Protein AF-A0A2C6CUR3-F1 (afdb_monomer)

Sequence (681 aa):
MPIYFILTCDAPPNIDLSDPYSNNLHVFSSGYDTLLHVKLAITSIANVGDISFDDLTIASNMKYWCRNQYVDFDEVIYDGPIGAIQSQPGNEIGITYTFGNELINNNNYIFEVFAAATAESKFSDAFIYIDYNELGFQPNIASELSFIPGDLLLEGGNLYETFPFDFDENTLQFIIFSGGAPDPNQLTILSTTPKKVGTFTFPISSCDQEKEIKFNSETEVSDHTHYTGVMPVPYELYDPVKADDDLSGKICDCEDPEITMLSDLSINAGNGEVLVITGTDFGTYSFTDSKVMFRNGDDGGSSWMTAPRSSITENGIIQWSDDEIKVRVPSVGANSLITKPAASGFVRVENACGEDNSEDELNIPFAITNVKSSSTSGEPVKIGLSNLNENGICFTYGNLEGNDVPAWVKIEFANAISEWCNKTEIPLSVKQEEVEINGAAFNDGINSVTIENDLEVHAGAAVLFAGRTDGDGCNNGRVMTDIDIVISPSLIGSMPSSADEIDMRNKLKHEIGHVQMINHSVDLDAGSVPFQPIVYWSHTATAQGGQFVSIKPVDEEGANLIYQTSSDIVNTNCGGTPIEPSDNCNLICEDPNNTTIYQHESSKIEIYPNPISGTRLNLKVNGAELERDAQASISNIAGEVFPIYRRGINTFEMVTKPSPGLYVLKIYQYDATIVKKVIIQ

pLDDT: mean 82.57, std 16.5, range [29.92, 98.62]

Foldseek 3Di:
DADFFQDDDPDWWWFDDDDPPDPDTDTDDNDGDGDDDDDDDDPDPVCVQVDFVVNDDPPDFGWIDDPNDTDGDPDTDDDDGPPPDPDPPPLPKAKEKEKDDWDDDDQKTKIWIKMAIAAKFFWFKAKWKKFWDCQFQNFFQQVVKDKFAWPQCPQLPVQWDWGWGRPGRGMIIIIIHRDPDHPSVSGGIHHRDITIRIMIITRTPAQADKTFIFTDPVRQVDFTWTACCDPPDRIDGRPGYHTGYTDTDGSNPFDAWAFDDWPDQEDAAAPQDKIKTFTARLADDDPVWWWKWAQFLQVQSPDIATAAQLQQADPNRGQDDRTITIGRQHQAGQQGFFGGHGAKFWMKTTGSNGIDTDPHIHHHLWYFTWGFPHRHDGDTAHEAEFQLAPAAAEEAEEDAPNQGDFLLLVVLLLVLLVQLCVQALHAYEYALDYDHDNPDDAPPLHAYEYEDQPPVDPAQKAKDWHWDCPPDQFPRHTYTRYIYIYGYCVLVDLDDFQLSSQLSSLSSNLRVLVVLRIARYHGPVQVDPQSRASVRNDQDLDPVGRDRHHHDPSSSVNSNVSQVSNCRTPDPSNPGHTGDRHPNHHPHRPDPVPPPPPPVVLVQWDWPPAADAAFKTFTRGHPDWAPPSKDKWKAAPVRRIFDWDDPDRGMIGTPDQDDFHWMWMWIRGSRDTRIDIGGYD

Nearest PDB structures (foldseek):
  8glk-assembly1_D  TM=7.793E-01  e=8.683E-03  Flavobacterium johnsoniae
  1nug-assembly2_B  TM=4.278E-01  e=6.436E-04  Homo sapiens
  4pyg-assembly3_E  TM=3.649E-01  e=4.415E-02  Homo sapiens
  3abz-assembly1_B  TM=5.035E-01  e=6.638E-01  Kluyveromyces marxianus
  3ac0-assembly1_A  TM=4.943E-01  e=3.375E+00  Kluyveromyces marxianus

Mean predicted aligned error: 14.79 Å

Structure (mmCIF, N/CA/C/O backbone):
data_AF-A0A2C6CUR3-F1
#
_entry.id   AF-A0A2C6CUR3-F1
#
loop_
_atom_site.group_PDB
_atom_site.id
_atom_site.type_symbol
_atom_site.label_atom_id
_atom_site.label_alt_id
_atom_site.label_comp_id
_atom_site.label_asym_id
_atom_site.label_entity_id
_atom_site.label_seq_id
_atom_site.pdbx_PDB_ins_code
_atom_site.Cartn_x
_atom_site.Cartn_y
_atom_site.Cartn_z
_atom_site.occupancy
_atom_site.B_iso_or_equiv
_atom_site.auth_seq_id
_atom_site.auth_comp_id
_atom_site.auth_asym_id
_atom_site.auth_atom_id
_atom_site.pdbx_PDB_model_num
ATOM 1 N N . MET A 1 1 ? 33.858 26.789 -66.813 1.00 33.50 1 MET A N 1
ATOM 2 C CA . MET A 1 1 ? 32.705 27.583 -67.283 1.00 33.50 1 MET A CA 1
ATOM 3 C C . MET A 1 1 ? 33.179 28.585 -68.320 1.00 33.50 1 MET A C 1
ATOM 5 O O . MET A 1 1 ? 34.268 29.120 -68.131 1.00 33.50 1 MET A O 1
ATOM 9 N N . PRO A 1 2 ? 32.395 28.839 -69.377 1.00 29.92 2 PRO A N 1
ATOM 10 C CA . PRO A 1 2 ? 32.598 29.979 -70.261 1.00 29.92 2 PRO A CA 1
ATOM 11 C C . PRO A 1 2 ? 32.345 31.302 -69.539 1.00 29.92 2 PRO A C 1
ATOM 13 O O . PRO A 1 2 ? 31.394 31.402 -68.769 1.00 29.92 2 PRO A O 1
ATOM 16 N N . ILE A 1 3 ? 33.155 32.318 -69.826 1.00 36.00 3 ILE A N 1
ATOM 17 C CA . ILE A 1 3 ? 32.809 33.719 -69.562 1.00 36.00 3 ILE A CA 1
ATOM 18 C C . ILE A 1 3 ? 32.142 34.239 -70.831 1.00 36.00 3 ILE A C 1
ATOM 20 O O . ILE A 1 3 ? 32.703 34.069 -71.911 1.00 36.00 3 ILE A O 1
ATOM 24 N N . TYR A 1 4 ? 30.973 34.854 -70.709 1.00 36.53 4 TYR A N 1
ATOM 25 C CA . TYR A 1 4 ? 30.188 35.331 -71.841 1.00 36.53 4 TYR A CA 1
ATOM 26 C C . TYR A 1 4 ? 30.290 36.849 -71.986 1.00 36.53 4 TYR A C 1
ATOM 28 O O . TYR A 1 4 ? 30.155 37.574 -71.007 1.00 36.53 4 TYR A O 1
ATOM 36 N N . PHE A 1 5 ? 30.488 37.330 -73.214 1.00 40.41 5 PHE A N 1
ATOM 37 C CA . PHE A 1 5 ? 30.521 38.756 -73.540 1.00 40.41 5 PHE A CA 1
ATOM 38 C C . PHE A 1 5 ? 29.432 39.059 -74.567 1.00 40.41 5 PHE A C 1
ATOM 40 O O . PHE A 1 5 ? 29.290 38.333 -75.551 1.00 40.41 5 PHE A O 1
ATOM 47 N N . ILE A 1 6 ? 28.666 40.129 -74.354 1.00 35.59 6 ILE A N 1
ATOM 48 C CA . ILE A 1 6 ? 27.691 40.624 -75.329 1.00 35.59 6 ILE A CA 1
ATOM 49 C C . ILE A 1 6 ? 28.362 41.736 -76.137 1.00 35.59 6 ILE A C 1
ATOM 51 O O . ILE A 1 6 ? 28.794 42.744 -75.587 1.00 35.59 6 ILE A O 1
ATOM 55 N N . LEU A 1 7 ? 28.455 41.542 -77.452 1.00 40.41 7 LEU A N 1
ATOM 56 C CA . LEU A 1 7 ? 29.042 42.493 -78.393 1.00 40.41 7 LEU A CA 1
ATOM 57 C C . LEU A 1 7 ? 27.957 43.041 -79.320 1.00 40.41 7 LEU A C 1
ATOM 59 O O . LEU A 1 7 ? 27.349 42.293 -80.081 1.00 40.41 7 LEU A O 1
ATOM 63 N N . THR A 1 8 ? 27.770 44.358 -79.335 1.00 37.69 8 THR A N 1
ATOM 64 C CA . THR A 1 8 ? 27.040 45.046 -80.409 1.00 37.69 8 THR A CA 1
ATOM 65 C C . THR A 1 8 ? 28.002 45.952 -81.160 1.00 37.69 8 THR A C 1
ATOM 67 O O . THR A 1 8 ? 28.361 47.026 -80.686 1.00 37.69 8 THR A O 1
ATOM 70 N N . CYS A 1 9 ? 28.435 45.515 -82.341 1.00 37.06 9 CYS A N 1
ATOM 71 C CA . CYS A 1 9 ? 29.192 46.335 -83.279 1.00 37.06 9 CYS A CA 1
ATOM 72 C C . CYS A 1 9 ? 28.691 46.034 -84.698 1.00 37.06 9 CYS A C 1
ATOM 74 O O . CYS A 1 9 ? 28.589 44.869 -85.076 1.00 37.06 9 CYS A O 1
ATOM 76 N N . ASP A 1 10 ? 28.405 47.061 -85.503 1.00 40.62 10 ASP A N 1
ATOM 77 C CA . ASP A 1 10 ? 27.879 46.917 -86.877 1.00 40.62 10 ASP A CA 1
ATOM 78 C C . ASP A 1 10 ? 28.907 46.352 -87.896 1.00 40.62 10 ASP A C 1
ATOM 80 O O . ASP A 1 10 ? 28.681 46.360 -89.107 1.00 40.62 10 ASP A O 1
ATOM 84 N N . ALA A 1 11 ? 30.055 45.850 -87.430 1.00 46.84 11 ALA A N 1
ATOM 85 C CA . ALA A 1 11 ? 31.022 45.055 -88.188 1.00 46.84 11 ALA A CA 1
ATOM 86 C C . ALA A 1 11 ? 31.881 44.217 -87.214 1.00 46.84 11 ALA A C 1
ATOM 88 O O . ALA A 1 11 ? 32.102 44.669 -86.090 1.00 46.84 11 ALA A O 1
ATOM 89 N N . PRO A 1 12 ? 32.390 43.030 -87.610 1.00 38.22 12 PRO A N 1
ATOM 90 C CA . PRO A 1 12 ? 33.027 42.097 -86.679 1.00 38.22 12 PRO A CA 1
ATOM 91 C C . PRO A 1 12 ? 34.331 42.683 -86.100 1.00 38.22 12 PRO A C 1
ATOM 93 O O . PRO A 1 12 ? 35.246 42.992 -86.872 1.00 38.22 12 PRO A O 1
ATOM 96 N N . PRO A 1 13 ? 34.437 42.851 -84.768 1.00 42.38 13 PRO A N 1
ATOM 97 C CA . PRO A 1 13 ? 35.656 43.311 -84.116 1.00 42.38 13 PRO A CA 1
ATOM 98 C C . PRO A 1 13 ? 36.635 42.147 -83.907 1.00 42.38 13 PRO A C 1
ATOM 100 O O . PRO A 1 13 ? 36.234 41.006 -83.690 1.00 42.38 13 PRO A O 1
ATOM 103 N N . ASN A 1 14 ? 37.931 42.443 -83.959 1.00 46.31 14 ASN A N 1
ATOM 104 C CA . ASN A 1 14 ? 39.012 41.499 -83.662 1.00 46.31 14 ASN A CA 1
ATOM 105 C C . ASN A 1 14 ? 39.691 41.977 -82.374 1.00 46.31 14 ASN A C 1
ATOM 107 O O . ASN A 1 14 ? 39.841 43.175 -82.234 1.00 46.31 14 ASN A O 1
ATOM 111 N N . ILE A 1 15 ? 40.081 41.138 -81.417 1.00 42.50 15 ILE A N 1
ATOM 112 C CA . ILE A 1 15 ? 40.597 41.603 -80.102 1.00 42.50 15 ILE A CA 1
ATOM 113 C C . ILE A 1 15 ? 41.961 40.973 -79.830 1.00 42.50 15 ILE A C 1
ATOM 115 O O . ILE A 1 15 ? 42.109 39.774 -80.063 1.00 42.50 15 ILE A O 1
ATOM 119 N N . ASP A 1 16 ? 42.945 41.757 -79.360 1.00 42.06 16 ASP A N 1
ATOM 120 C CA . ASP A 1 16 ? 44.271 41.248 -78.959 1.00 42.06 16 ASP A CA 1
ATOM 121 C C . ASP A 1 16 ? 44.438 41.256 -77.441 1.00 42.06 16 ASP A C 1
ATOM 123 O O . ASP A 1 16 ? 44.216 42.260 -76.762 1.00 42.06 16 ASP A O 1
ATOM 127 N N . LEU A 1 17 ? 44.825 40.088 -76.937 1.00 48.09 17 LEU A N 1
ATOM 128 C CA . LEU A 1 17 ? 45.274 39.870 -75.578 1.00 48.09 17 LEU A CA 1
ATOM 129 C C . LEU A 1 17 ? 46.644 39.180 -75.670 1.00 48.09 17 LEU A C 1
ATOM 131 O O . LEU A 1 17 ? 46.739 37.955 -75.695 1.00 48.09 17 LEU A O 1
ATOM 135 N N . SER A 1 18 ? 47.692 40.010 -75.694 1.00 48.06 18 SER A N 1
ATOM 136 C CA . SER A 1 18 ? 49.125 39.732 -75.481 1.00 48.06 18 SER A CA 1
ATOM 137 C C . SER A 1 18 ? 49.976 39.278 -76.686 1.00 48.06 18 SER A C 1
ATOM 139 O O . SER A 1 18 ? 50.230 38.092 -76.857 1.00 48.06 18 SER A O 1
ATOM 141 N N . ASP A 1 19 ? 50.484 40.249 -77.471 1.00 40.78 19 ASP A N 1
ATOM 142 C CA . ASP A 1 19 ? 51.866 40.390 -78.023 1.00 40.78 19 ASP A CA 1
ATOM 143 C C . ASP A 1 19 ? 51.836 41.219 -79.337 1.00 40.78 19 ASP A C 1
ATOM 145 O O . ASP A 1 19 ? 51.179 40.794 -80.290 1.00 40.78 19 ASP A O 1
ATOM 149 N N . PRO A 1 20 ? 52.536 42.373 -79.469 1.00 42.81 20 PRO A N 1
ATOM 150 C CA . PRO A 1 20 ? 52.421 43.266 -80.637 1.00 42.81 20 PRO A CA 1
ATOM 151 C C . PRO A 1 20 ? 52.905 42.710 -81.997 1.00 42.81 20 PRO A C 1
ATOM 153 O O . PRO A 1 20 ? 52.969 43.473 -82.963 1.00 42.81 20 PRO A O 1
ATOM 156 N N . TYR A 1 21 ? 53.230 41.417 -82.120 1.00 42.22 21 TYR A N 1
ATOM 157 C CA . TYR A 1 21 ? 53.619 40.789 -83.393 1.00 42.22 21 TYR A CA 1
ATOM 158 C C . TYR A 1 21 ? 52.984 39.414 -83.682 1.00 42.22 21 TYR A C 1
ATOM 160 O O . TYR A 1 21 ? 53.437 38.725 -84.600 1.00 42.22 21 TYR A O 1
ATOM 168 N N . SER A 1 22 ? 51.928 39.000 -82.971 1.00 43.25 22 SER A N 1
ATOM 169 C CA . SER A 1 22 ? 51.248 37.724 -83.254 1.00 43.25 22 SER A CA 1
ATOM 170 C C . SER A 1 22 ? 49.964 37.912 -84.083 1.00 43.25 22 SER A C 1
ATOM 172 O O . SER A 1 22 ? 49.142 38.778 -83.808 1.00 43.25 22 SER A O 1
ATOM 174 N N . ASN A 1 23 ? 49.764 37.074 -85.106 1.00 43.69 23 ASN A N 1
ATOM 175 C CA . ASN A 1 23 ? 48.566 37.066 -85.963 1.00 43.69 23 ASN A CA 1
ATOM 176 C C . ASN A 1 23 ? 47.333 36.409 -85.294 1.00 43.69 23 ASN A C 1
ATOM 178 O O . ASN A 1 23 ? 46.430 35.958 -85.997 1.00 43.69 23 ASN A O 1
ATOM 182 N N . ASN A 1 24 ? 47.286 36.310 -83.963 1.00 49.88 24 ASN A N 1
ATOM 183 C CA . ASN A 1 24 ? 46.262 35.548 -83.243 1.00 49.88 24 ASN A CA 1
ATOM 184 C C . ASN A 1 24 ? 45.234 36.476 -82.582 1.00 49.88 24 ASN A C 1
ATOM 186 O O . ASN A 1 24 ? 45.161 36.572 -81.361 1.00 49.88 24 ASN A O 1
ATOM 190 N N . LEU A 1 25 ? 44.434 37.159 -83.401 1.00 56.97 25 LEU A N 1
ATOM 191 C CA . LEU A 1 25 ? 43.237 37.855 -82.927 1.00 56.97 25 LEU A CA 1
ATOM 192 C C . LEU A 1 25 ? 42.070 36.857 -82.872 1.00 56.97 25 LEU A C 1
ATOM 194 O O . LEU A 1 25 ? 41.864 36.096 -83.822 1.00 56.97 25 LEU A O 1
ATOM 198 N N . HIS A 1 26 ? 41.322 36.844 -81.767 1.00 63.47 26 HIS A N 1
ATOM 199 C CA . HIS A 1 26 ? 40.114 36.026 -81.648 1.00 63.47 26 HIS A CA 1
ATOM 200 C C . HIS A 1 26 ? 38.911 36.805 -82.195 1.00 63.47 26 HIS A C 1
ATOM 202 O O . HIS A 1 26 ? 38.661 37.940 -81.780 1.00 63.47 26 HIS A O 1
ATOM 208 N N . VAL A 1 27 ? 38.184 36.197 -83.136 1.00 67.19 27 VAL A N 1
ATOM 209 C CA . VAL A 1 27 ? 36.962 36.763 -83.721 1.00 67.19 27 VAL A CA 1
ATOM 210 C C . VAL A 1 27 ? 35.774 36.179 -82.975 1.00 67.19 27 VAL A C 1
ATOM 212 O O . VAL A 1 27 ? 35.512 34.984 -83.088 1.00 67.19 27 VAL A O 1
ATOM 215 N N . PHE A 1 28 ? 35.049 37.023 -82.250 1.00 63.06 28 PHE A N 1
ATOM 216 C CA . PHE A 1 28 ? 33.809 36.620 -81.594 1.00 63.06 28 PHE A CA 1
ATOM 217 C C . PHE A 1 28 ? 32.702 36.388 -82.621 1.00 63.06 28 PHE A C 1
ATOM 219 O O . PHE A 1 28 ? 32.563 37.138 -83.593 1.00 63.06 28 PHE A O 1
ATOM 226 N N . SER A 1 29 ? 31.895 35.357 -82.393 1.00 64.25 29 SER A N 1
ATOM 227 C CA . SER A 1 29 ? 30.629 35.180 -83.099 1.00 64.25 29 SER A CA 1
ATOM 228 C C . SER A 1 29 ? 29.519 36.032 -82.454 1.00 64.25 29 SER A C 1
ATOM 230 O O . SER A 1 29 ? 29.714 36.639 -81.407 1.00 64.25 29 SER A O 1
ATOM 232 N N . SER A 1 30 ? 28.325 36.096 -83.059 1.00 58.75 30 SER A N 1
ATOM 233 C CA . SER A 1 30 ? 27.139 36.672 -82.392 1.00 58.75 30 SER A CA 1
ATOM 234 C C . SER A 1 30 ? 26.585 35.786 -81.267 1.00 58.75 30 SER A C 1
ATOM 236 O O . SER A 1 30 ? 25.565 36.122 -80.666 1.00 58.75 30 SER A O 1
ATOM 238 N N . GLY A 1 31 ? 27.217 34.636 -81.022 1.00 56.03 31 GLY A N 1
ATOM 239 C CA . GLY A 1 31 ? 26.931 33.754 -79.911 1.00 56.03 31 GLY A CA 1
ATOM 240 C C . GLY A 1 31 ? 27.954 33.903 -78.793 1.00 56.03 31 GLY A C 1
ATOM 241 O O . GLY A 1 31 ? 28.875 34.712 -78.820 1.00 56.03 31 GLY A O 1
ATOM 242 N N . TYR A 1 32 ? 27.755 33.084 -77.783 1.00 57.06 32 TYR A N 1
ATOM 243 C CA . TYR A 1 32 ? 28.568 33.039 -76.592 1.00 57.06 32 TYR A CA 1
ATOM 244 C C . TYR A 1 32 ? 29.870 32.249 -76.815 1.00 57.06 32 TYR A C 1
ATOM 246 O O . TYR A 1 32 ? 29.815 31.038 -77.024 1.00 57.06 32 TYR A O 1
ATOM 254 N N . ASP A 1 33 ? 31.029 32.906 -76.721 1.00 55.44 33 ASP A N 1
ATOM 255 C CA . ASP A 1 33 ? 32.350 32.270 -76.852 1.00 55.44 33 ASP A CA 1
ATOM 256 C C . ASP A 1 33 ? 33.096 32.204 -75.508 1.00 55.44 33 ASP A C 1
ATOM 258 O O . ASP A 1 33 ? 33.024 33.116 -74.689 1.00 55.44 33 ASP A O 1
ATOM 262 N N . THR A 1 34 ? 33.821 31.104 -75.272 1.00 57.66 34 THR A N 1
ATOM 263 C CA . THR A 1 34 ? 34.589 30.878 -74.033 1.00 57.66 34 THR A CA 1
ATOM 264 C C . THR A 1 34 ? 35.991 31.468 -74.141 1.00 57.66 34 THR A C 1
ATOM 266 O O . THR A 1 34 ? 36.782 31.007 -74.960 1.00 57.66 34 THR A O 1
ATOM 269 N N . LEU A 1 35 ? 36.336 32.422 -73.273 1.00 56.69 35 LEU A N 1
ATOM 270 C CA . LEU A 1 35 ? 37.648 33.087 -73.313 1.00 56.69 35 LEU A CA 1
ATOM 271 C C . LEU A 1 35 ? 38.700 32.534 -72.349 1.00 56.69 35 LEU A C 1
ATOM 273 O O . LEU A 1 35 ? 39.881 32.499 -72.688 1.00 56.69 35 LEU A O 1
ATOM 277 N N . LEU A 1 36 ? 38.303 32.122 -71.144 1.00 52.94 36 LEU A N 1
ATOM 278 C CA . LEU A 1 36 ? 39.231 31.700 -70.096 1.00 52.94 36 LEU A CA 1
ATOM 279 C C . LEU A 1 36 ? 38.619 30.585 -69.251 1.00 52.94 36 LEU A C 1
ATOM 281 O O . LEU A 1 36 ? 37.445 30.631 -68.892 1.00 52.94 36 LEU A O 1
ATOM 285 N N . HIS A 1 37 ? 39.453 29.620 -68.871 1.00 50.00 37 HIS A N 1
ATOM 286 C CA . HIS A 1 37 ? 39.191 28.739 -67.741 1.00 50.00 37 HIS A CA 1
ATOM 287 C C . HIS A 1 37 ? 40.098 29.150 -66.587 1.00 50.00 37 HIS A C 1
ATOM 289 O O . HIS A 1 37 ? 41.321 29.043 -66.686 1.00 50.00 37 HIS A O 1
ATOM 295 N N . VAL A 1 38 ? 39.503 29.623 -65.494 1.00 51.12 38 VAL A N 1
ATOM 296 C CA . VAL A 1 38 ? 40.246 29.940 -64.274 1.00 51.12 38 VAL A CA 1
ATOM 297 C C . VAL A 1 38 ? 40.275 28.697 -63.397 1.00 51.12 38 VAL A C 1
ATOM 299 O O . VAL A 1 38 ? 39.233 28.149 -63.047 1.00 51.12 38 VAL A O 1
ATOM 302 N N . LYS A 1 39 ? 41.480 28.246 -63.049 1.00 48.34 39 LYS A N 1
ATOM 303 C CA . LYS A 1 39 ? 41.687 27.215 -62.034 1.00 48.34 39 LYS A CA 1
ATOM 304 C C . LYS A 1 39 ? 42.102 27.907 -60.743 1.00 48.34 39 LYS A C 1
ATOM 306 O O . LYS A 1 39 ? 43.200 28.452 -60.672 1.00 48.34 39 LYS A O 1
ATOM 311 N N . LEU A 1 40 ? 41.227 27.888 -59.746 1.00 53.06 40 LEU A N 1
ATOM 312 C CA . LEU A 1 40 ? 41.502 28.444 -58.425 1.00 53.06 40 LEU A CA 1
ATOM 313 C C . LEU A 1 40 ? 41.939 27.318 -57.487 1.00 53.06 40 LEU A C 1
ATOM 315 O O . LEU A 1 40 ? 41.351 26.237 -57.485 1.00 53.06 40 LEU A O 1
ATOM 319 N N . ALA A 1 41 ? 42.993 27.562 -56.713 1.00 45.69 41 ALA A N 1
ATOM 320 C CA . ALA A 1 41 ? 43.352 26.708 -55.591 1.00 45.69 41 ALA A CA 1
ATOM 321 C C . ALA A 1 41 ? 42.627 27.247 -54.358 1.00 45.69 41 ALA A C 1
ATOM 323 O O . ALA A 1 41 ? 42.956 28.325 -53.869 1.00 45.69 41 ALA A O 1
ATOM 324 N N . ILE A 1 42 ? 41.624 26.513 -53.895 1.00 51.22 42 ILE A N 1
ATOM 325 C CA . ILE A 1 42 ? 40.897 26.819 -52.664 1.00 51.22 42 ILE A CA 1
ATOM 326 C C . ILE A 1 42 ? 41.473 25.985 -51.522 1.00 51.22 42 ILE A C 1
ATOM 328 O O . ILE A 1 42 ? 41.854 24.831 -51.710 1.00 51.22 42 ILE A O 1
ATOM 332 N N . THR A 1 43 ? 41.564 26.580 -50.338 1.00 42.09 43 THR A N 1
ATOM 333 C CA . THR A 1 43 ? 42.069 25.918 -49.127 1.00 42.09 43 THR A CA 1
ATOM 334 C C . THR A 1 43 ? 40.962 25.260 -48.301 1.00 42.09 43 THR A C 1
ATOM 336 O O . THR A 1 43 ? 41.272 24.491 -47.398 1.00 42.09 43 THR A O 1
ATOM 339 N N . SER A 1 44 ? 39.690 25.542 -48.606 1.00 45.81 44 SER A N 1
ATOM 340 C CA . SER A 1 44 ? 38.501 24.955 -47.977 1.00 45.81 44 SER A CA 1
ATOM 341 C C . SER A 1 44 ? 37.321 24.981 -48.953 1.00 45.81 44 SER A C 1
ATOM 343 O O . SER A 1 44 ? 37.172 25.946 -49.706 1.00 45.81 44 SER A O 1
ATOM 345 N N . ILE A 1 45 ? 36.492 23.933 -48.938 1.00 50.97 45 ILE A N 1
ATOM 346 C CA . ILE A 1 45 ? 35.330 23.786 -49.827 1.00 50.97 45 ILE A CA 1
ATOM 347 C C . ILE A 1 45 ? 34.151 24.682 -49.418 1.00 50.97 45 ILE A C 1
ATOM 349 O O . ILE A 1 45 ? 33.384 25.105 -50.277 1.00 50.97 45 ILE A O 1
ATOM 353 N N . ALA A 1 46 ? 34.073 25.076 -48.140 1.00 47.56 46 ALA A N 1
ATOM 354 C CA . ALA A 1 46 ? 33.079 26.032 -47.645 1.00 47.56 46 ALA A CA 1
ATOM 355 C C . ALA A 1 46 ? 33.197 27.407 -48.331 1.00 47.56 46 ALA A C 1
ATOM 357 O O . ALA A 1 46 ? 32.205 28.096 -48.532 1.00 47.56 46 ALA A O 1
ATOM 358 N N . ASN A 1 47 ? 34.402 27.766 -48.785 1.00 49.00 47 ASN A N 1
ATOM 359 C CA . ASN A 1 47 ? 34.661 29.034 -49.466 1.00 49.00 47 ASN A CA 1
ATOM 360 C C . ASN A 1 47 ? 34.213 29.033 -50.940 1.00 49.00 47 ASN A C 1
ATOM 362 O O . ASN A 1 47 ? 34.381 30.040 -51.617 1.00 49.00 47 ASN A O 1
ATOM 366 N N . VAL A 1 48 ? 33.705 27.912 -51.471 1.00 54.66 48 VAL A N 1
ATOM 367 C CA . VAL A 1 48 ? 33.232 27.815 -52.866 1.00 54.66 48 VAL A CA 1
ATOM 368 C C . VAL A 1 48 ? 31.866 28.470 -53.040 1.00 54.66 48 VAL A C 1
ATOM 370 O O . VAL A 1 48 ? 31.597 29.008 -54.111 1.00 54.66 48 VAL A O 1
ATOM 373 N N . GLY A 1 49 ? 31.033 28.462 -51.994 1.00 50.88 49 GLY A N 1
ATOM 374 C CA . GLY A 1 49 ? 29.706 29.087 -52.007 1.00 50.88 49 GLY A CA 1
ATOM 375 C C . GLY A 1 49 ? 29.730 30.619 -52.014 1.00 50.88 49 GLY A C 1
ATOM 376 O O . GLY A 1 49 ? 28.758 31.228 -52.449 1.00 50.88 49 GLY A O 1
ATOM 377 N N . ASP A 1 50 ? 30.849 31.226 -51.603 1.00 51.97 50 ASP A N 1
ATOM 378 C CA . ASP A 1 50 ? 30.996 32.680 -51.433 1.00 51.97 50 ASP A CA 1
ATOM 379 C C . ASP A 1 50 ? 31.747 33.370 -52.581 1.00 51.97 50 ASP A C 1
ATOM 381 O O . ASP A 1 50 ? 31.963 34.577 -52.532 1.00 51.97 50 ASP A O 1
ATOM 385 N N . ILE A 1 51 ? 32.171 32.643 -53.622 1.00 54.94 51 ILE A N 1
ATOM 386 C CA . ILE A 1 51 ? 32.836 33.279 -54.766 1.00 54.94 51 ILE A CA 1
ATOM 387 C C . ILE A 1 51 ? 31.763 33.919 -55.647 1.00 54.94 51 ILE A C 1
ATOM 389 O O . ILE A 1 51 ? 31.098 33.240 -56.431 1.00 54.94 51 ILE A O 1
ATOM 393 N N . SER A 1 52 ? 31.613 35.237 -55.540 1.00 58.72 52 SER A N 1
ATOM 394 C CA . SER A 1 52 ? 30.810 36.040 -56.458 1.00 58.72 52 SER A CA 1
ATOM 395 C C . SER A 1 52 ? 31.695 36.666 -57.546 1.00 58.72 52 SER A C 1
ATOM 397 O O . SER A 1 52 ? 32.924 36.697 -57.444 1.00 58.72 52 SER A O 1
ATOM 399 N N . PHE A 1 53 ? 31.092 37.193 -58.617 1.00 55.97 53 PHE A N 1
ATOM 400 C CA . PHE A 1 53 ? 31.856 37.973 -59.600 1.00 55.97 53 PHE A CA 1
ATOM 401 C C . PHE A 1 53 ? 32.442 39.263 -59.004 1.00 55.97 53 PHE A C 1
ATOM 403 O O . PHE A 1 53 ? 33.443 39.754 -59.527 1.00 55.97 53 PHE A O 1
ATOM 410 N N . ASP A 1 54 ? 31.894 39.765 -57.893 1.00 57.09 54 ASP A N 1
ATOM 411 C CA . ASP A 1 54 ? 32.407 40.954 -57.203 1.00 57.09 54 ASP A CA 1
ATOM 412 C C . ASP A 1 54 ? 33.776 40.692 -56.542 1.00 57.09 54 ASP A C 1
ATOM 414 O O . ASP A 1 54 ? 34.556 41.622 -56.326 1.00 57.09 54 ASP A O 1
ATOM 418 N N . ASP A 1 55 ? 34.121 39.420 -56.309 1.00 57.34 55 ASP A N 1
ATOM 419 C CA . ASP A 1 55 ? 35.396 38.986 -55.725 1.00 57.34 55 ASP A CA 1
ATOM 420 C C . ASP A 1 55 ? 36.508 38.796 -56.777 1.00 57.34 55 ASP A C 1
ATOM 422 O O . ASP A 1 55 ? 37.681 38.594 -56.442 1.00 57.34 55 ASP A O 1
ATOM 426 N N . LEU A 1 56 ? 36.172 38.898 -58.070 1.00 59.09 56 LEU A N 1
ATOM 427 C CA . LEU A 1 56 ? 37.100 38.780 -59.196 1.00 59.09 56 LEU A CA 1
ATOM 428 C C . LEU A 1 56 ? 37.277 40.133 -59.896 1.00 59.09 56 LEU A C 1
ATOM 430 O O . LEU A 1 56 ? 36.554 40.491 -60.820 1.00 59.09 56 LEU A O 1
ATOM 434 N N . THR A 1 57 ? 38.321 40.880 -59.528 1.00 56.00 57 THR A N 1
ATOM 435 C CA . THR A 1 57 ? 38.681 42.096 -60.277 1.00 56.00 57 THR A CA 1
ATOM 436 C C . THR A 1 57 ? 39.436 41.742 -61.565 1.00 56.00 57 THR A C 1
ATOM 438 O O . THR A 1 57 ? 40.618 41.390 -61.513 1.00 56.00 57 THR A O 1
ATOM 441 N N . ILE A 1 58 ? 38.825 41.921 -62.741 1.00 58.06 58 ILE A N 1
ATOM 442 C CA . ILE A 1 58 ? 39.580 41.981 -64.007 1.00 58.06 58 ILE A CA 1
ATOM 443 C C . ILE A 1 58 ? 40.203 43.379 -64.129 1.00 58.06 58 ILE A C 1
ATOM 445 O O . ILE A 1 58 ? 39.639 44.301 -64.714 1.00 58.06 58 ILE A O 1
ATOM 449 N N . ALA A 1 59 ? 41.377 43.570 -63.530 1.00 45.94 59 ALA A N 1
ATOM 450 C CA . ALA A 1 59 ? 42.094 44.839 -63.599 1.00 45.94 59 ALA A CA 1
ATOM 451 C C . ALA A 1 59 ? 42.915 44.936 -64.899 1.00 45.94 59 ALA A C 1
ATOM 453 O O . ALA A 1 59 ? 44.061 44.495 -64.926 1.00 45.94 59 ALA A O 1
ATOM 454 N N . SER A 1 60 ? 42.343 45.491 -65.979 1.00 49.28 60 SER A N 1
ATOM 455 C CA . SER A 1 60 ? 43.020 46.315 -67.016 1.00 49.28 60 SER A CA 1
ATOM 456 C C . SER A 1 60 ? 42.226 46.415 -68.331 1.00 49.28 60 SER A C 1
ATOM 458 O O . SER A 1 60 ? 41.345 45.614 -68.618 1.00 49.28 60 SER A O 1
ATOM 460 N N . ASN A 1 61 ? 42.564 47.451 -69.110 1.00 58.47 61 ASN A N 1
ATOM 461 C CA . ASN A 1 61 ? 41.979 47.897 -70.379 1.00 58.47 61 ASN A CA 1
ATOM 462 C C . ASN A 1 61 ? 41.730 46.766 -71.397 1.00 58.47 61 ASN A C 1
ATOM 464 O O . ASN A 1 61 ? 42.605 46.453 -72.211 1.00 58.47 61 ASN A O 1
ATOM 468 N N . MET A 1 62 ? 40.528 46.188 -71.396 1.00 63.44 62 MET A N 1
ATOM 469 C CA . MET A 1 62 ? 40.080 45.376 -72.523 1.00 63.44 62 MET A CA 1
ATOM 470 C C . MET A 1 62 ? 39.934 46.285 -73.745 1.00 63.44 62 MET A C 1
ATOM 472 O O . MET A 1 62 ? 39.222 47.288 -73.700 1.00 63.44 62 MET A O 1
ATOM 476 N N . LYS A 1 63 ? 40.612 45.931 -74.840 1.00 69.62 63 LYS A N 1
ATOM 477 C CA . LYS A 1 63 ? 40.608 46.702 -76.085 1.00 69.62 63 LYS A CA 1
ATOM 478 C C . LYS A 1 63 ? 40.318 45.815 -77.274 1.00 69.62 63 LYS A C 1
ATOM 480 O O . LYS A 1 63 ? 40.993 44.809 -77.451 1.00 69.62 63 LYS A O 1
ATOM 485 N N . TYR A 1 64 ? 39.405 46.228 -78.142 1.00 70.00 64 TYR A N 1
ATOM 486 C CA . TYR A 1 64 ? 39.191 45.586 -79.432 1.00 70.00 64 TYR A CA 1
ATOM 487 C C . TYR A 1 64 ? 39.889 46.358 -80.557 1.00 70.00 64 TYR A C 1
ATOM 489 O O . TYR A 1 64 ? 39.961 47.584 -80.575 1.00 70.00 64 TYR A O 1
ATOM 497 N N . TRP A 1 65 ? 40.438 45.626 -81.514 1.00 65.56 65 TRP A N 1
ATOM 498 C CA . TRP A 1 65 ? 41.005 46.117 -82.760 1.00 65.56 65 TRP A CA 1
ATOM 499 C C . TRP A 1 65 ? 39.899 46.403 -83.779 1.00 65.56 65 TRP A C 1
ATOM 501 O O . TRP A 1 65 ? 39.240 45.502 -84.310 1.00 65.56 65 TRP A O 1
ATOM 511 N N . CYS A 1 66 ? 39.720 47.682 -84.097 1.00 74.06 66 CYS A N 1
ATOM 512 C CA . CYS A 1 66 ? 38.795 48.144 -85.121 1.00 74.06 66 CYS A CA 1
ATOM 513 C C . CYS A 1 66 ? 39.436 49.280 -85.923 1.00 74.06 66 CYS A C 1
ATOM 515 O O . CYS A 1 66 ? 40.021 50.203 -85.363 1.00 74.06 66 CYS A O 1
ATOM 517 N N . ARG A 1 67 ? 39.339 49.222 -87.259 1.00 71.62 67 ARG A N 1
ATOM 518 C CA . ARG A 1 67 ? 39.865 50.256 -88.178 1.00 71.62 67 ARG A CA 1
ATOM 519 C C . ARG A 1 67 ? 41.327 50.656 -87.904 1.00 71.62 67 ARG A C 1
ATOM 521 O O . ARG A 1 67 ? 41.660 51.838 -87.909 1.00 71.62 67 ARG A O 1
ATOM 528 N N . ASN A 1 68 ? 42.202 49.667 -87.728 1.00 68.94 68 ASN A N 1
ATOM 529 C CA . ASN A 1 68 ? 43.640 49.854 -87.495 1.00 68.94 68 ASN A CA 1
ATOM 530 C C . ASN A 1 68 ? 44.025 50.566 -86.183 1.00 68.94 68 ASN A C 1
ATOM 532 O O . ASN A 1 68 ? 45.122 51.114 -86.075 1.00 68.94 68 ASN A O 1
ATOM 536 N N . GLN A 1 69 ? 43.150 50.548 -85.182 1.00 69.50 69 GLN A N 1
ATOM 537 C CA . GLN A 1 69 ? 43.466 51.028 -83.841 1.00 69.50 69 GLN A CA 1
ATOM 538 C C . GLN A 1 69 ? 42.818 50.143 -82.777 1.00 69.50 69 GLN A C 1
ATOM 540 O O . GLN A 1 69 ? 41.792 49.505 -83.017 1.00 69.50 69 GLN A O 1
ATOM 545 N N . TYR A 1 70 ? 43.425 50.134 -81.594 1.00 73.44 70 TYR A N 1
ATOM 546 C CA . TYR A 1 70 ? 42.835 49.543 -80.403 1.00 73.44 70 TYR A CA 1
ATOM 547 C C . TYR A 1 70 ? 41.881 50.539 -79.754 1.00 73.44 70 TYR A C 1
ATOM 549 O O . TYR A 1 70 ? 42.280 51.663 -79.446 1.00 73.44 70 TYR A O 1
ATOM 557 N N . VAL A 1 71 ? 40.645 50.112 -79.540 1.00 74.38 71 VAL A N 1
ATOM 558 C CA . VAL A 1 71 ? 39.577 50.889 -78.914 1.00 74.38 71 VAL A CA 1
ATOM 559 C C . VAL A 1 71 ? 39.180 50.183 -77.624 1.00 74.38 71 VAL A C 1
ATOM 561 O O . VAL A 1 71 ? 39.022 48.965 -77.625 1.00 74.38 71 VAL A O 1
ATOM 564 N N . ASP A 1 72 ? 39.070 50.927 -76.525 1.00 76.38 72 ASP A N 1
ATOM 565 C CA . ASP A 1 72 ? 38.566 50.390 -75.258 1.00 76.38 72 ASP A CA 1
ATOM 566 C C . ASP A 1 72 ? 37.091 49.982 -75.399 1.00 76.38 72 ASP A C 1
ATOM 568 O O . ASP A 1 72 ? 36.352 50.541 -76.212 1.00 76.38 72 ASP A O 1
ATOM 572 N N . PHE A 1 73 ? 36.660 48.988 -74.629 1.00 69.31 73 PHE A N 1
ATOM 573 C CA . PHE A 1 73 ? 35.235 48.689 -74.508 1.00 69.31 73 PHE A CA 1
ATOM 574 C C . PHE A 1 73 ? 34.511 49.800 -73.742 1.00 69.31 73 PHE A C 1
ATOM 576 O O . PHE A 1 73 ? 34.996 50.247 -72.704 1.00 69.31 73 PHE A O 1
ATOM 583 N N . ASP A 1 74 ? 33.341 50.209 -74.240 1.00 65.75 74 ASP A N 1
ATOM 584 C CA . ASP A 1 74 ? 32.535 51.269 -73.620 1.00 65.75 74 ASP A CA 1
ATOM 585 C C . ASP A 1 74 ? 31.871 50.808 -72.308 1.00 65.75 74 ASP A C 1
ATOM 587 O O . ASP A 1 74 ? 31.706 51.600 -71.382 1.00 65.75 74 ASP A O 1
ATOM 591 N N . GLU A 1 75 ? 31.520 49.523 -72.209 1.00 64.19 75 GLU A N 1
ATOM 592 C CA . GLU A 1 75 ? 30.933 48.906 -71.020 1.00 64.19 75 GLU A CA 1
ATOM 593 C C . GLU A 1 75 ? 31.284 47.410 -70.983 1.00 64.19 75 GLU A C 1
ATOM 595 O O . GLU A 1 75 ? 31.273 46.733 -72.015 1.00 64.19 75 GLU A O 1
ATOM 600 N N . VAL A 1 76 ? 31.601 46.890 -69.795 1.00 62.88 76 VAL A N 1
ATOM 601 C CA . VAL A 1 76 ? 31.763 45.453 -69.538 1.00 62.88 76 VAL A CA 1
ATOM 602 C C . VAL A 1 76 ? 30.766 45.089 -68.446 1.00 62.88 76 VAL A C 1
ATOM 604 O O . VAL A 1 76 ? 30.934 45.495 -67.298 1.00 62.88 76 VAL A O 1
ATOM 607 N N . ILE A 1 77 ? 29.706 44.375 -68.822 1.00 59.28 77 ILE A N 1
ATOM 608 C CA . ILE A 1 77 ? 28.637 43.965 -67.907 1.00 59.28 77 ILE A CA 1
ATOM 609 C C . ILE A 1 77 ? 28.938 42.550 -67.414 1.00 59.28 77 ILE A C 1
ATOM 611 O O . ILE A 1 77 ? 29.127 41.641 -68.222 1.00 59.28 77 ILE A O 1
ATOM 615 N N . TYR A 1 78 ? 28.959 42.375 -66.094 1.00 63.28 78 TYR A N 1
ATOM 616 C CA . TYR A 1 78 ? 29.052 41.077 -65.431 1.00 63.28 78 TYR A CA 1
ATOM 617 C C . TYR A 1 78 ? 27.657 40.715 -64.922 1.00 63.28 78 TYR A C 1
ATOM 619 O O . TYR A 1 78 ? 27.107 41.443 -64.099 1.00 63.28 78 TYR A O 1
ATOM 627 N N . ASP A 1 79 ? 27.061 39.639 -65.431 1.00 50.72 79 ASP A N 1
ATOM 628 C CA . ASP A 1 79 ? 25.736 39.195 -64.991 1.00 50.72 79 ASP A CA 1
ATOM 629 C C . ASP A 1 79 ? 25.687 37.662 -64.911 1.00 50.72 79 ASP A C 1
ATOM 631 O O . ASP A 1 79 ? 26.095 36.965 -65.845 1.00 50.72 79 ASP A O 1
ATOM 635 N N . GLY A 1 80 ? 25.209 37.155 -63.772 1.00 54.16 80 GLY A N 1
ATOM 636 C CA . GLY A 1 80 ? 25.015 35.734 -63.481 1.00 54.16 80 GLY A CA 1
ATOM 637 C C . GLY A 1 80 ? 25.630 35.280 -62.144 1.00 54.16 80 GLY A C 1
ATOM 638 O O . GLY A 1 80 ? 26.818 35.511 -61.914 1.00 54.16 80 GLY A O 1
ATOM 639 N N . PRO A 1 81 ? 24.879 34.588 -61.260 1.00 49.09 81 PRO A N 1
ATOM 640 C CA . PRO A 1 81 ? 25.477 33.900 -60.117 1.00 49.09 81 PRO A CA 1
ATOM 641 C C . PRO A 1 81 ? 26.424 32.791 -60.602 1.00 49.09 81 PRO A C 1
ATOM 643 O O . PRO A 1 81 ? 26.119 32.078 -61.564 1.00 49.09 81 PRO A O 1
ATOM 646 N N . ILE A 1 82 ? 27.559 32.610 -59.920 1.00 50.19 82 ILE A N 1
ATOM 647 C CA . ILE A 1 82 ? 28.428 31.445 -60.122 1.00 50.19 82 ILE A CA 1
ATOM 648 C C . ILE A 1 82 ? 27.714 30.242 -59.502 1.00 50.19 82 ILE A C 1
ATOM 650 O O . ILE A 1 82 ? 27.873 29.928 -58.329 1.00 50.19 82 ILE A O 1
ATOM 654 N N . GLY A 1 83 ? 26.873 29.572 -60.287 1.00 45.94 83 GLY A N 1
ATOM 655 C CA . GLY A 1 83 ? 26.320 28.286 -59.885 1.00 45.94 83 GLY A CA 1
ATOM 656 C C . GLY A 1 83 ? 27.436 27.244 -59.861 1.00 45.94 83 GLY A C 1
ATOM 657 O O . GLY A 1 83 ? 27.877 26.793 -60.920 1.00 45.94 83 GLY A O 1
ATOM 658 N N . ALA A 1 84 ? 27.891 26.834 -58.678 1.00 44.66 84 ALA A N 1
ATOM 659 C CA . ALA A 1 84 ? 28.620 25.582 -58.528 1.00 44.66 84 ALA A CA 1
ATOM 660 C C . ALA A 1 84 ? 27.626 24.433 -58.755 1.00 44.66 84 ALA A C 1
ATOM 662 O O . ALA A 1 84 ? 26.982 23.948 -57.834 1.00 44.66 84 ALA A O 1
ATOM 663 N N . ILE A 1 85 ? 27.441 24.033 -60.012 1.00 38.66 85 ILE A N 1
ATOM 664 C CA . ILE A 1 85 ? 26.631 22.863 -60.341 1.00 38.66 85 ILE A CA 1
ATOM 665 C C . ILE A 1 85 ? 27.538 21.638 -60.176 1.00 38.66 85 ILE A C 1
ATOM 667 O O . ILE A 1 85 ? 28.280 21.296 -61.097 1.00 38.66 85 ILE A O 1
ATOM 671 N N . GLN A 1 86 ? 27.493 20.958 -59.027 1.00 46.62 86 GLN A N 1
ATOM 672 C CA . GLN A 1 86 ? 27.811 19.529 -59.004 1.00 46.62 86 GLN A CA 1
ATOM 673 C C . GLN A 1 86 ? 26.572 18.775 -59.491 1.00 46.62 86 GLN A C 1
ATOM 675 O O . GLN A 1 86 ? 25.793 18.226 -58.728 1.00 46.62 86 GLN A O 1
ATOM 680 N N . SER A 1 87 ? 26.371 18.771 -60.805 1.00 37.28 87 SER A N 1
ATOM 681 C CA . SER A 1 87 ? 25.630 17.687 -61.429 1.00 37.28 87 SER A CA 1
ATOM 682 C C . SER A 1 87 ? 26.676 16.649 -61.810 1.00 37.28 87 SER A C 1
ATOM 684 O O . SER A 1 87 ? 27.420 16.864 -62.769 1.00 37.28 87 SER A O 1
ATOM 686 N N . GLN A 1 88 ? 26.743 15.541 -61.081 1.00 49.94 88 GLN A N 1
ATOM 687 C CA . GLN A 1 88 ? 27.131 14.268 -61.682 1.00 49.94 88 GLN A CA 1
ATOM 688 C C . GLN A 1 88 ? 25.817 13.586 -62.096 1.00 49.94 88 GLN A C 1
ATOM 690 O O . GLN A 1 88 ? 25.190 12.921 -61.276 1.00 49.94 88 GLN A O 1
ATOM 695 N N . PRO A 1 89 ? 25.318 13.782 -63.332 1.00 41.91 89 PRO A N 1
ATOM 696 C CA . PRO A 1 89 ? 24.281 12.909 -63.854 1.00 41.91 89 PRO A CA 1
ATOM 697 C C . PRO A 1 89 ? 24.890 11.509 -63.987 1.00 41.91 89 PRO A C 1
ATOM 699 O O . PRO A 1 89 ? 25.717 11.285 -64.870 1.00 41.91 89 PRO A O 1
ATOM 702 N N . GLY A 1 90 ? 24.502 10.596 -63.094 1.00 54.62 90 GLY A N 1
ATOM 703 C CA . GLY A 1 90 ? 24.950 9.200 -63.104 1.00 54.62 90 GLY A CA 1
ATOM 704 C C . GLY A 1 90 ? 25.393 8.624 -61.759 1.00 54.62 90 GLY A C 1
ATOM 705 O O . GLY A 1 90 ? 25.878 7.496 -61.749 1.00 54.62 90 GLY A O 1
ATOM 706 N N . ASN A 1 91 ? 25.242 9.347 -60.645 1.00 59.31 91 ASN A N 1
ATOM 707 C CA . ASN A 1 91 ? 25.519 8.777 -59.331 1.00 59.31 91 ASN A CA 1
ATOM 708 C C . ASN A 1 91 ? 24.356 7.862 -58.908 1.00 59.31 91 ASN A C 1
ATOM 710 O O . ASN A 1 91 ? 23.401 8.292 -58.277 1.00 59.31 91 ASN A O 1
ATOM 714 N N . GLU A 1 92 ? 24.370 6.622 -59.401 1.00 76.38 92 GLU A N 1
ATOM 715 C CA . GLU A 1 92 ? 23.313 5.626 -59.164 1.00 76.38 92 GLU A CA 1
ATOM 716 C C . GLU A 1 92 ? 23.498 4.873 -57.836 1.00 76.38 92 GLU A C 1
ATOM 718 O O . GLU A 1 92 ? 22.664 4.033 -57.492 1.00 76.38 92 GLU A O 1
ATOM 723 N N . ILE A 1 93 ? 24.592 5.128 -57.104 1.00 92.44 93 ILE A N 1
ATOM 724 C CA . ILE A 1 93 ? 24.903 4.403 -55.874 1.00 92.44 93 ILE A CA 1
ATOM 725 C C . ILE A 1 93 ? 24.306 5.147 -54.677 1.00 92.44 93 ILE A C 1
ATOM 727 O O . ILE A 1 93 ? 24.926 6.030 -54.097 1.00 92.44 93 ILE A O 1
ATOM 731 N N . GLY A 1 94 ? 23.101 4.755 -54.277 1.00 95.88 94 GLY A N 1
ATOM 732 C CA . GLY A 1 94 ? 22.512 5.112 -52.986 1.00 95.88 94 GLY A CA 1
ATOM 733 C C . GLY A 1 94 ? 22.985 4.230 -51.824 1.00 95.88 94 GLY A C 1
ATOM 734 O O . GLY A 1 94 ? 23.520 3.138 -52.048 1.00 95.88 94 GLY A O 1
ATOM 735 N N . ILE A 1 95 ? 22.728 4.683 -50.595 1.00 97.69 95 ILE A N 1
ATOM 736 C CA . ILE A 1 95 ? 22.951 3.959 -49.332 1.00 97.69 95 ILE A CA 1
ATOM 737 C C . ILE A 1 95 ? 21.652 3.906 -48.521 1.00 97.69 95 ILE A C 1
ATOM 739 O O . ILE A 1 95 ? 20.834 4.820 -48.574 1.00 97.69 95 ILE A O 1
ATOM 743 N N . THR A 1 96 ? 21.430 2.817 -47.793 1.00 98.19 96 THR A N 1
ATOM 744 C CA . THR A 1 96 ? 20.273 2.631 -46.912 1.00 98.19 96 THR A CA 1
ATOM 745 C C . THR A 1 96 ? 20.738 2.214 -45.527 1.00 98.19 96 THR A C 1
ATOM 747 O O . THR A 1 96 ? 21.559 1.299 -45.427 1.00 98.19 96 THR A O 1
ATOM 750 N N . TYR A 1 97 ? 20.204 2.864 -44.495 1.00 98.56 97 TYR A N 1
ATOM 751 C CA . TYR A 1 97 ? 20.423 2.536 -43.090 1.00 98.56 97 TYR A CA 1
ATOM 752 C C . TYR A 1 97 ? 19.171 1.907 -42.476 1.00 98.56 97 TYR A C 1
ATOM 754 O O . TYR A 1 97 ? 18.060 2.341 -42.765 1.00 98.56 97 TYR A O 1
ATOM 762 N N . THR A 1 98 ? 19.355 0.890 -41.637 1.00 98.19 98 THR A N 1
ATOM 763 C CA . THR A 1 98 ? 18.268 0.220 -40.900 1.00 98.19 98 THR A CA 1
ATOM 764 C C . THR A 1 98 ? 18.715 -0.106 -39.480 1.00 98.19 98 THR A C 1
ATOM 766 O O . THR A 1 98 ? 19.911 -0.306 -39.235 1.00 98.19 98 THR A O 1
ATOM 769 N N . PHE A 1 99 ? 17.768 -0.206 -38.554 1.00 98.19 99 PHE A N 1
ATOM 770 C CA . PHE A 1 99 ? 17.994 -0.733 -37.214 1.00 98.19 99 PHE A CA 1
ATOM 771 C C . PHE A 1 99 ? 17.815 -2.260 -37.194 1.00 98.19 99 PHE A C 1
ATOM 773 O O . PHE A 1 99 ? 17.306 -2.873 -38.133 1.00 98.19 99 PHE A O 1
ATOM 780 N N . GLY A 1 100 ? 18.276 -2.917 -36.133 1.00 94.44 100 GLY A N 1
ATOM 781 C CA . GLY A 1 100 ? 18.028 -4.340 -35.924 1.00 94.44 100 GLY A CA 1
ATOM 782 C C . GLY A 1 100 ? 18.603 -4.870 -34.618 1.00 94.44 100 GLY A C 1
ATOM 783 O O . GLY A 1 100 ? 19.344 -4.173 -33.929 1.00 94.44 100 GLY A O 1
ATOM 784 N N . ASN A 1 101 ? 18.277 -6.129 -34.308 1.00 91.94 101 ASN A N 1
ATOM 785 C CA . ASN A 1 101 ? 18.797 -6.879 -33.157 1.00 91.94 101 ASN A CA 1
ATOM 786 C C . ASN A 1 101 ? 18.707 -6.103 -31.829 1.00 91.94 101 ASN A C 1
ATOM 788 O O . ASN A 1 101 ? 19.711 -5.927 -31.137 1.00 91.94 101 ASN A O 1
ATOM 792 N N . GLU A 1 102 ? 17.503 -5.637 -31.490 1.00 93.19 102 GLU A N 1
ATOM 793 C CA . GLU A 1 102 ? 17.250 -4.968 -30.214 1.00 93.19 102 GLU A CA 1
ATOM 794 C C . GLU A 1 102 ? 17.238 -5.947 -29.031 1.00 93.19 102 GLU A C 1
ATOM 796 O O . GLU A 1 102 ? 16.768 -7.081 -29.151 1.00 93.19 102 GLU A O 1
ATOM 801 N N . LEU A 1 103 ? 17.772 -5.521 -27.884 1.00 91.81 103 LEU A N 1
ATOM 802 C CA . LEU A 1 103 ? 17.662 -6.239 -26.614 1.00 91.81 103 LEU A CA 1
ATOM 803 C C . LEU A 1 103 ? 17.888 -5.307 -25.422 1.00 91.81 103 LEU A C 1
ATOM 805 O O . LEU A 1 103 ? 18.548 -4.275 -25.532 1.00 91.81 103 LEU A O 1
ATOM 809 N N . ILE A 1 104 ? 17.411 -5.721 -24.252 1.00 88.12 104 ILE A N 1
ATOM 810 C CA . ILE A 1 104 ? 17.619 -5.006 -22.990 1.00 88.12 104 ILE A CA 1
ATOM 811 C C . ILE A 1 104 ? 18.585 -5.800 -22.122 1.00 88.12 104 ILE A C 1
ATOM 813 O O . ILE A 1 104 ? 18.435 -7.009 -21.943 1.00 88.12 104 ILE A O 1
ATOM 817 N N . ASN A 1 105 ? 19.590 -5.126 -21.568 1.00 85.81 105 ASN A N 1
ATOM 818 C CA . ASN A 1 105 ? 20.588 -5.744 -20.706 1.00 85.81 105 ASN A CA 1
ATOM 819 C C . ASN A 1 105 ? 20.996 -4.805 -19.565 1.00 85.81 105 ASN A C 1
ATOM 821 O O . ASN A 1 105 ? 21.698 -3.820 -19.794 1.00 85.81 105 ASN A O 1
ATOM 825 N N . ASN A 1 106 ? 20.612 -5.148 -18.330 1.00 76.69 106 ASN A N 1
ATOM 826 C CA . ASN A 1 106 ? 21.047 -4.469 -17.102 1.00 76.69 106 ASN A CA 1
ATOM 827 C C . ASN A 1 106 ? 20.928 -2.932 -17.186 1.00 76.69 106 ASN A C 1
ATOM 829 O O . ASN A 1 106 ? 21.932 -2.230 -17.085 1.00 76.69 106 ASN A O 1
ATOM 833 N N . ASN A 1 107 ? 19.706 -2.428 -17.398 1.00 87.25 107 ASN A N 1
ATOM 834 C CA . ASN A 1 107 ? 19.381 -1.005 -17.593 1.00 87.25 107 ASN A CA 1
ATOM 835 C C . ASN A 1 107 ? 19.991 -0.366 -18.845 1.00 87.25 107 ASN A C 1
ATOM 837 O O . ASN A 1 107 ? 20.122 0.851 -18.902 1.00 87.25 107 ASN A O 1
ATOM 841 N N . ASN A 1 108 ? 20.369 -1.153 -19.848 1.00 94.12 108 ASN A N 1
ATOM 842 C CA . ASN A 1 108 ? 20.774 -0.619 -21.140 1.00 94.12 108 ASN A CA 1
ATOM 843 C C . ASN A 1 108 ? 19.871 -1.154 -22.238 1.00 94.12 108 ASN A C 1
ATOM 845 O O . ASN A 1 108 ? 19.575 -2.349 -22.272 1.00 94.12 108 ASN A O 1
ATOM 849 N N . TYR A 1 109 ? 19.493 -0.272 -23.151 1.00 95.31 109 TYR A N 1
ATOM 850 C CA . TYR A 1 109 ? 18.823 -0.607 -24.390 1.00 95.31 109 TYR A CA 1
ATOM 851 C C . TYR A 1 109 ? 19.863 -0.722 -25.496 1.00 95.31 109 TYR A C 1
ATOM 853 O O . TYR A 1 109 ? 20.636 0.204 -25.742 1.00 95.31 109 TYR A O 1
ATOM 861 N N . ILE A 1 110 ? 19.931 -1.886 -26.125 1.00 96.12 110 ILE A N 1
ATOM 862 C CA . ILE A 1 110 ? 20.947 -2.215 -27.115 1.00 96.12 110 ILE A CA 1
ATOM 863 C C . ILE A 1 110 ? 20.259 -2.399 -28.454 1.00 96.12 110 ILE A C 1
ATOM 865 O O . ILE A 1 110 ? 19.281 -3.132 -28.538 1.00 96.12 110 ILE A O 1
ATOM 869 N N . PHE A 1 111 ? 20.791 -1.771 -29.496 1.00 97.56 111 PHE A N 1
ATOM 870 C CA . PHE A 1 111 ? 20.351 -1.974 -30.873 1.00 97.56 111 PHE A CA 1
ATOM 871 C C . PHE A 1 111 ? 21.537 -1.878 -31.833 1.00 97.56 111 PHE A C 1
ATOM 873 O O . PHE A 1 111 ? 22.610 -1.363 -31.504 1.00 97.56 111 PHE A O 1
ATOM 880 N N . GLU A 1 112 ? 21.365 -2.397 -33.039 1.00 98.38 112 GLU A N 1
ATOM 881 C CA . GLU A 1 112 ? 22.383 -2.394 -34.080 1.00 98.38 112 GLU A CA 1
ATOM 882 C C . GLU A 1 112 ? 21.944 -1.521 -35.253 1.00 98.38 112 GLU A C 1
ATOM 884 O O . GLU A 1 112 ? 20.772 -1.498 -35.618 1.00 98.38 112 GLU A O 1
ATOM 889 N N . VAL A 1 113 ? 22.902 -0.824 -35.864 1.00 98.31 113 VAL A N 1
ATOM 890 C CA . VAL A 1 113 ? 22.689 -0.091 -37.118 1.00 98.31 113 VAL A CA 1
ATOM 891 C C . VAL A 1 113 ? 23.367 -0.855 -38.244 1.00 98.31 113 VAL A C 1
ATOM 893 O O . VAL A 1 113 ? 24.533 -1.246 -38.127 1.00 98.31 113 VAL A O 1
ATOM 896 N N . PHE A 1 114 ? 22.658 -1.039 -39.350 1.00 98.44 114 PHE A N 1
ATOM 897 C CA . PHE A 1 114 ? 23.152 -1.659 -40.574 1.00 98.44 114 PHE A CA 1
ATOM 898 C C . PHE A 1 114 ? 23.168 -0.647 -41.714 1.00 98.44 114 PHE A C 1
ATOM 900 O O . PHE A 1 114 ? 22.364 0.278 -41.738 1.00 98.44 114 PHE A O 1
ATOM 907 N N . ALA A 1 115 ? 24.077 -0.839 -42.668 1.00 98.31 115 ALA A N 1
ATOM 908 C CA . ALA A 1 115 ? 24.119 -0.085 -43.912 1.00 98.31 115 ALA A CA 1
ATOM 909 C C . ALA A 1 115 ? 24.205 -1.034 -45.111 1.00 98.31 115 ALA A C 1
ATOM 911 O O . ALA A 1 115 ? 24.896 -2.053 -45.052 1.00 98.31 115 ALA A O 1
ATOM 912 N N . ALA A 1 116 ? 23.547 -0.687 -46.215 1.00 98.00 116 ALA A N 1
ATOM 913 C CA . ALA A 1 116 ? 23.661 -1.367 -47.504 1.00 98.00 116 ALA A CA 1
ATOM 914 C C . ALA A 1 116 ? 23.747 -0.337 -48.634 1.00 98.00 116 ALA A C 1
ATOM 916 O O . ALA A 1 116 ? 23.039 0.665 -48.613 1.00 98.00 116 ALA A O 1
ATOM 917 N N . ALA A 1 117 ? 24.582 -0.589 -49.638 1.00 97.75 117 ALA A N 1
ATOM 918 C CA . ALA A 1 117 ? 24.654 0.227 -50.844 1.00 97.75 117 ALA A CA 1
ATOM 919 C C . ALA A 1 117 ? 23.822 -0.402 -51.968 1.00 97.75 117 ALA A C 1
ATOM 921 O O . ALA A 1 117 ? 23.690 -1.619 -52.067 1.00 97.75 117 ALA A O 1
ATOM 922 N N . THR A 1 118 ? 23.278 0.415 -52.861 1.00 96.81 118 THR A N 1
ATOM 923 C CA . THR A 1 118 ? 22.512 -0.064 -54.031 1.00 96.81 118 THR A CA 1
ATOM 924 C C . THR A 1 118 ? 23.386 -0.759 -55.086 1.00 96.81 118 THR A C 1
ATOM 926 O O . THR A 1 118 ? 22.878 -1.546 -55.887 1.00 96.81 118 THR A O 1
ATOM 929 N N . ALA A 1 119 ? 24.700 -0.528 -55.052 1.00 95.75 119 ALA A N 1
ATOM 930 C CA . ALA A 1 119 ? 25.722 -1.220 -55.830 1.00 95.75 119 ALA A CA 1
ATOM 931 C C . ALA A 1 119 ? 27.017 -1.346 -55.008 1.00 95.75 119 ALA A C 1
ATOM 933 O O . ALA A 1 119 ? 27.159 -0.711 -53.968 1.00 95.75 119 ALA A O 1
ATOM 934 N N . GLU A 1 120 ? 27.958 -2.179 -55.458 1.00 96.19 120 GLU A N 1
ATOM 935 C CA . GLU A 1 120 ? 29.252 -2.330 -54.784 1.00 96.19 120 GLU A CA 1
ATOM 936 C C . GLU A 1 120 ? 30.062 -1.022 -54.833 1.00 96.19 120 GLU A C 1
ATOM 938 O O . GLU A 1 120 ? 30.325 -0.485 -55.910 1.00 96.19 120 GLU A O 1
ATOM 943 N N . SER A 1 121 ? 30.483 -0.530 -53.671 1.00 95.75 121 SER A N 1
ATOM 944 C CA . SER A 1 121 ? 31.251 0.705 -53.507 1.00 95.75 121 SER A CA 1
ATOM 945 C C . SER A 1 121 ? 32.259 0.578 -52.360 1.00 95.75 121 SER A C 1
ATOM 947 O O . SER A 1 121 ? 32.201 -0.342 -51.544 1.00 95.75 121 SER A O 1
ATOM 949 N N . LYS A 1 122 ? 33.221 1.504 -52.288 1.00 96.00 122 LYS A N 1
ATOM 950 C CA . LYS A 1 122 ? 34.177 1.595 -51.175 1.00 96.00 122 LYS A CA 1
ATOM 951 C C . LYS A 1 122 ? 33.721 2.673 -50.204 1.00 96.00 122 LYS A C 1
ATOM 953 O O . LYS A 1 122 ? 33.836 3.855 -50.518 1.00 96.00 122 LYS A O 1
ATOM 958 N N . PHE A 1 123 ? 33.191 2.269 -49.058 1.00 96.81 123 PHE A N 1
ATOM 959 C CA . PHE A 1 123 ? 32.630 3.177 -48.060 1.00 96.81 123 PHE A CA 1
ATOM 960 C C . PHE A 1 123 ? 33.715 4.080 -47.448 1.00 96.81 123 PHE A C 1
ATOM 962 O O . PHE A 1 123 ? 34.758 3.566 -47.045 1.00 96.81 123 PHE A O 1
ATOM 969 N N . SER A 1 124 ? 33.479 5.397 -47.393 1.00 95.12 124 SER A N 1
ATOM 970 C CA . SER A 1 124 ? 34.432 6.397 -46.885 1.00 95.12 124 SER A CA 1
ATOM 971 C C . SER A 1 124 ? 33.924 7.033 -45.593 1.00 95.12 124 SER A C 1
ATOM 973 O O . SER A 1 124 ? 34.333 6.608 -44.516 1.00 95.12 124 SER A O 1
ATOM 975 N N . ASP A 1 125 ? 33.012 8.001 -45.683 1.00 96.12 125 ASP A N 1
ATOM 976 C CA . ASP A 1 125 ? 32.556 8.783 -44.531 1.00 96.12 125 ASP A CA 1
ATOM 977 C C . ASP A 1 125 ? 31.023 8.813 -44.467 1.00 96.12 125 ASP A C 1
ATOM 979 O O . ASP A 1 125 ? 30.343 8.635 -45.482 1.00 96.12 125 ASP A O 1
ATOM 983 N N . ALA A 1 126 ? 30.474 9.015 -43.270 1.00 97.38 126 ALA A N 1
ATOM 984 C CA . ALA A 1 126 ? 29.035 9.162 -43.061 1.00 97.38 126 ALA A CA 1
ATOM 985 C C . ALA A 1 126 ? 28.720 9.991 -41.813 1.00 97.38 126 ALA A C 1
ATOM 987 O O . ALA A 1 126 ? 29.444 9.922 -40.817 1.00 97.38 126 ALA A O 1
ATOM 988 N N . PHE A 1 127 ? 27.590 10.695 -41.850 1.00 97.62 127 PHE A N 1
ATOM 989 C CA . PHE A 1 127 ? 26.991 11.372 -40.703 1.00 97.62 127 PHE A CA 1
ATOM 990 C C . PHE A 1 127 ? 25.613 10.752 -40.470 1.00 97.62 127 PHE A C 1
ATOM 992 O O . PHE A 1 127 ? 24.748 10.804 -41.332 1.00 97.62 127 PHE A O 1
ATOM 999 N N . ILE A 1 128 ? 25.414 10.100 -39.331 1.00 98.38 128 ILE A N 1
ATOM 1000 C CA . ILE A 1 128 ? 24.148 9.435 -39.000 1.00 98.38 128 ILE A CA 1
ATOM 1001 C C . ILE A 1 128 ? 23.521 10.188 -37.834 1.00 98.38 128 ILE A C 1
ATOM 1003 O O . ILE A 1 128 ? 24.194 10.403 -36.833 1.00 98.38 128 ILE A O 1
ATOM 1007 N N . TYR A 1 129 ? 22.256 10.575 -37.944 1.00 98.50 129 TYR A N 1
ATOM 1008 C CA . TYR A 1 129 ? 21.521 11.266 -36.888 1.00 98.50 129 TYR A CA 1
ATOM 1009 C C . TYR A 1 129 ? 20.380 10.374 -36.397 1.00 98.50 129 TYR A C 1
ATOM 1011 O O . TYR A 1 129 ? 19.593 9.872 -37.200 1.00 98.50 129 TYR A O 1
ATOM 1019 N N . ILE A 1 130 ? 20.301 10.154 -35.087 1.00 98.62 130 ILE A N 1
ATOM 1020 C CA . ILE A 1 130 ? 19.331 9.257 -34.451 1.00 98.62 130 ILE A CA 1
ATOM 1021 C C . ILE A 1 130 ? 18.560 10.054 -33.398 1.00 98.62 130 ILE A C 1
ATOM 1023 O O . ILE A 1 130 ? 19.147 10.459 -32.395 1.00 98.62 130 ILE A O 1
ATOM 1027 N N . ASP A 1 131 ? 17.265 10.259 -33.628 1.00 98.50 131 ASP A N 1
ATOM 1028 C CA . ASP A 1 131 ? 16.336 10.778 -32.621 1.00 98.50 131 ASP A CA 1
ATOM 1029 C C . ASP A 1 131 ? 16.048 9.688 -31.585 1.00 98.50 131 ASP A C 1
ATOM 1031 O O . ASP A 1 131 ? 16.030 8.504 -31.927 1.00 98.50 131 ASP A O 1
ATOM 1035 N N . TYR A 1 132 ? 15.789 10.080 -30.340 1.00 98.44 132 TYR A N 1
ATOM 1036 C CA . TYR A 1 132 ? 15.364 9.191 -29.257 1.00 98.44 132 TYR A CA 1
ATOM 1037 C C . TYR A 1 132 ? 14.477 9.925 -28.239 1.00 98.44 132 TYR A C 1
ATOM 1039 O O . TYR A 1 132 ? 14.431 11.154 -28.211 1.00 98.44 132 TYR A O 1
ATOM 1047 N N . ASN A 1 133 ? 13.780 9.185 -27.369 1.00 97.56 133 ASN A N 1
ATOM 1048 C CA . ASN A 1 133 ? 13.016 9.779 -26.268 1.00 97.56 133 ASN A CA 1
ATOM 1049 C C . ASN A 1 133 ? 13.912 10.088 -25.054 1.00 97.56 133 ASN A C 1
ATOM 1051 O O . ASN A 1 133 ? 14.333 9.193 -24.316 1.00 97.56 133 ASN A O 1
ATOM 1055 N N . GLU A 1 134 ? 14.160 11.370 -24.798 1.00 96.75 134 GLU A N 1
ATOM 1056 C CA . GLU A 1 134 ? 14.987 11.849 -23.682 1.00 96.75 134 GLU A CA 1
ATOM 1057 C C . GLU A 1 134 ? 14.429 11.510 -22.287 1.00 96.75 134 GLU A C 1
ATOM 1059 O O . GLU A 1 134 ? 15.200 11.367 -21.336 1.00 96.75 134 GLU A O 1
ATOM 1064 N N . LEU A 1 135 ? 13.110 11.320 -22.139 1.00 94.56 135 LEU A N 1
ATOM 1065 C CA . LEU A 1 135 ? 12.520 10.864 -20.872 1.00 94.56 135 LEU A CA 1
ATOM 1066 C C . LEU A 1 135 ? 12.889 9.405 -20.585 1.00 94.56 135 LEU A C 1
ATOM 1068 O O . LEU A 1 135 ? 13.000 8.993 -19.429 1.00 94.56 135 LEU A O 1
ATOM 1072 N N . GLY A 1 136 ? 13.067 8.627 -21.651 1.00 94.12 136 GLY A N 1
ATOM 1073 C CA . GLY A 1 136 ? 13.413 7.220 -21.601 1.00 94.12 136 GLY A CA 1
ATOM 1074 C C . GLY A 1 136 ? 14.909 6.954 -21.463 1.00 94.12 136 GLY A C 1
ATOM 1075 O O . GLY A 1 136 ? 15.284 6.031 -20.742 1.00 94.12 136 GLY A O 1
ATOM 1076 N N . PHE A 1 137 ? 15.762 7.776 -22.084 1.00 96.00 137 PHE A N 1
ATOM 1077 C CA . PHE A 1 137 ? 17.211 7.534 -22.195 1.00 96.00 137 PHE A CA 1
ATOM 1078 C C . PHE A 1 137 ? 18.128 8.630 -21.628 1.00 96.00 137 PHE A C 1
ATOM 1080 O O . PHE A 1 137 ? 19.340 8.496 -21.748 1.00 96.00 137 PHE A O 1
ATOM 1087 N N . GLN A 1 138 ? 17.569 9.657 -20.972 1.00 94.44 138 GLN A N 1
ATOM 1088 C CA . GLN A 1 138 ? 18.241 10.908 -20.577 1.00 94.44 138 GLN A CA 1
ATOM 1089 C C . GLN A 1 138 ? 18.652 11.782 -21.777 1.00 94.44 138 GLN A C 1
ATOM 1091 O O . GLN A 1 138 ? 19.040 11.260 -22.817 1.00 94.44 138 GLN A O 1
ATOM 1096 N N . PRO A 1 139 ? 18.587 13.121 -21.653 1.00 97.31 139 PRO A N 1
ATOM 1097 C CA . PRO A 1 139 ? 19.035 14.018 -22.712 1.00 97.31 139 PRO A CA 1
ATOM 1098 C C . PRO A 1 139 ? 20.566 14.035 -22.822 1.00 97.31 139 PRO A C 1
ATOM 1100 O O . PRO A 1 139 ? 21.266 13.898 -21.817 1.00 97.31 139 PRO A O 1
ATOM 1103 N N . ASN A 1 140 ? 21.086 14.331 -24.013 1.00 97.44 140 ASN A N 1
ATOM 1104 C CA . ASN A 1 140 ? 22.527 14.420 -24.307 1.00 97.44 140 ASN A CA 1
ATOM 1105 C C . ASN A 1 140 ? 23.317 13.121 -24.005 1.00 97.44 140 ASN A C 1
ATOM 1107 O O . ASN A 1 140 ? 24.304 13.104 -23.257 1.00 97.44 140 ASN A O 1
ATOM 1111 N N . ILE A 1 141 ? 22.857 12.006 -24.574 1.00 96.81 141 ILE A N 1
ATOM 1112 C CA . ILE A 1 141 ? 23.360 10.660 -24.280 1.00 96.81 141 ILE A CA 1
ATOM 1113 C C . ILE A 1 141 ? 24.780 10.365 -24.801 1.00 96.81 141 ILE A C 1
ATOM 1115 O O . ILE A 1 141 ? 25.376 9.364 -24.397 1.00 96.81 141 ILE A O 1
ATOM 1119 N N . ALA A 1 142 ? 25.370 11.188 -25.679 1.00 96.81 142 ALA A N 1
ATOM 1120 C CA . ALA A 1 142 ? 26.624 10.852 -26.367 1.00 96.81 142 ALA A CA 1
ATOM 1121 C C . ALA A 1 142 ? 27.796 10.561 -25.414 1.00 96.81 142 ALA A C 1
ATOM 1123 O O . ALA A 1 142 ? 28.666 9.748 -25.732 1.00 96.81 142 ALA A O 1
ATOM 1124 N N . SER A 1 143 ? 27.825 11.200 -24.240 1.00 95.62 143 SER A N 1
ATOM 1125 C CA . SER A 1 143 ? 28.873 10.983 -23.231 1.00 95.62 143 SER A CA 1
ATOM 1126 C C . SER A 1 143 ? 28.739 9.670 -22.445 1.00 95.62 143 SER A C 1
ATOM 1128 O O . SER A 1 143 ? 29.735 9.186 -21.901 1.00 95.62 143 SER A O 1
ATOM 1130 N N . GLU A 1 144 ? 27.541 9.083 -22.412 1.00 95.62 144 GLU A N 1
ATOM 1131 C CA . GLU A 1 144 ? 27.238 7.823 -21.719 1.00 95.62 144 GLU A CA 1
ATOM 1132 C C . GLU A 1 144 ? 27.049 6.643 -22.685 1.00 95.62 144 GLU A C 1
ATOM 1134 O O . GLU A 1 144 ? 27.083 5.481 -22.276 1.00 95.62 144 GLU A O 1
ATOM 1139 N N . LEU A 1 145 ? 26.906 6.935 -23.978 1.00 96.38 145 LEU A N 1
ATOM 1140 C CA . LEU A 1 145 ? 26.766 5.957 -25.044 1.00 96.38 145 LEU A CA 1
ATOM 1141 C C . LEU A 1 145 ? 27.964 4.996 -25.095 1.00 96.38 145 LEU A C 1
ATOM 1143 O O . LEU A 1 145 ? 29.118 5.408 -25.243 1.00 96.38 145 LEU A O 1
ATOM 1147 N N . SER A 1 146 ? 27.684 3.689 -25.106 1.00 97.19 146 SER A N 1
ATOM 1148 C CA . SER A 1 146 ? 28.669 2.691 -25.536 1.00 97.19 146 SER A CA 1
ATOM 1149 C C . SER A 1 146 ? 28.441 2.313 -26.996 1.00 97.19 146 SER A C 1
ATOM 1151 O O . SER A 1 146 ? 27.331 1.950 -27.389 1.00 97.19 146 SER A O 1
ATOM 1153 N N . PHE A 1 147 ? 29.505 2.379 -27.799 1.00 97.56 147 PHE A N 1
ATOM 1154 C CA . PHE A 1 147 ? 29.496 1.977 -29.202 1.00 97.56 147 PHE A CA 1
ATOM 1155 C C . PHE A 1 147 ? 30.527 0.875 -29.462 1.00 97.56 147 PHE A C 1
ATOM 1157 O O . PHE A 1 147 ? 31.707 1.019 -29.132 1.00 97.56 147 PHE A O 1
ATOM 1164 N N . ILE A 1 148 ? 30.091 -0.214 -30.098 1.00 97.12 148 ILE A N 1
ATOM 1165 C CA . ILE A 1 148 ? 30.963 -1.306 -30.549 1.00 97.12 148 ILE A CA 1
ATOM 1166 C C . ILE A 1 148 ? 30.946 -1.341 -32.085 1.00 97.12 148 ILE A C 1
ATOM 1168 O O . ILE A 1 148 ? 29.896 -1.670 -32.650 1.00 97.12 148 ILE A O 1
ATOM 1172 N N . PRO A 1 149 ? 32.076 -1.055 -32.768 1.00 97.38 149 PRO A N 1
ATOM 1173 C CA . PRO A 1 149 ? 32.155 -1.088 -34.227 1.00 97.38 149 PRO A CA 1
ATOM 1174 C C . PRO A 1 149 ? 31.724 -2.440 -34.806 1.00 97.38 149 PRO A C 1
ATOM 1176 O O . PRO A 1 149 ? 32.082 -3.495 -34.280 1.00 97.38 149 PRO A O 1
ATOM 1179 N N . GLY A 1 150 ? 30.948 -2.405 -35.888 1.00 97.06 150 GLY A N 1
ATOM 1180 C CA . GLY A 1 150 ? 30.502 -3.585 -36.625 1.00 97.06 150 GLY A CA 1
ATOM 1181 C C . GLY A 1 150 ? 31.407 -3.927 -37.807 1.00 97.06 150 GLY A C 1
ATOM 1182 O O . GLY A 1 150 ? 32.406 -3.254 -38.067 1.00 97.06 150 GLY A O 1
ATOM 1183 N N . ASP A 1 151 ? 31.036 -4.968 -38.551 1.00 96.50 151 ASP A N 1
ATOM 1184 C CA . ASP A 1 151 ? 31.829 -5.503 -39.665 1.00 96.50 151 ASP A CA 1
ATOM 1185 C C . ASP A 1 151 ? 32.139 -4.456 -40.748 1.00 96.50 151 ASP A C 1
ATOM 1187 O O . ASP A 1 151 ? 33.223 -4.486 -41.328 1.00 96.50 151 ASP A O 1
ATOM 1191 N N . LEU A 1 152 ? 31.245 -3.482 -40.983 1.00 96.44 152 LEU A N 1
ATOM 1192 C CA . LEU A 1 152 ? 31.499 -2.389 -41.929 1.00 96.44 152 LEU A CA 1
ATOM 1193 C C . LEU A 1 152 ? 32.760 -1.598 -41.561 1.00 96.44 152 LEU A C 1
ATOM 1195 O O . LEU A 1 152 ? 33.524 -1.207 -42.439 1.00 96.44 152 LEU A O 1
ATOM 1199 N N . LEU A 1 153 ? 32.975 -1.361 -40.269 1.00 96.06 153 LEU A N 1
ATOM 1200 C CA . LEU A 1 153 ? 34.085 -0.553 -39.776 1.00 96.06 153 LEU A CA 1
ATOM 1201 C C . LEU A 1 153 ? 35.313 -1.415 -39.468 1.00 96.06 153 LEU A C 1
ATOM 1203 O O . LEU A 1 153 ? 36.440 -0.973 -39.661 1.00 96.06 153 LEU A O 1
ATOM 1207 N N . LEU A 1 154 ? 35.115 -2.662 -39.035 1.00 93.50 154 LEU A N 1
ATOM 1208 C CA . LEU A 1 154 ? 36.209 -3.565 -38.672 1.00 93.50 154 LEU A CA 1
ATOM 1209 C C . LEU A 1 154 ? 36.942 -4.155 -39.886 1.00 93.50 154 LEU A C 1
ATOM 1211 O O . LEU A 1 154 ? 38.150 -4.389 -39.810 1.00 93.50 154 LEU A O 1
ATOM 1215 N N . GLU A 1 155 ? 36.252 -4.397 -41.005 1.00 91.62 155 GLU A N 1
ATOM 1216 C CA . GLU A 1 155 ? 36.877 -4.961 -42.212 1.00 91.62 155 GLU A CA 1
ATOM 1217 C C . GLU A 1 155 ? 37.933 -4.035 -42.834 1.00 91.62 155 GLU A C 1
ATOM 1219 O O . GLU A 1 155 ? 38.910 -4.521 -43.409 1.00 91.62 155 GLU A O 1
ATOM 1224 N N . GLY A 1 156 ? 37.786 -2.718 -42.670 1.00 81.38 156 GLY A N 1
ATOM 1225 C CA . GLY A 1 156 ? 38.771 -1.732 -43.117 1.00 81.38 156 GLY A CA 1
ATOM 1226 C C . GLY A 1 156 ? 39.980 -1.580 -42.186 1.00 81.38 156 GLY A C 1
ATOM 1227 O O . GLY A 1 156 ? 40.857 -0.745 -42.415 1.00 81.38 156 GLY A O 1
ATOM 1228 N N . GLY A 1 157 ? 40.053 -2.386 -41.122 1.00 74.44 157 GLY A N 1
ATOM 1229 C CA . GLY A 1 157 ? 41.032 -2.239 -40.048 1.00 74.44 157 GLY A CA 1
ATOM 1230 C C . GLY A 1 157 ? 40.737 -1.029 -39.156 1.00 74.44 157 GLY A C 1
ATOM 1231 O O . GLY A 1 157 ? 39.623 -0.525 -39.115 1.00 74.44 157 GLY A O 1
ATOM 1232 N N . ASN A 1 158 ? 41.751 -0.521 -38.449 1.00 83.94 158 ASN A N 1
ATOM 1233 C CA . ASN A 1 158 ? 41.630 0.680 -37.601 1.00 83.94 158 ASN A CA 1
ATOM 1234 C C . ASN A 1 158 ? 41.574 1.987 -38.427 1.00 83.94 158 ASN A C 1
ATOM 1236 O O . ASN A 1 158 ? 42.150 2.992 -38.016 1.00 83.94 158 ASN A O 1
ATOM 1240 N N . LEU A 1 159 ? 40.999 1.944 -39.632 1.00 92.75 159 LEU A N 1
ATOM 1241 C CA . LEU A 1 159 ? 40.943 3.080 -40.549 1.00 92.75 159 LEU A CA 1
ATOM 1242 C C . LEU A 1 159 ? 39.847 4.071 -40.161 1.00 92.75 159 LEU A C 1
ATOM 1244 O O . LEU A 1 159 ? 40.054 5.276 -40.263 1.00 92.75 159 LEU A O 1
ATOM 1248 N N . TYR A 1 160 ? 38.691 3.557 -39.743 1.00 95.25 160 TYR A N 1
ATOM 1249 C CA . TYR A 1 160 ? 37.546 4.384 -39.398 1.00 95.25 160 TYR A CA 1
ATOM 1250 C C . TYR A 1 160 ? 37.661 4.887 -37.961 1.00 95.25 160 TYR A C 1
ATOM 1252 O O . TYR A 1 160 ? 37.794 4.105 -37.018 1.00 95.25 160 TYR A O 1
ATOM 1260 N N . GLU A 1 161 ? 37.567 6.199 -37.805 1.00 95.62 161 GLU A N 1
ATOM 1261 C CA . GLU A 1 161 ? 37.348 6.868 -36.533 1.00 95.62 161 GLU A CA 1
ATOM 1262 C C . GLU A 1 161 ? 35.855 7.167 -36.387 1.00 95.62 161 GLU A C 1
ATOM 1264 O O . GLU A 1 161 ? 35.183 7.536 -37.354 1.00 95.62 161 GLU A O 1
ATOM 1269 N N . THR A 1 162 ? 35.327 6.988 -35.178 1.00 96.44 162 THR A N 1
ATOM 1270 C CA . THR A 1 162 ? 33.913 7.227 -34.880 1.00 96.44 162 THR A CA 1
ATOM 1271 C C . THR A 1 162 ? 33.765 8.230 -33.755 1.00 96.44 162 THR A C 1
ATOM 1273 O O . THR A 1 162 ? 34.420 8.086 -32.720 1.00 96.44 162 THR A O 1
ATOM 1276 N N . PHE A 1 163 ? 32.871 9.196 -33.928 1.00 96.44 163 PHE A N 1
ATOM 1277 C CA . PHE A 1 163 ? 32.637 10.254 -32.955 1.00 96.44 163 PHE A CA 1
ATOM 1278 C C . PHE A 1 163 ? 31.134 10.425 -32.703 1.00 96.44 163 PHE A C 1
ATOM 1280 O O . PHE A 1 163 ? 30.430 10.911 -33.592 1.00 96.44 163 PHE A O 1
ATOM 1287 N N . PRO A 1 164 ? 30.628 10.021 -31.526 1.00 97.31 164 PRO A N 1
ATOM 1288 C CA . PRO A 1 164 ? 29.291 10.393 -31.090 1.00 97.31 164 PRO A CA 1
ATOM 1289 C C . PRO A 1 164 ? 29.291 11.829 -30.542 1.00 97.31 164 PRO A C 1
ATOM 1291 O O . PRO A 1 164 ? 30.166 12.201 -29.758 1.00 97.31 164 PRO A O 1
ATOM 1294 N N . PHE A 1 165 ? 28.299 12.620 -30.937 1.00 97.56 165 PHE A N 1
ATOM 1295 C CA . PHE A 1 165 ? 28.030 13.969 -30.449 1.00 97.56 165 PHE A CA 1
ATOM 1296 C C . PHE A 1 165 ? 26.536 14.139 -30.194 1.00 97.56 165 PHE A C 1
ATOM 1298 O O . PHE A 1 165 ? 25.716 13.605 -30.935 1.00 97.56 165 PHE A O 1
ATOM 1305 N N . ASP A 1 166 ? 26.183 14.933 -29.193 1.00 98.06 166 ASP A N 1
ATOM 1306 C CA . ASP A 1 166 ? 24.810 15.400 -29.023 1.00 98.06 166 ASP A CA 1
ATOM 1307 C C . ASP A 1 166 ? 24.573 16.555 -29.998 1.00 98.06 166 ASP A C 1
ATOM 1309 O O . ASP A 1 166 ? 25.228 17.599 -29.909 1.00 98.06 166 ASP A O 1
ATOM 1313 N N . PHE A 1 167 ? 23.694 16.344 -30.978 1.00 97.00 167 PHE A N 1
ATOM 1314 C CA . PHE A 1 167 ? 23.307 17.394 -31.921 1.00 97.00 167 PHE A CA 1
ATOM 1315 C C . PHE A 1 167 ? 22.350 18.386 -31.251 1.00 97.00 167 PHE A C 1
ATOM 1317 O O . PHE A 1 167 ? 22.507 19.601 -31.386 1.00 97.00 167 PHE A O 1
ATOM 1324 N N . ASP A 1 168 ? 21.415 17.845 -30.473 1.00 97.31 168 ASP A N 1
ATOM 1325 C CA . ASP A 1 168 ? 20.535 18.537 -29.536 1.00 97.31 168 ASP A CA 1
ATOM 1326 C C . ASP A 1 168 ? 20.169 17.592 -28.368 1.00 97.31 168 ASP A C 1
ATOM 1328 O O . ASP A 1 168 ? 20.819 16.562 -28.174 1.00 97.31 168 ASP A O 1
ATOM 1332 N N . GLU A 1 169 ? 19.170 17.958 -27.554 1.00 97.00 169 GLU A N 1
ATOM 1333 C CA . GLU A 1 169 ? 18.814 17.228 -26.327 1.00 97.00 169 GLU A CA 1
ATOM 1334 C C . GLU A 1 169 ? 18.352 15.786 -26.592 1.00 97.00 169 GLU A C 1
ATOM 1336 O O . GLU A 1 169 ? 18.597 14.924 -25.748 1.00 97.00 169 GLU A O 1
ATOM 1341 N N . ASN A 1 170 ? 17.768 15.509 -27.762 1.00 97.75 170 ASN A N 1
ATOM 1342 C CA . ASN A 1 170 ? 17.134 14.233 -28.088 1.00 97.75 170 ASN A CA 1
ATOM 1343 C C . ASN A 1 170 ? 17.598 13.635 -29.433 1.00 97.75 170 ASN A C 1
ATOM 1345 O O . ASN A 1 170 ? 16.989 12.683 -29.922 1.00 97.75 170 ASN A O 1
ATOM 1349 N N . THR A 1 171 ? 18.681 14.166 -30.012 1.00 98.38 171 THR A N 1
ATOM 1350 C CA . THR A 1 171 ? 19.271 13.710 -31.279 1.00 98.38 171 THR A CA 1
ATOM 1351 C C . THR A 1 171 ? 20.765 13.428 -31.126 1.00 98.38 171 THR A C 1
ATOM 1353 O O . THR A 1 171 ? 21.576 14.319 -30.859 1.00 98.38 171 THR A O 1
ATOM 1356 N N . LEU A 1 172 ? 21.159 12.178 -31.367 1.00 98.31 172 LEU A N 1
ATOM 1357 C CA . LEU A 1 172 ? 22.552 11.741 -31.423 1.00 98.31 172 LEU A CA 1
ATOM 1358 C C . LEU A 1 172 ? 23.090 11.891 -32.851 1.00 98.31 172 LEU A C 1
ATOM 1360 O O . LEU A 1 172 ? 22.585 11.250 -33.768 1.00 98.31 172 LEU A O 1
ATOM 1364 N N . GLN A 1 173 ? 24.165 12.654 -33.036 1.00 98.25 173 GLN A N 1
ATOM 1365 C CA . GLN A 1 173 ? 24.970 12.650 -34.256 1.00 98.25 173 GLN A CA 1
ATOM 1366 C C . GLN A 1 173 ? 26.124 11.654 -34.115 1.00 98.25 173 GLN A C 1
ATOM 1368 O O . GLN A 1 173 ? 26.941 11.734 -33.201 1.00 98.25 173 GLN A O 1
ATOM 1373 N N . PHE A 1 174 ? 26.244 10.738 -35.065 1.00 98.00 174 PHE A N 1
ATOM 1374 C CA . PHE A 1 174 ? 27.291 9.734 -35.125 1.00 98.00 174 PHE A CA 1
ATOM 1375 C C . PHE A 1 174 ? 28.106 9.901 -36.408 1.00 98.00 174 PHE A C 1
ATOM 1377 O O . PHE A 1 174 ? 27.633 9.617 -37.510 1.00 98.00 174 PHE A O 1
ATOM 1384 N N . ILE A 1 175 ? 29.341 10.384 -36.264 1.00 97.62 175 ILE A N 1
ATOM 1385 C CA . ILE A 1 175 ? 30.246 10.649 -37.386 1.00 97.62 175 ILE A CA 1
ATOM 1386 C C . ILE A 1 175 ? 31.172 9.457 -37.584 1.00 97.62 175 ILE A C 1
ATOM 1388 O O . ILE A 1 175 ? 31.818 9.009 -36.637 1.00 97.62 175 ILE A O 1
ATOM 1392 N N . ILE A 1 176 ? 31.278 8.988 -38.824 1.00 97.56 176 ILE A N 1
ATOM 1393 C CA . ILE A 1 176 ? 32.228 7.965 -39.257 1.00 97.56 176 ILE A CA 1
ATOM 1394 C C . ILE A 1 176 ? 33.187 8.612 -40.250 1.00 97.56 176 ILE A C 1
ATOM 1396 O O . ILE A 1 176 ? 32.752 9.142 -41.271 1.00 97.56 176 ILE A O 1
ATOM 1400 N N . PHE A 1 177 ? 34.483 8.558 -39.955 1.00 95.25 177 PHE A N 1
ATOM 1401 C CA . PHE A 1 177 ? 35.512 9.220 -40.748 1.00 95.25 177 PHE A CA 1
ATOM 1402 C C . PHE A 1 177 ? 36.659 8.267 -41.082 1.00 95.25 177 PHE A C 1
ATOM 1404 O O . PHE A 1 177 ? 37.262 7.675 -40.192 1.00 95.25 177 PHE A O 1
ATOM 1411 N N . SER A 1 178 ? 36.990 8.136 -42.364 1.00 92.12 178 SER A N 1
ATOM 1412 C CA . SER A 1 178 ? 38.056 7.257 -42.871 1.00 92.12 178 SER A CA 1
ATOM 1413 C C . SER A 1 178 ? 39.439 7.925 -42.968 1.00 92.12 178 SER A C 1
ATOM 1415 O O . SER A 1 178 ? 40.421 7.283 -43.354 1.00 92.12 178 SER A O 1
ATOM 1417 N N . GLY A 1 179 ? 39.549 9.213 -42.617 1.00 83.38 179 GLY A N 1
ATOM 1418 C CA . GLY A 1 179 ? 40.800 9.975 -42.668 1.00 83.38 179 GLY A CA 1
ATOM 1419 C C . GLY A 1 179 ? 40.975 10.824 -43.936 1.00 83.38 179 GLY A C 1
ATOM 1420 O O . GLY A 1 179 ? 40.303 10.656 -44.944 1.00 83.38 179 GLY A O 1
ATOM 1421 N N . GLY A 1 180 ? 41.941 11.753 -43.926 1.00 69.56 180 GLY A N 1
ATOM 1422 C CA . GLY A 1 180 ? 42.147 12.706 -45.033 1.00 69.56 180 GLY A CA 1
ATOM 1423 C C . GLY A 1 180 ? 42.725 12.128 -46.340 1.00 69.56 180 GLY A C 1
ATOM 1424 O O . GLY A 1 180 ? 42.818 12.858 -47.326 1.00 69.56 180 GLY A O 1
ATOM 1425 N N . ALA A 1 181 ? 43.147 10.858 -46.361 1.00 70.12 181 ALA A N 1
ATOM 1426 C CA . ALA A 1 181 ? 43.636 10.142 -47.550 1.00 70.12 181 ALA A CA 1
ATOM 1427 C C . ALA A 1 181 ? 43.804 8.625 -47.271 1.00 70.12 181 ALA A C 1
ATOM 1429 O O . ALA A 1 181 ? 44.940 8.138 -47.277 1.00 70.12 181 ALA A O 1
ATOM 1430 N N . PRO A 1 182 ? 42.723 7.878 -46.978 1.00 77.81 182 PRO A N 1
ATOM 1431 C CA . PRO A 1 182 ? 42.777 6.429 -46.791 1.00 77.81 182 PRO A CA 1
ATOM 1432 C C . PRO A 1 182 ? 43.456 5.726 -47.975 1.00 77.81 182 PRO A C 1
ATOM 1434 O O . PRO A 1 182 ? 43.241 6.094 -49.133 1.00 77.81 182 PRO A O 1
ATOM 1437 N N . ASP A 1 183 ? 44.260 4.687 -47.704 1.00 86.12 183 ASP A N 1
ATOM 1438 C CA . ASP A 1 183 ? 44.661 3.748 -48.757 1.00 86.12 183 ASP A CA 1
ATOM 1439 C C . ASP A 1 183 ? 43.371 3.125 -49.314 1.00 86.12 183 ASP A C 1
ATOM 1441 O O . ASP A 1 183 ? 42.652 2.453 -48.571 1.00 86.12 183 ASP A O 1
ATOM 1445 N N . PRO A 1 184 ? 43.052 3.299 -50.607 1.00 84.81 184 PRO A N 1
ATOM 1446 C CA . PRO A 1 184 ? 41.813 2.784 -51.178 1.00 84.81 184 PRO A CA 1
ATOM 1447 C C . PRO A 1 184 ? 41.654 1.270 -51.053 1.00 84.81 184 PRO A C 1
ATOM 1449 O O . PRO A 1 184 ? 40.563 0.749 -51.276 1.00 84.81 184 PRO A O 1
ATOM 1452 N N . ASN A 1 185 ? 42.738 0.537 -50.790 1.00 87.88 185 ASN A N 1
ATOM 1453 C CA . ASN A 1 185 ? 42.709 -0.908 -50.575 1.00 87.88 185 ASN A CA 1
ATOM 1454 C C . ASN A 1 185 ? 42.321 -1.298 -49.142 1.00 87.88 185 ASN A C 1
ATOM 1456 O O . ASN A 1 185 ? 42.123 -2.481 -48.886 1.00 87.88 185 ASN A O 1
ATOM 1460 N N . GLN A 1 186 ? 42.233 -0.328 -48.230 1.00 90.31 186 GLN A N 1
ATOM 1461 C CA . GLN A 1 186 ? 41.823 -0.508 -46.837 1.00 90.31 186 GLN A CA 1
ATOM 1462 C C . GLN A 1 186 ? 40.377 -0.068 -46.581 1.00 90.31 186 GLN A C 1
ATOM 1464 O O . GLN A 1 186 ? 39.855 -0.352 -45.516 1.00 90.31 186 GLN A O 1
ATOM 1469 N N . LEU A 1 187 ? 39.713 0.600 -47.530 1.00 94.75 187 LEU A N 1
ATOM 1470 C CA . LEU A 1 187 ? 38.296 0.940 -47.387 1.00 94.75 187 LEU A CA 1
ATOM 1471 C C . LEU A 1 187 ? 37.427 -0.313 -47.497 1.00 94.75 187 LEU A C 1
ATOM 1473 O O . LEU A 1 187 ? 37.625 -1.142 -48.394 1.00 94.75 187 LEU A O 1
ATOM 1477 N N . THR A 1 188 ? 36.433 -0.421 -46.621 1.00 96.50 188 THR A N 1
ATOM 1478 C CA . THR A 1 188 ? 35.485 -1.531 -46.636 1.00 96.50 188 THR A CA 1
ATOM 1479 C C . THR A 1 188 ? 34.612 -1.474 -47.884 1.00 96.50 188 THR A C 1
ATOM 1481 O O . THR A 1 188 ? 34.082 -0.426 -48.261 1.00 96.50 188 THR A O 1
ATOM 1484 N N . ILE A 1 189 ? 34.429 -2.632 -48.519 1.00 97.12 189 ILE A N 1
ATOM 1485 C CA . ILE A 1 189 ? 33.489 -2.784 -49.627 1.00 97.12 189 ILE A CA 1
ATOM 1486 C C . ILE A 1 189 ? 32.074 -2.884 -49.053 1.00 97.12 189 ILE A C 1
ATOM 1488 O O . ILE A 1 189 ? 31.760 -3.839 -48.334 1.00 97.12 189 ILE A O 1
ATOM 1492 N N . LEU A 1 190 ? 31.224 -1.918 -49.383 1.00 97.50 190 LEU A N 1
ATOM 1493 C CA . LEU A 1 190 ? 29.796 -1.936 -49.093 1.00 97.50 190 LEU A CA 1
ATOM 1494 C C . LEU A 1 190 ? 29.044 -2.398 -50.347 1.00 97.50 190 LEU A C 1
ATOM 1496 O O . LEU A 1 190 ? 29.411 -2.049 -51.463 1.00 97.50 190 LEU A O 1
ATOM 1500 N N . SER A 1 191 ? 28.024 -3.234 -50.179 1.00 97.31 191 SER A N 1
ATOM 1501 C CA . SER A 1 191 ? 27.263 -3.823 -51.289 1.00 97.31 191 SER A CA 1
ATOM 1502 C C . SER A 1 191 ? 25.772 -3.832 -50.962 1.00 97.31 191 SER A C 1
ATOM 1504 O O . SER A 1 191 ? 25.367 -3.324 -49.918 1.00 97.31 191 SER A O 1
ATOM 1506 N N . THR A 1 192 ? 24.966 -4.487 -51.798 1.00 96.50 192 THR A N 1
ATOM 1507 C CA . THR A 1 192 ? 23.531 -4.694 -51.544 1.00 96.50 192 THR A CA 1
ATOM 1508 C C . THR A 1 192 ? 23.242 -5.607 -50.356 1.00 96.50 192 THR A C 1
ATOM 1510 O O . THR A 1 192 ? 22.094 -5.710 -49.938 1.00 96.50 192 THR A O 1
ATOM 1513 N N . THR A 1 193 ? 24.248 -6.315 -49.835 1.00 97.44 193 THR A N 1
ATOM 1514 C CA . THR A 1 193 ? 24.109 -7.086 -48.595 1.00 97.44 193 THR A CA 1
ATOM 1515 C C . THR A 1 193 ? 24.387 -6.161 -47.411 1.00 97.44 193 THR A C 1
ATOM 1517 O O . THR A 1 193 ? 25.497 -5.620 -47.355 1.00 97.44 193 THR A O 1
ATOM 1520 N N . PRO A 1 194 ? 23.435 -5.993 -46.473 1.00 98.00 194 PRO A N 1
ATOM 1521 C CA . PRO A 1 194 ? 23.639 -5.157 -45.300 1.00 98.00 194 PRO A CA 1
ATOM 1522 C C . PRO A 1 194 ? 24.865 -5.582 -44.494 1.00 98.00 194 PRO A C 1
ATOM 1524 O O . PRO A 1 194 ? 25.081 -6.769 -44.244 1.00 98.00 194 PRO A O 1
ATOM 1527 N N . LYS A 1 195 ? 25.654 -4.597 -44.072 1.00 98.06 195 LYS A N 1
ATOM 1528 C CA . LYS A 1 195 ? 26.763 -4.757 -43.134 1.00 98.06 195 LYS A CA 1
ATOM 1529 C C . LYS A 1 195 ? 26.479 -3.972 -41.869 1.00 98.06 195 LYS A C 1
ATOM 1531 O O . LYS A 1 195 ? 25.971 -2.855 -41.924 1.00 98.06 195 LYS A O 1
ATOM 1536 N N . LYS A 1 196 ? 26.836 -4.555 -40.728 1.00 98.19 196 LYS A N 1
ATOM 1537 C CA . LYS A 1 196 ? 26.681 -3.913 -39.425 1.00 98.19 196 LYS A CA 1
ATOM 1538 C C . LYS A 1 196 ? 27.630 -2.719 -39.324 1.00 98.19 196 LYS A C 1
ATOM 1540 O O . LYS A 1 196 ? 28.844 -2.893 -39.412 1.00 98.19 196 LYS A O 1
ATOM 1545 N N . VAL A 1 197 ? 27.079 -1.526 -39.125 1.00 98.00 197 VAL A N 1
ATOM 1546 C CA . VAL A 1 197 ? 27.822 -0.300 -38.805 1.00 98.00 197 VAL A CA 1
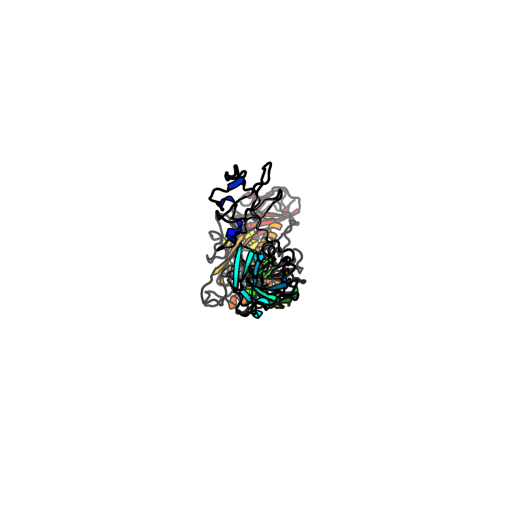ATOM 1547 C C . VAL A 1 197 ? 28.375 -0.410 -37.388 1.00 98.00 197 VAL A C 1
ATOM 1549 O O . VAL A 1 197 ? 29.574 -0.249 -37.171 1.00 98.00 197 VAL A O 1
ATOM 1552 N N . GLY A 1 198 ? 27.521 -0.773 -36.431 1.00 97.75 198 GLY A N 1
ATOM 1553 C CA . GLY A 1 198 ? 27.917 -1.029 -35.051 1.00 97.75 198 GLY A CA 1
ATOM 1554 C C . GLY A 1 198 ? 26.744 -1.307 -34.123 1.00 97.75 198 GLY A C 1
ATOM 1555 O O . GLY A 1 198 ? 25.597 -1.388 -34.556 1.00 97.75 198 GLY A O 1
ATOM 1556 N N . THR A 1 199 ? 27.073 -1.511 -32.851 1.00 98.38 199 THR A N 1
ATOM 1557 C CA . THR A 1 199 ? 26.126 -1.749 -31.753 1.00 98.38 199 THR A CA 1
ATOM 1558 C C . THR A 1 199 ? 26.094 -0.512 -30.876 1.00 98.38 199 THR A C 1
ATOM 1560 O O . THR A 1 199 ? 27.151 -0.095 -30.402 1.00 98.38 199 THR A O 1
ATOM 1563 N N . PHE A 1 200 ? 24.910 0.036 -30.646 1.00 98.25 200 PHE A N 1
ATOM 1564 C CA . PHE A 1 200 ? 24.662 1.168 -29.764 1.00 98.25 200 PHE A CA 1
ATOM 1565 C C . PHE A 1 200 ? 24.070 0.649 -28.455 1.00 98.25 200 PHE A C 1
ATOM 1567 O O . PHE A 1 200 ? 23.260 -0.273 -28.461 1.00 98.25 200 PHE A O 1
ATOM 1574 N N . THR A 1 201 ? 24.512 1.197 -27.327 1.00 97.75 201 THR A N 1
ATOM 1575 C CA . THR A 1 201 ? 24.027 0.850 -25.984 1.00 97.75 201 THR A CA 1
ATOM 1576 C C . THR A 1 201 ? 23.638 2.135 -25.268 1.00 97.75 201 THR A C 1
ATOM 1578 O O . THR A 1 201 ? 24.512 2.926 -24.912 1.00 97.75 201 THR A O 1
ATOM 1581 N N . PHE A 1 202 ? 22.334 2.340 -25.104 1.00 97.50 202 PHE A N 1
ATOM 1582 C CA . PHE A 1 202 ? 21.732 3.516 -24.486 1.00 97.50 202 PHE A CA 1
ATOM 1583 C C . PHE A 1 202 ? 21.406 3.204 -23.017 1.00 97.50 202 PHE A C 1
ATOM 1585 O O . PHE A 1 202 ? 20.706 2.217 -22.771 1.00 97.50 202 PHE A O 1
ATOM 1592 N N . PRO A 1 203 ? 21.869 3.992 -22.031 1.00 96.06 203 PRO A N 1
ATOM 1593 C CA . PRO A 1 203 ? 21.394 3.864 -20.655 1.00 96.06 203 PRO A CA 1
ATOM 1594 C C . PRO A 1 203 ? 19.889 4.154 -20.554 1.00 96.06 203 PRO A C 1
ATOM 1596 O O . PRO A 1 203 ? 19.396 5.172 -21.032 1.00 96.06 203 PRO A O 1
ATOM 1599 N N . ILE A 1 204 ? 19.147 3.259 -19.907 1.00 93.62 204 ILE A N 1
ATOM 1600 C CA . ILE A 1 204 ? 17.710 3.405 -19.663 1.00 93.62 204 ILE A CA 1
ATOM 1601 C C . ILE A 1 204 ? 17.509 4.236 -18.397 1.00 93.62 204 ILE A C 1
ATOM 1603 O O . ILE A 1 204 ? 18.005 3.903 -17.321 1.00 93.62 204 ILE A O 1
ATOM 1607 N N . SER A 1 205 ? 16.733 5.301 -18.539 1.00 91.31 205 SER A N 1
ATOM 1608 C CA . SER A 1 205 ? 16.321 6.206 -17.464 1.00 91.31 205 SER A CA 1
ATOM 1609 C C . SER A 1 205 ? 14.924 5.886 -16.947 1.00 91.31 205 SER A C 1
ATOM 1611 O O . SER A 1 205 ? 14.663 6.032 -15.755 1.00 91.31 205 SER A O 1
ATOM 1613 N N . SER A 1 206 ? 14.035 5.422 -17.828 1.00 87.38 206 SER A N 1
ATOM 1614 C CA . SER A 1 206 ? 12.693 4.970 -17.470 1.00 87.38 206 SER A CA 1
ATOM 1615 C C . SER A 1 206 ? 12.211 3.899 -18.447 1.00 87.38 206 SER A C 1
ATOM 1617 O O . SER A 1 206 ? 12.174 4.126 -19.653 1.00 87.38 206 SER A O 1
ATOM 1619 N N . CYS A 1 207 ? 11.829 2.737 -17.914 1.00 83.12 207 CYS A N 1
ATOM 1620 C CA . CYS A 1 207 ? 11.265 1.629 -18.691 1.00 83.12 207 CYS A CA 1
ATOM 1621 C C . CYS A 1 207 ? 9.858 1.922 -19.238 1.00 83.12 207 CYS A C 1
ATOM 1623 O O . CYS A 1 207 ? 9.469 1.348 -20.253 1.00 83.12 207 CYS A O 1
ATOM 1625 N N . ASP A 1 208 ? 9.122 2.828 -18.586 1.00 80.81 208 ASP A N 1
ATOM 1626 C CA . ASP A 1 208 ? 7.733 3.168 -18.920 1.00 80.81 208 ASP A CA 1
ATOM 1627 C C . ASP A 1 208 ? 7.591 4.065 -20.150 1.00 80.81 208 ASP A C 1
ATOM 1629 O O . ASP A 1 208 ? 6.480 4.287 -20.633 1.00 80.81 208 ASP A O 1
ATOM 1633 N N . GLN A 1 209 ? 8.697 4.635 -20.622 1.00 90.69 209 GLN A N 1
ATOM 1634 C CA . GLN A 1 209 ? 8.698 5.547 -21.755 1.00 90.69 209 GLN A CA 1
ATOM 1635 C C . GLN A 1 209 ? 8.761 4.781 -23.076 1.00 90.69 209 GLN A C 1
ATOM 1637 O O . GLN A 1 209 ? 9.323 3.689 -23.161 1.00 90.69 209 GLN A O 1
ATOM 1642 N N . GLU A 1 210 ? 8.203 5.380 -24.124 1.00 92.19 210 GLU A N 1
ATOM 1643 C CA . GLU A 1 210 ? 8.384 4.922 -25.503 1.00 92.19 210 GLU A CA 1
ATOM 1644 C C . GLU A 1 210 ? 9.852 5.094 -25.923 1.00 92.19 210 GLU A C 1
ATOM 1646 O O . GLU A 1 210 ? 10.490 6.071 -25.530 1.00 92.19 210 GLU A O 1
ATOM 1651 N N . LYS A 1 211 ? 10.388 4.177 -26.735 1.00 94.12 211 LYS A N 1
ATOM 1652 C CA . LYS A 1 211 ? 11.757 4.248 -27.278 1.00 94.12 211 LYS A CA 1
ATOM 1653 C C . LYS A 1 211 ? 11.942 5.503 -28.140 1.00 94.12 211 LYS A C 1
ATOM 1655 O O . LYS A 1 211 ? 12.905 6.247 -27.971 1.00 94.12 211 LYS A O 1
ATOM 1660 N N . GLU A 1 212 ? 11.014 5.701 -29.078 1.00 96.19 212 GLU A N 1
ATOM 1661 C CA . GLU A 1 212 ? 11.055 6.721 -30.139 1.00 96.19 212 GLU A CA 1
ATOM 1662 C C . GLU A 1 212 ? 12.419 6.821 -30.853 1.00 96.19 212 GLU A C 1
ATOM 1664 O O . GLU A 1 212 ? 12.824 7.908 -31.265 1.00 96.19 212 GLU A O 1
ATOM 1669 N N . ILE A 1 213 ? 13.131 5.695 -31.006 1.00 97.81 213 ILE A N 1
ATOM 1670 C CA . ILE A 1 213 ? 14.427 5.671 -31.691 1.00 97.81 213 ILE A CA 1
ATOM 1671 C C . ILE A 1 213 ? 14.170 5.631 -33.192 1.00 97.81 213 ILE A C 1
ATOM 1673 O O . ILE A 1 213 ? 13.607 4.665 -33.695 1.00 97.81 213 ILE A O 1
ATOM 1677 N N . LYS A 1 214 ? 14.587 6.655 -33.928 1.00 98.12 214 LYS A N 1
ATOM 1678 C CA . LYS A 1 214 ? 14.411 6.724 -35.387 1.00 98.12 214 LYS A CA 1
ATOM 1679 C C . LYS A 1 214 ? 15.547 7.502 -36.025 1.00 98.12 214 LYS A C 1
ATOM 1681 O O . LYS A 1 214 ? 16.199 8.310 -35.368 1.00 98.12 214 LYS A O 1
ATOM 1686 N N . PHE A 1 215 ? 15.782 7.299 -37.312 1.00 98.31 215 PHE A N 1
ATOM 1687 C CA . PHE A 1 215 ? 16.710 8.168 -38.026 1.00 98.31 215 PHE A CA 1
ATOM 1688 C C . PHE A 1 215 ? 16.107 9.570 -38.184 1.00 98.31 215 PHE A C 1
ATOM 1690 O O . PHE A 1 215 ? 14.975 9.736 -38.641 1.00 98.31 215 PHE A O 1
ATOM 1697 N N . ASN A 1 216 ? 16.873 10.589 -37.804 1.00 97.94 216 ASN A N 1
ATOM 1698 C CA . ASN A 1 216 ? 16.504 11.981 -38.034 1.00 97.94 216 ASN A CA 1
ATOM 1699 C C . ASN A 1 216 ? 16.658 12.308 -39.530 1.00 97.94 216 ASN A C 1
ATOM 1701 O O . ASN A 1 216 ? 17.582 11.814 -40.187 1.00 97.94 216 ASN A O 1
ATOM 1705 N N . SER A 1 217 ? 15.800 13.189 -40.055 1.00 96.44 217 SER A N 1
ATOM 1706 C CA . SER A 1 217 ? 15.836 13.633 -41.456 1.00 96.44 217 SER A CA 1
ATOM 1707 C C . SER A 1 217 ? 17.170 14.255 -41.884 1.00 96.44 217 SER A C 1
ATOM 1709 O O . SER A 1 217 ? 17.497 14.217 -43.067 1.00 96.44 217 SER A O 1
ATOM 1711 N N . GLU A 1 218 ? 17.957 14.788 -40.944 1.00 96.00 218 GLU A N 1
ATOM 1712 C CA . GLU A 1 218 ? 19.311 15.290 -41.202 1.00 96.00 218 GLU A CA 1
ATOM 1713 C C . GLU A 1 218 ? 20.250 14.196 -41.731 1.00 96.00 218 GLU A C 1
ATOM 1715 O O . GLU A 1 218 ? 21.159 14.498 -42.499 1.00 96.00 218 GLU A O 1
ATOM 1720 N N . THR A 1 219 ? 20.000 12.917 -41.416 1.00 95.69 219 THR A N 1
ATOM 1721 C CA . THR A 1 219 ? 20.746 11.795 -42.012 1.00 95.69 219 THR A CA 1
ATOM 1722 C C . THR A 1 219 ? 20.624 11.820 -43.533 1.00 95.69 219 THR A C 1
ATOM 1724 O O . THR A 1 219 ? 21.630 11.789 -44.228 1.00 95.69 219 THR A O 1
ATOM 1727 N N . GLU A 1 220 ? 19.415 11.962 -44.080 1.00 93.69 220 GLU A N 1
ATOM 1728 C CA . GLU A 1 220 ? 19.179 11.857 -45.528 1.00 93.69 220 GLU A CA 1
ATOM 1729 C C . GLU A 1 220 ? 19.766 13.017 -46.348 1.00 93.69 220 GLU A C 1
ATOM 1731 O O . GLU A 1 220 ? 19.975 12.876 -47.553 1.00 93.69 220 GLU A O 1
ATOM 1736 N N . VAL A 1 221 ? 20.034 14.160 -45.710 1.00 89.44 221 VAL A N 1
ATOM 1737 C CA . VAL A 1 221 ? 20.584 15.364 -46.361 1.00 89.44 221 VAL A CA 1
ATOM 1738 C C . VAL A 1 221 ? 22.065 15.598 -46.061 1.00 89.44 221 VAL A C 1
ATOM 1740 O O . VAL A 1 221 ? 22.642 16.560 -46.572 1.00 89.44 221 VAL A O 1
ATOM 1743 N N . SER A 1 222 ? 22.680 14.748 -45.238 1.00 90.69 222 SER A N 1
ATOM 1744 C CA . SER A 1 222 ? 24.077 14.890 -44.832 1.00 90.69 222 SER A CA 1
ATOM 1745 C C . SER A 1 222 ? 25.065 14.231 -45.802 1.00 90.69 222 SER A C 1
ATOM 1747 O O . SER A 1 222 ? 24.692 13.556 -46.762 1.00 90.69 222 SER A O 1
ATOM 1749 N N . ASP A 1 223 ? 26.360 14.455 -45.574 1.00 92.94 223 ASP A N 1
ATOM 1750 C CA . ASP A 1 223 ? 27.413 13.959 -46.457 1.00 92.94 223 ASP A CA 1
ATOM 1751 C C . ASP A 1 223 ? 27.717 12.475 -46.191 1.00 92.94 223 ASP A C 1
ATOM 1753 O O . ASP A 1 223 ? 28.425 12.118 -45.253 1.00 92.94 223 ASP A O 1
ATOM 1757 N N . HIS A 1 224 ? 27.257 11.587 -47.067 1.00 95.12 224 HIS A N 1
ATOM 1758 C CA . HIS A 1 224 ? 27.674 10.182 -47.075 1.00 95.12 224 HIS A CA 1
ATOM 1759 C C . HIS A 1 224 ? 28.539 9.946 -48.299 1.00 95.12 224 HIS A C 1
ATOM 1761 O O . HIS A 1 224 ? 28.056 10.131 -49.409 1.00 95.12 224 HIS A O 1
ATOM 1767 N N . THR A 1 225 ? 29.791 9.522 -48.147 1.00 95.06 225 THR A N 1
ATOM 1768 C CA . THR A 1 225 ? 30.730 9.437 -49.274 1.00 95.06 225 THR A CA 1
ATOM 1769 C C . THR A 1 225 ? 31.211 8.016 -49.551 1.00 95.06 225 THR A C 1
ATOM 1771 O O . THR A 1 225 ? 31.406 7.187 -48.654 1.00 95.06 225 THR A O 1
ATOM 1774 N N . HIS A 1 226 ? 31.475 7.734 -50.825 1.00 94.12 226 HIS A N 1
ATOM 1775 C CA . HIS A 1 226 ? 32.221 6.558 -51.255 1.00 94.12 226 HIS A CA 1
ATOM 1776 C C . HIS A 1 226 ? 33.399 6.933 -52.145 1.00 94.12 226 HIS A C 1
ATOM 1778 O O . HIS A 1 226 ? 33.367 7.898 -52.907 1.00 94.12 226 HIS A O 1
ATOM 1784 N N . TYR A 1 227 ? 34.460 6.137 -52.069 1.00 93.25 227 TYR A N 1
ATOM 1785 C CA . TYR A 1 227 ? 35.659 6.328 -52.868 1.00 93.25 227 TYR A CA 1
ATOM 1786 C C . TYR A 1 227 ? 35.476 5.762 -54.279 1.00 93.25 227 TYR A C 1
ATOM 1788 O O . TYR A 1 227 ? 35.193 4.575 -54.458 1.00 93.25 227 TYR A O 1
ATOM 1796 N N . THR A 1 228 ? 35.711 6.593 -55.292 1.00 90.00 228 THR A N 1
ATOM 1797 C CA . THR A 1 228 ? 35.668 6.212 -56.715 1.00 90.00 228 THR A CA 1
ATOM 1798 C C . THR A 1 228 ? 37.052 6.100 -57.341 1.00 90.00 228 THR A C 1
ATOM 1800 O O . THR A 1 228 ? 37.230 5.444 -58.367 1.00 90.00 228 THR A O 1
ATOM 1803 N N . GLY A 1 229 ? 38.055 6.741 -56.734 1.00 85.56 229 GLY A N 1
ATOM 1804 C CA . GLY A 1 229 ? 39.412 6.831 -57.277 1.00 85.56 229 GLY A CA 1
ATOM 1805 C C . GLY A 1 229 ? 39.546 7.740 -58.496 1.00 85.56 229 GLY A C 1
ATOM 1806 O O . GLY A 1 229 ? 40.616 7.789 -59.109 1.00 85.56 229 GLY A O 1
ATOM 1807 N N . VAL A 1 230 ? 38.494 8.485 -58.842 1.00 81.88 230 VAL A N 1
ATOM 1808 C CA . VAL A 1 230 ? 38.492 9.411 -59.976 1.00 81.88 230 VAL A CA 1
ATOM 1809 C C . VAL A 1 230 ? 38.973 10.790 -59.518 1.00 81.88 230 VAL A C 1
ATOM 1811 O O . VAL A 1 230 ? 38.290 11.512 -58.810 1.00 81.88 230 VAL A O 1
ATOM 1814 N N . MET A 1 231 ? 40.174 11.196 -59.931 1.00 76.88 231 MET A N 1
ATOM 1815 C CA . MET A 1 231 ? 40.709 12.535 -59.629 1.00 76.88 231 MET A CA 1
ATOM 1816 C C . MET A 1 231 ? 40.019 13.628 -60.474 1.00 76.88 231 MET A C 1
ATOM 1818 O O . MET A 1 231 ? 39.676 13.364 -61.628 1.00 76.88 231 MET A O 1
ATOM 1822 N N . PRO A 1 232 ? 39.879 14.879 -59.980 1.00 77.00 232 PRO A N 1
ATOM 1823 C CA . PRO A 1 232 ? 40.569 15.472 -58.826 1.00 77.00 232 PRO A CA 1
ATOM 1824 C C . PRO A 1 232 ? 39.908 15.261 -57.457 1.00 77.00 232 PRO A C 1
ATOM 1826 O O . PRO A 1 232 ? 40.557 15.552 -56.457 1.00 77.00 232 PRO A O 1
ATOM 1829 N N . VAL A 1 233 ? 38.667 14.777 -57.409 1.00 79.25 233 VAL A N 1
ATOM 1830 C CA . VAL A 1 233 ? 37.924 14.527 -56.166 1.00 79.25 233 VAL A CA 1
ATOM 1831 C C . VAL A 1 233 ? 37.594 13.036 -56.128 1.00 79.25 233 VAL A C 1
ATOM 1833 O O . VAL A 1 233 ? 36.634 12.629 -56.769 1.00 79.25 233 VAL A O 1
ATOM 1836 N N . PRO A 1 234 ? 38.392 12.205 -55.435 1.00 86.12 234 PRO A N 1
ATOM 1837 C CA . PRO A 1 234 ? 38.277 10.748 -55.514 1.00 86.12 234 PRO A CA 1
ATOM 1838 C C . PRO A 1 234 ? 37.089 10.173 -54.722 1.00 86.12 234 PRO A C 1
ATOM 1840 O O . PRO A 1 234 ? 37.059 8.966 -54.485 1.00 86.12 234 PRO A O 1
ATOM 1843 N N . TYR A 1 235 ? 36.140 11.025 -54.329 1.00 89.31 235 TYR A N 1
ATOM 1844 C CA . TYR A 1 235 ? 34.957 10.701 -53.543 1.00 89.31 235 TYR A CA 1
ATOM 1845 C C . TYR A 1 235 ? 33.706 11.230 -54.239 1.00 89.31 235 TYR A C 1
ATOM 1847 O O . TYR A 1 235 ? 33.725 12.320 -54.815 1.00 89.31 235 TYR A O 1
ATOM 1855 N N . GLU A 1 236 ? 32.626 10.470 -54.143 1.00 91.44 236 GLU A N 1
ATOM 1856 C CA . GLU A 1 236 ? 31.283 10.855 -54.571 1.00 91.44 236 GLU A CA 1
ATOM 1857 C C . GLU A 1 236 ? 30.318 10.684 -53.393 1.00 91.44 236 GLU A C 1
ATOM 1859 O O . GLU A 1 236 ? 30.578 9.881 -52.494 1.00 91.44 236 GLU A O 1
ATOM 1864 N N . LEU A 1 237 ? 29.241 11.473 -53.370 1.00 93.38 237 LEU A N 1
ATOM 1865 C CA . LEU A 1 237 ? 28.179 11.329 -52.373 1.00 93.38 237 LEU A CA 1
ATOM 1866 C C . LEU A 1 237 ? 27.319 10.108 -52.710 1.00 93.38 237 LEU A C 1
ATOM 1868 O O . LEU A 1 237 ? 27.075 9.854 -53.880 1.00 93.38 237 LEU A O 1
ATOM 1872 N N . TYR A 1 238 ? 26.814 9.373 -51.730 1.00 94.38 238 TYR A N 1
ATOM 1873 C CA . TYR A 1 238 ? 25.727 8.436 -51.989 1.00 94.38 238 TYR A CA 1
ATOM 1874 C C . TYR A 1 238 ? 24.449 9.216 -52.329 1.00 94.38 238 TYR A C 1
ATOM 1876 O O . TYR A 1 238 ? 24.119 10.180 -51.644 1.00 94.38 238 TYR A O 1
ATOM 1884 N N . ASP A 1 239 ? 23.718 8.793 -53.364 1.00 92.94 239 ASP A N 1
ATOM 1885 C CA . ASP A 1 239 ? 22.435 9.396 -53.756 1.00 92.94 239 ASP A CA 1
ATOM 1886 C C . ASP A 1 239 ? 21.508 8.325 -54.382 1.00 92.94 239 ASP A C 1
ATOM 1888 O O . ASP A 1 239 ? 21.863 7.727 -55.401 1.00 92.94 239 ASP A O 1
ATOM 1892 N N . PRO A 1 240 ? 20.338 8.009 -53.790 1.00 94.44 240 PRO A N 1
ATOM 1893 C CA . PRO A 1 240 ? 19.790 8.593 -52.567 1.00 94.44 240 PRO A CA 1
ATOM 1894 C C . PRO A 1 240 ? 20.409 8.004 -51.292 1.00 94.44 240 PRO A C 1
ATOM 1896 O O . PRO A 1 240 ? 20.820 6.841 -51.257 1.00 94.44 240 PRO A O 1
ATOM 1899 N N . VAL A 1 241 ? 20.373 8.783 -50.215 1.00 96.25 241 VAL A N 1
ATOM 1900 C CA . VAL A 1 241 ? 20.497 8.288 -48.838 1.00 96.25 241 VAL A CA 1
ATOM 1901 C C . VAL A 1 241 ? 19.089 7.974 -48.334 1.00 96.25 241 VAL A C 1
ATOM 1903 O O . VAL A 1 241 ? 18.191 8.797 -48.481 1.00 96.25 241 VAL A O 1
ATOM 1906 N N . LYS A 1 242 ? 18.875 6.774 -47.789 1.00 97.06 242 LYS A N 1
ATOM 1907 C CA . LYS A 1 242 ? 17.595 6.363 -47.192 1.00 97.06 242 LYS A CA 1
ATOM 1908 C C . LYS A 1 242 ? 17.792 5.946 -45.746 1.00 97.06 242 LYS A C 1
ATOM 1910 O O . LYS A 1 242 ? 18.621 5.073 -45.482 1.00 97.06 242 LYS A O 1
ATOM 1915 N N . ALA A 1 243 ? 17.027 6.538 -44.843 1.00 96.19 243 ALA A N 1
ATOM 1916 C CA . ALA A 1 243 ? 17.081 6.230 -43.423 1.00 96.19 243 ALA A CA 1
ATOM 1917 C C . ALA A 1 243 ? 15.682 6.437 -42.819 1.00 96.19 243 ALA A C 1
ATOM 1919 O O . ALA A 1 243 ? 15.442 7.406 -42.112 1.00 96.19 243 ALA A O 1
ATOM 1920 N N . ASP A 1 244 ? 14.738 5.557 -43.162 1.00 93.06 244 ASP A N 1
ATOM 1921 C CA . ASP A 1 244 ? 13.313 5.670 -42.815 1.00 93.06 244 ASP A CA 1
ATOM 1922 C C . ASP A 1 244 ? 12.833 4.626 -41.788 1.00 93.06 244 ASP A C 1
ATOM 1924 O O . ASP A 1 244 ? 11.632 4.487 -41.570 1.00 93.06 244 ASP A O 1
ATOM 1928 N N . ASP A 1 245 ? 13.761 3.900 -41.162 1.00 96.38 245 ASP A N 1
ATOM 1929 C CA . ASP A 1 245 ? 13.480 2.883 -40.142 1.00 96.38 245 ASP A CA 1
ATOM 1930 C C . ASP A 1 245 ? 13.290 3.496 -38.739 1.00 96.38 245 ASP A C 1
ATOM 1932 O O . ASP A 1 245 ? 13.878 4.536 -38.417 1.00 96.38 245 ASP A O 1
ATOM 1936 N N . ASP A 1 246 ? 12.503 2.832 -37.889 1.00 96.75 246 ASP A N 1
ATOM 1937 C CA . ASP A 1 246 ? 12.219 3.241 -36.509 1.00 96.75 246 ASP A CA 1
ATOM 1938 C C . ASP A 1 246 ? 12.071 2.042 -35.556 1.00 96.75 246 ASP A C 1
ATOM 1940 O O . ASP A 1 246 ? 11.617 0.965 -35.937 1.00 96.75 246 ASP A O 1
ATOM 1944 N N . LEU A 1 247 ? 12.449 2.242 -34.292 1.00 94.69 247 LEU A N 1
ATOM 1945 C CA . LEU A 1 247 ? 12.159 1.355 -33.169 1.00 94.69 247 LEU A CA 1
ATOM 1946 C C . LEU A 1 247 ? 11.147 2.056 -32.253 1.00 94.69 247 LEU A C 1
ATOM 1948 O O . LEU A 1 247 ? 11.486 2.959 -31.480 1.00 94.69 247 LEU A O 1
ATOM 1952 N N . SER A 1 248 ? 9.895 1.623 -32.348 1.00 90.81 248 SER A N 1
ATOM 1953 C CA . SER A 1 248 ? 8.758 2.100 -31.554 1.00 90.81 248 SER A CA 1
ATOM 1954 C C . SER A 1 248 ? 8.365 1.105 -30.445 1.00 90.81 248 SER A C 1
ATOM 1956 O O . SER A 1 248 ? 8.882 -0.014 -30.387 1.00 90.81 248 SER A O 1
ATOM 1958 N N . GLY A 1 249 ? 7.481 1.520 -29.528 1.00 86.50 249 GLY A N 1
ATOM 1959 C CA . GLY A 1 249 ? 7.061 0.746 -28.353 1.00 86.50 249 GLY A CA 1
ATOM 1960 C C . GLY A 1 249 ? 7.788 1.158 -27.071 1.00 86.50 249 GLY A C 1
ATOM 1961 O O . GLY A 1 249 ? 8.757 1.923 -27.112 1.00 86.50 249 GLY A O 1
ATOM 1962 N N . LYS A 1 250 ? 7.340 0.635 -25.921 1.00 86.44 250 LYS A N 1
ATOM 1963 C CA . LYS A 1 250 ? 7.991 0.871 -24.623 1.00 86.44 250 LYS A CA 1
ATOM 1964 C C . LYS A 1 250 ? 9.439 0.387 -24.639 1.00 86.44 250 LYS A C 1
ATOM 1966 O O . LYS A 1 250 ? 9.761 -0.639 -25.234 1.00 86.44 250 LYS A O 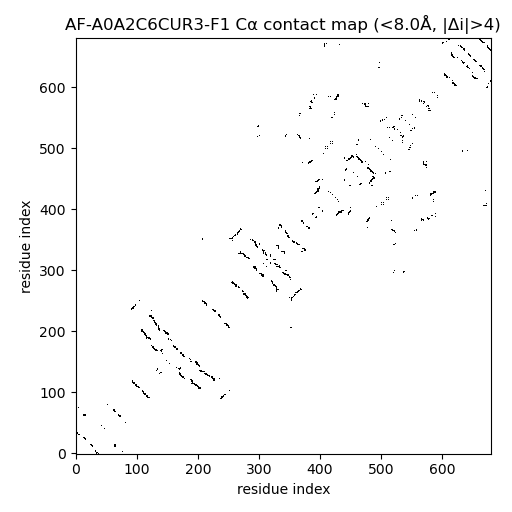1
ATOM 1971 N N . ILE A 1 251 ? 10.318 1.108 -23.947 1.00 88.56 251 ILE A N 1
ATOM 1972 C CA . ILE A 1 251 ? 11.746 0.768 -23.847 1.00 88.56 251 ILE A CA 1
ATOM 1973 C C . ILE A 1 251 ? 11.940 -0.621 -23.262 1.00 88.56 251 ILE A C 1
ATOM 1975 O O . ILE A 1 251 ? 12.787 -1.368 -23.749 1.00 88.56 251 ILE A O 1
ATOM 1979 N N . CYS A 1 252 ? 11.135 -0.960 -22.259 1.00 82.94 252 CYS A N 1
ATOM 1980 C CA . CYS A 1 252 ? 11.086 -2.276 -21.654 1.00 82.94 252 CYS A CA 1
ATOM 1981 C C . CYS A 1 252 ? 9.781 -2.958 -22.034 1.00 82.94 252 CYS A C 1
ATOM 1983 O O . CYS A 1 252 ? 8.880 -3.023 -21.212 1.00 82.94 252 CYS A O 1
ATOM 1985 N N . ASP A 1 253 ? 9.675 -3.417 -23.285 1.00 67.00 253 ASP A N 1
ATOM 1986 C CA . ASP A 1 253 ? 8.566 -4.248 -23.779 1.00 67.00 253 ASP A CA 1
ATOM 1987 C C . ASP A 1 253 ? 8.585 -5.612 -23.059 1.00 67.00 253 ASP A C 1
ATOM 1989 O O . ASP A 1 253 ? 9.016 -6.636 -23.586 1.00 67.00 253 ASP A O 1
ATOM 1993 N N . CYS A 1 254 ? 8.256 -5.575 -21.773 1.00 71.75 254 CYS A N 1
ATOM 1994 C CA . CYS A 1 254 ? 8.094 -6.706 -20.888 1.00 71.75 254 CYS A CA 1
ATOM 1995 C C . CYS A 1 254 ? 6.604 -6.904 -20.629 1.00 71.75 254 CYS A C 1
ATOM 1997 O O . CYS A 1 254 ? 5.824 -5.951 -20.659 1.00 71.75 254 CYS A O 1
ATOM 1999 N N . GLU A 1 255 ? 6.212 -8.160 -20.446 1.00 84.81 255 GLU A N 1
ATOM 2000 C CA . GLU A 1 255 ? 4.816 -8.514 -20.235 1.00 84.81 255 GLU A CA 1
ATOM 2001 C C . GLU A 1 255 ? 4.349 -7.986 -18.868 1.00 84.81 255 GLU A C 1
ATOM 2003 O O . GLU A 1 255 ? 5.134 -7.879 -17.917 1.00 84.81 255 GLU A O 1
ATOM 2008 N N . ASP A 1 256 ? 3.077 -7.585 -18.792 1.00 89.38 256 ASP A N 1
ATOM 2009 C CA . ASP A 1 256 ? 2.450 -7.266 -17.511 1.00 89.38 256 ASP A CA 1
ATOM 2010 C C . ASP A 1 256 ? 2.562 -8.505 -16.602 1.00 89.38 256 ASP A C 1
ATOM 2012 O O . ASP A 1 256 ? 2.429 -9.626 -17.099 1.00 89.38 256 ASP A O 1
ATOM 2016 N N . PRO A 1 257 ? 2.803 -8.339 -15.288 1.00 95.06 257 PRO A N 1
ATOM 2017 C CA . PRO A 1 257 ? 2.862 -9.484 -14.387 1.00 95.06 257 PRO A CA 1
ATOM 2018 C C . PRO A 1 257 ? 1.533 -10.250 -14.439 1.00 95.06 257 PRO A C 1
ATOM 2020 O O . PRO A 1 257 ? 0.487 -9.622 -14.521 1.00 95.06 257 PRO A O 1
ATOM 2023 N N . GLU A 1 258 ? 1.543 -11.578 -14.337 1.00 97.69 258 GLU A N 1
ATOM 2024 C CA . GLU A 1 258 ? 0.314 -12.388 -14.272 1.00 97.69 258 GLU A CA 1
ATOM 2025 C C . GLU A 1 258 ? 0.295 -13.192 -12.971 1.00 97.69 258 GLU A C 1
ATOM 2027 O O . GLU A 1 258 ? 1.131 -14.069 -12.753 1.00 97.69 258 GLU A O 1
ATOM 2032 N N . ILE A 1 259 ? -0.664 -12.926 -12.084 1.00 98.25 259 ILE A N 1
ATOM 2033 C CA . ILE A 1 259 ? -0.853 -13.690 -10.849 1.00 98.25 259 ILE A CA 1
ATOM 2034 C C . ILE A 1 259 ? -1.721 -14.910 -11.145 1.00 98.25 259 ILE A C 1
ATOM 2036 O O . ILE A 1 259 ? -2.917 -14.805 -11.399 1.00 98.25 259 ILE A O 1
ATOM 2040 N N . THR A 1 260 ? -1.143 -16.100 -10.996 1.00 98.06 260 THR A N 1
ATOM 2041 C CA . THR A 1 260 ? -1.856 -17.360 -11.257 1.00 98.06 260 THR A CA 1
ATOM 2042 C C . THR A 1 260 ? -2.433 -18.001 -9.999 1.00 98.06 260 THR A C 1
ATOM 2044 O O . THR A 1 260 ? -3.430 -18.717 -10.083 1.00 98.06 260 THR A O 1
ATOM 2047 N N . MET A 1 261 ? -1.811 -17.803 -8.828 1.00 98.06 261 MET A N 1
ATOM 2048 C CA . MET A 1 261 ? -2.251 -18.442 -7.582 1.00 98.06 261 MET A CA 1
ATOM 2049 C C . MET A 1 261 ? -1.712 -17.745 -6.327 1.00 98.06 261 MET A C 1
ATOM 2051 O O . MET A 1 261 ? -0.605 -17.205 -6.302 1.00 98.06 261 MET A O 1
ATOM 2055 N N . LEU A 1 262 ? -2.503 -17.833 -5.255 1.00 98.31 262 LEU A N 1
ATOM 2056 C CA . LEU A 1 262 ? -2.116 -17.532 -3.877 1.00 98.31 262 LEU A CA 1
ATOM 2057 C C . LEU A 1 262 ? -1.984 -18.848 -3.090 1.00 98.31 262 LEU A C 1
ATOM 2059 O O . LEU A 1 262 ? -2.850 -19.715 -3.210 1.00 98.31 262 LEU A O 1
ATOM 2063 N N . SER A 1 263 ? -0.929 -19.018 -2.282 1.00 97.25 263 SER A N 1
ATOM 2064 C CA . SER A 1 263 ? -0.718 -20.260 -1.510 1.00 97.25 263 SER A CA 1
ATOM 2065 C C . SER A 1 263 ? -1.834 -20.561 -0.522 1.00 97.25 263 SER A C 1
ATOM 2067 O O . SER A 1 263 ? -2.178 -21.724 -0.317 1.00 97.25 263 SER A O 1
ATOM 2069 N N . ASP A 1 264 ? -2.384 -19.506 0.074 1.00 95.81 264 ASP A N 1
ATOM 2070 C CA . ASP A 1 264 ? -3.435 -19.549 1.074 1.00 95.81 264 ASP A CA 1
ATOM 2071 C C . ASP A 1 264 ? -4.469 -18.477 0.741 1.00 95.81 264 ASP A C 1
ATOM 2073 O O . ASP A 1 264 ? -4.122 -17.346 0.406 1.00 95.81 264 ASP A O 1
ATOM 2077 N N . LEU A 1 265 ? -5.747 -18.828 0.869 1.00 96.06 265 LEU A N 1
ATOM 2078 C CA . LEU A 1 265 ? -6.862 -17.888 0.710 1.00 96.06 265 LEU A CA 1
ATOM 2079 C C . LEU A 1 265 ? -7.338 -17.320 2.051 1.00 96.06 265 LEU A C 1
ATOM 2081 O O . LEU A 1 265 ? -8.285 -16.544 2.081 1.00 96.06 265 LEU A O 1
ATOM 2085 N N . SER A 1 266 ? -6.709 -17.709 3.163 1.00 95.44 266 SER A N 1
ATOM 2086 C CA . SER A 1 266 ? -6.991 -17.175 4.495 1.00 95.44 266 SER A CA 1
ATOM 2087 C C . SER A 1 266 ? -5.697 -17.062 5.292 1.00 95.44 266 SER A C 1
ATOM 2089 O O . SER A 1 266 ? -5.065 -18.080 5.562 1.00 95.44 266 SER A O 1
ATOM 2091 N N . ILE A 1 267 ? -5.312 -15.844 5.672 1.00 95.75 267 ILE A N 1
ATOM 2092 C CA . ILE A 1 267 ? -4.034 -15.555 6.335 1.00 95.75 267 ILE A CA 1
ATOM 2093 C C . ILE A 1 267 ? -4.152 -14.328 7.246 1.00 95.75 267 ILE A C 1
ATOM 2095 O O . ILE A 1 267 ? -4.830 -13.361 6.913 1.00 95.75 267 ILE A O 1
ATOM 2099 N N . ASN A 1 268 ? -3.487 -14.333 8.396 1.00 95.69 268 ASN A N 1
ATOM 2100 C CA . ASN A 1 268 ? -3.536 -13.226 9.348 1.00 95.69 268 ASN A CA 1
ATOM 2101 C C . ASN A 1 268 ? -2.486 -12.159 9.018 1.00 95.69 268 ASN A C 1
ATOM 2103 O O . ASN A 1 268 ? -1.329 -12.461 8.714 1.00 95.69 268 ASN A O 1
ATOM 2107 N N . ALA A 1 269 ? -2.845 -10.883 9.167 1.00 96.50 269 ALA A N 1
ATOM 2108 C CA . ALA A 1 269 ? -1.906 -9.787 8.954 1.00 96.50 269 ALA A CA 1
ATOM 2109 C C . ALA A 1 269 ? -1.116 -9.450 10.231 1.00 96.50 269 ALA A C 1
ATOM 2111 O O . ALA A 1 269 ? -1.640 -9.421 11.344 1.00 96.50 269 ALA A O 1
ATOM 2112 N N . GLY A 1 270 ? 0.171 -9.142 10.080 1.00 94.50 270 GLY A N 1
ATOM 2113 C CA . GLY A 1 270 ? 1.017 -8.630 11.161 1.00 94.50 270 GLY A CA 1
ATOM 2114 C C . GLY A 1 270 ? 1.611 -9.680 12.107 1.00 94.50 270 GLY A C 1
ATOM 2115 O O . GLY A 1 270 ? 2.475 -9.331 12.912 1.00 94.50 270 GLY A O 1
ATOM 2116 N N . ASN A 1 271 ? 1.245 -10.960 11.991 1.00 92.44 271 ASN A N 1
ATOM 2117 C CA . ASN A 1 271 ? 1.837 -12.023 12.814 1.00 92.44 271 ASN A CA 1
ATOM 2118 C C . ASN A 1 271 ? 3.131 -12.626 12.227 1.00 92.44 271 ASN A C 1
ATOM 2120 O O . ASN A 1 271 ? 3.765 -13.471 12.855 1.00 92.44 271 ASN A O 1
ATOM 2124 N N . GLY A 1 272 ? 3.546 -12.171 11.040 1.00 92.38 272 GLY A N 1
ATOM 2125 C CA . GLY A 1 272 ? 4.696 -12.716 10.311 1.00 92.38 272 GLY A CA 1
ATOM 2126 C C . GLY A 1 272 ? 4.359 -13.915 9.422 1.00 92.38 272 GLY A C 1
ATOM 2127 O O . GLY A 1 272 ? 5.278 -14.550 8.912 1.00 92.38 272 GLY A O 1
ATOM 2128 N N . GLU A 1 273 ? 3.072 -14.211 9.228 1.00 94.81 273 GLU A N 1
ATOM 2129 C CA . GLU A 1 273 ? 2.615 -15.198 8.250 1.00 94.81 273 GLU A CA 1
ATOM 2130 C C . GLU A 1 273 ? 3.006 -14.757 6.835 1.00 94.81 273 GLU A C 1
ATOM 2132 O O . GLU A 1 273 ? 2.980 -13.566 6.505 1.00 94.81 273 GLU A O 1
ATOM 2137 N N . VAL A 1 274 ? 3.429 -15.723 6.022 1.00 95.88 274 VAL A N 1
ATOM 2138 C CA . VAL A 1 274 ? 3.983 -15.499 4.687 1.00 95.88 274 VAL A CA 1
ATOM 2139 C C . VAL A 1 274 ? 2.991 -16.005 3.657 1.00 95.88 274 VAL A C 1
ATOM 2141 O O . VAL A 1 274 ? 2.691 -17.194 3.631 1.00 95.88 274 VAL A O 1
ATOM 2144 N N . LEU A 1 275 ? 2.538 -15.105 2.792 1.00 97.25 275 LEU A N 1
ATOM 2145 C CA . LEU A 1 275 ? 1.799 -15.441 1.587 1.00 97.25 275 LEU A CA 1
ATOM 2146 C C . LEU A 1 275 ? 2.796 -15.722 0.462 1.00 97.25 275 LEU A C 1
ATOM 2148 O O . LEU A 1 275 ? 3.712 -14.922 0.242 1.00 97.25 275 LEU A O 1
ATOM 2152 N N . VAL A 1 276 ? 2.613 -16.830 -0.255 1.00 97.69 276 VAL A N 1
ATOM 2153 C CA . VAL A 1 276 ? 3.331 -17.088 -1.508 1.00 97.69 276 VAL A CA 1
ATOM 2154 C C . VAL A 1 276 ? 2.397 -16.774 -2.672 1.00 97.69 276 VAL A C 1
ATOM 2156 O O . VAL A 1 276 ? 1.289 -17.301 -2.745 1.00 97.69 276 VAL A O 1
ATOM 2159 N N . ILE A 1 277 ? 2.849 -15.898 -3.560 1.00 98.06 277 ILE A N 1
ATOM 2160 C CA . ILE A 1 277 ? 2.157 -15.488 -4.780 1.00 98.06 277 ILE A CA 1
ATOM 2161 C C . ILE A 1 277 ? 2.936 -16.104 -5.936 1.00 98.06 277 ILE A C 1
ATOM 2163 O O . ILE A 1 277 ? 4.137 -15.861 -6.048 1.00 98.06 277 ILE A O 1
ATOM 2167 N N . THR A 1 278 ? 2.287 -16.907 -6.773 1.00 98.38 278 THR A N 1
ATOM 2168 C CA . THR A 1 278 ? 2.919 -17.493 -7.963 1.00 98.38 278 THR A CA 1
ATOM 2169 C C . THR A 1 278 ? 2.310 -16.923 -9.229 1.00 98.38 278 THR A C 1
ATOM 2171 O O . THR A 1 278 ? 1.114 -16.622 -9.271 1.00 98.38 278 THR A O 1
ATOM 2174 N N . GLY A 1 279 ? 3.117 -16.811 -10.275 1.00 97.62 279 GLY A N 1
ATOM 2175 C CA . GLY A 1 279 ? 2.728 -16.136 -11.503 1.00 97.62 279 GLY A CA 1
ATOM 2176 C C . GLY A 1 279 ? 3.761 -16.253 -12.606 1.00 97.62 279 GLY A C 1
ATOM 2177 O O . GLY A 1 279 ? 4.617 -17.138 -12.561 1.00 97.62 279 GLY A O 1
ATOM 2178 N N . THR A 1 280 ? 3.664 -15.363 -13.582 1.00 96.75 280 THR A N 1
ATOM 2179 C CA . THR A 1 280 ? 4.700 -15.123 -14.589 1.00 96.75 280 THR A CA 1
ATOM 2180 C C . THR A 1 280 ? 4.979 -13.632 -14.700 1.00 96.75 280 THR A C 1
ATOM 2182 O O . THR A 1 280 ? 4.196 -12.801 -14.231 1.00 96.75 280 THR A O 1
ATOM 2185 N N . ASP A 1 281 ? 6.132 -13.306 -15.281 1.00 94.06 281 ASP A N 1
ATOM 2186 C CA . ASP A 1 281 ? 6.502 -11.944 -15.661 1.00 94.06 281 ASP A CA 1
ATOM 2187 C C . ASP A 1 281 ? 6.565 -10.969 -14.477 1.00 94.06 281 ASP A C 1
ATOM 2189 O O . ASP A 1 281 ? 6.485 -9.755 -14.638 1.00 94.06 281 ASP A O 1
ATOM 2193 N N . PHE A 1 282 ? 6.786 -11.462 -13.251 1.00 94.19 282 PHE A N 1
ATOM 2194 C CA . PHE A 1 282 ? 7.049 -10.591 -12.099 1.00 94.19 282 PHE A CA 1
ATOM 2195 C C . PHE A 1 282 ? 8.381 -9.843 -12.235 1.00 94.19 282 PHE A C 1
ATOM 2197 O O . PHE A 1 282 ? 8.603 -8.836 -11.552 1.00 94.19 282 PHE A O 1
ATOM 2204 N N . GLY A 1 283 ? 9.267 -10.315 -13.113 1.00 89.25 283 GLY A N 1
ATOM 2205 C CA . GLY A 1 283 ? 10.555 -9.718 -13.397 1.00 89.25 283 GLY A CA 1
ATOM 2206 C C . GLY A 1 283 ? 11.553 -9.852 -12.248 1.00 89.25 283 GLY A C 1
ATOM 2207 O O . GLY A 1 283 ? 11.354 -10.530 -11.236 1.00 89.25 283 GLY A O 1
ATOM 2208 N N . THR A 1 284 ? 12.687 -9.171 -12.400 1.00 87.38 284 THR A N 1
ATOM 2209 C CA . THR A 1 284 ? 13.662 -9.038 -11.311 1.00 87.38 284 THR A CA 1
ATOM 2210 C C . THR A 1 284 ? 13.202 -7.955 -10.343 1.00 87.38 284 THR A C 1
ATOM 2212 O O . THR A 1 284 ? 12.794 -6.880 -10.771 1.00 87.38 284 THR A O 1
ATOM 2215 N N . TYR A 1 285 ? 13.337 -8.209 -9.039 1.00 88.56 285 TYR A N 1
ATOM 2216 C CA . TYR A 1 285 ? 12.990 -7.233 -8.007 1.00 88.56 285 TYR A CA 1
ATOM 2217 C C . TYR A 1 285 ? 13.674 -5.874 -8.233 1.00 88.56 285 TYR A C 1
ATOM 2219 O O . TYR A 1 285 ? 14.903 -5.766 -8.184 1.00 88.56 285 TYR A O 1
ATOM 2227 N N . SER A 1 286 ? 12.862 -4.831 -8.391 1.00 85.69 286 SER A N 1
ATOM 2228 C CA . SER A 1 286 ? 13.253 -3.423 -8.429 1.00 85.69 286 SER A CA 1
ATOM 2229 C C . SER A 1 286 ? 12.754 -2.716 -7.173 1.00 85.69 286 SER A C 1
ATOM 2231 O O . SER A 1 286 ? 11.618 -2.894 -6.744 1.00 85.69 286 SER A O 1
ATOM 2233 N N . PHE A 1 287 ? 13.590 -1.870 -6.568 1.00 80.31 287 PHE A N 1
ATOM 2234 C CA . PHE A 1 287 ? 13.189 -1.132 -5.367 1.00 80.31 287 PHE A CA 1
ATOM 2235 C C . PHE A 1 287 ? 12.071 -0.113 -5.633 1.00 80.31 287 PHE A C 1
ATOM 2237 O O . PHE A 1 287 ? 11.307 0.200 -4.720 1.00 80.31 287 PHE A O 1
ATOM 2244 N N . THR A 1 288 ? 12.006 0.436 -6.845 1.00 79.75 288 THR A N 1
ATOM 2245 C CA . THR A 1 288 ? 11.033 1.468 -7.219 1.00 79.75 288 THR A CA 1
ATOM 2246 C C . THR A 1 288 ? 9.740 0.870 -7.752 1.00 79.75 288 THR A C 1
ATOM 2248 O O . THR A 1 288 ? 8.666 1.400 -7.458 1.00 79.75 288 THR A O 1
ATOM 2251 N N . ASP A 1 289 ? 9.848 -0.254 -8.459 1.00 85.56 289 ASP A N 1
ATOM 2252 C CA . ASP A 1 289 ? 8.763 -0.733 -9.317 1.00 85.56 289 ASP A CA 1
ATOM 2253 C C . ASP A 1 289 ? 8.113 -2.003 -8.760 1.00 85.56 289 ASP A C 1
ATOM 2255 O O . ASP A 1 289 ? 6.908 -2.168 -8.892 1.00 85.56 289 ASP A O 1
ATOM 2259 N N . SER A 1 290 ? 8.862 -2.864 -8.056 1.00 92.25 290 SER A N 1
ATOM 2260 C CA . SER A 1 290 ? 8.328 -4.117 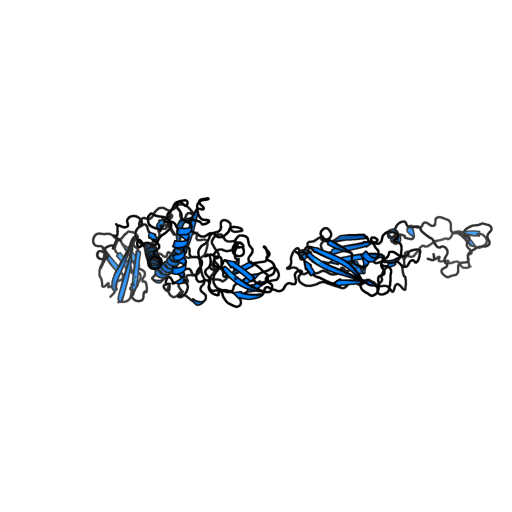-7.506 1.00 92.25 290 SER A CA 1
ATOM 2261 C C . SER A 1 290 ? 7.558 -3.886 -6.210 1.00 92.25 290 SER A C 1
ATOM 2263 O O . SER A 1 290 ? 8.143 -3.666 -5.140 1.00 92.25 290 SER A O 1
ATOM 2265 N N . LYS A 1 291 ? 6.230 -3.977 -6.286 1.00 96.12 291 LYS A N 1
ATOM 2266 C CA . LYS A 1 291 ? 5.331 -3.783 -5.143 1.00 96.12 291 LYS A CA 1
ATOM 2267 C C . LYS A 1 291 ? 4.351 -4.942 -5.029 1.00 96.12 291 LYS A C 1
ATOM 2269 O O . LYS A 1 291 ? 3.808 -5.415 -6.018 1.00 96.12 291 LYS A O 1
ATOM 2274 N N . VAL A 1 292 ? 4.073 -5.336 -3.788 1.00 97.75 292 VAL A N 1
ATOM 2275 C CA . VAL A 1 292 ? 2.874 -6.111 -3.450 1.00 97.75 292 VAL A CA 1
ATOM 2276 C C . VAL A 1 292 ? 1.922 -5.194 -2.701 1.00 97.75 292 VAL A C 1
ATOM 2278 O O . VAL A 1 292 ? 2.341 -4.490 -1.775 1.00 97.75 292 VAL A O 1
ATOM 2281 N N . MET A 1 293 ? 0.653 -5.184 -3.090 1.00 98.38 293 MET A N 1
ATOM 2282 C CA . MET A 1 293 ? -0.372 -4.355 -2.471 1.00 98.38 293 MET A CA 1
ATOM 2283 C C . MET A 1 293 ? -1.559 -5.194 -2.000 1.00 98.38 293 MET A C 1
ATOM 2285 O O . MET A 1 293 ? -1.968 -6.157 -2.645 1.00 98.38 293 MET A O 1
ATOM 2289 N N . PHE A 1 294 ? -2.125 -4.778 -0.872 1.00 98.06 294 PHE A N 1
ATOM 2290 C CA . PHE A 1 294 ? -3.318 -5.358 -0.260 1.00 98.06 294 PHE A CA 1
ATOM 2291 C C . PHE A 1 294 ? -4.405 -4.292 -0.150 1.00 98.06 294 PHE A C 1
ATOM 2293 O O . PHE A 1 294 ? -4.129 -3.092 -0.262 1.00 98.06 294 PHE A O 1
ATOM 2300 N N . ARG A 1 295 ? -5.646 -4.696 0.117 1.00 97.12 295 ARG A N 1
ATOM 2301 C CA . ARG A 1 295 ? -6.698 -3.740 0.475 1.00 97.12 295 ARG A CA 1
ATOM 2302 C C . ARG A 1 295 ? -6.384 -3.065 1.808 1.00 97.12 295 ARG A C 1
ATOM 2304 O O . ARG A 1 295 ? -5.819 -3.683 2.707 1.00 97.12 295 ARG A O 1
ATOM 2311 N N . ASN A 1 296 ? -6.714 -1.780 1.919 1.00 95.94 296 ASN A N 1
ATOM 2312 C CA . ASN A 1 296 ? -6.474 -0.993 3.125 1.00 95.94 296 ASN A CA 1
ATOM 2313 C C . ASN A 1 296 ? -7.599 -1.192 4.154 1.00 95.94 296 ASN A C 1
ATOM 2315 O O . ASN A 1 296 ? -8.733 -0.777 3.923 1.00 95.94 296 ASN A O 1
ATOM 2319 N N . GLY A 1 297 ? -7.281 -1.756 5.318 1.00 93.50 297 GLY A N 1
ATOM 2320 C CA . GLY A 1 297 ? -8.260 -1.957 6.385 1.00 93.50 297 GLY A CA 1
ATOM 2321 C C . GLY A 1 297 ? -8.856 -0.666 6.946 1.00 93.50 297 GLY A C 1
ATOM 2322 O O . GLY A 1 297 ? -10.019 -0.681 7.320 1.00 93.50 297 GLY A O 1
ATOM 2323 N N . ASP A 1 298 ? -8.137 0.462 6.928 1.00 92.56 298 ASP A N 1
ATOM 2324 C CA . ASP A 1 298 ? -8.603 1.723 7.541 1.00 92.56 298 ASP A CA 1
ATOM 2325 C C . ASP A 1 298 ? -9.733 2.428 6.771 1.00 92.56 298 ASP A C 1
ATOM 2327 O O . ASP A 1 298 ? -10.340 3.369 7.278 1.00 92.56 298 ASP A O 1
ATOM 2331 N N . ASP A 1 299 ? -10.013 2.002 5.539 1.00 91.00 299 ASP A N 1
ATOM 2332 C CA . ASP A 1 299 ? -11.078 2.563 4.699 1.00 91.00 299 ASP A CA 1
ATOM 2333 C C . ASP A 1 299 ? -12.020 1.486 4.144 1.00 91.00 299 ASP A C 1
ATOM 2335 O O . ASP A 1 299 ? -12.710 1.690 3.141 1.00 91.00 299 ASP A O 1
ATOM 2339 N N . GLY A 1 300 ? -12.033 0.316 4.790 1.00 88.88 300 GLY A N 1
ATOM 2340 C CA . GLY A 1 300 ? -12.887 -0.801 4.400 1.00 88.88 300 GLY A CA 1
ATOM 2341 C C . GLY A 1 300 ? -12.482 -1.502 3.120 1.00 88.88 300 GLY A C 1
ATOM 2342 O O . GLY A 1 300 ? -13.329 -2.137 2.496 1.00 88.88 300 GLY A O 1
ATOM 2343 N N . GLY A 1 301 ? -11.223 -1.365 2.713 1.00 91.44 301 GLY A N 1
ATOM 2344 C CA . GLY A 1 301 ? -10.684 -1.929 1.483 1.00 91.44 301 GLY A CA 1
ATOM 2345 C C . GLY A 1 301 ? -11.005 -1.118 0.229 1.00 91.44 301 GLY A C 1
ATOM 2346 O O . GLY A 1 301 ? -10.830 -1.609 -0.889 1.00 91.44 301 GLY A O 1
ATOM 2347 N N . SER A 1 302 ? -11.461 0.128 0.382 1.00 91.81 302 SER A N 1
ATOM 2348 C CA . SER A 1 302 ? -11.725 1.020 -0.750 1.00 91.81 302 SER A CA 1
ATOM 2349 C C . SER A 1 302 ? -10.443 1.431 -1.478 1.00 91.81 302 SER A C 1
ATOM 2351 O O . SER A 1 302 ? -10.460 1.566 -2.704 1.00 91.81 302 SER A O 1
ATOM 2353 N N . SER A 1 303 ? -9.327 1.569 -0.755 1.00 95.94 303 SER A N 1
ATOM 2354 C CA . SER A 1 303 ? -8.012 1.857 -1.332 1.00 95.94 303 SER A CA 1
ATOM 2355 C C . SER A 1 303 ? -7.017 0.707 -1.153 1.00 95.94 303 SER A C 1
ATOM 2357 O O . SER A 1 303 ? -7.306 -0.322 -0.534 1.00 95.94 303 SER A O 1
ATOM 2359 N N . TRP A 1 304 ? -5.834 0.885 -1.740 1.00 97.19 304 TRP A N 1
ATOM 2360 C CA . TRP A 1 304 ? -4.714 -0.042 -1.647 1.00 97.19 304 TRP A CA 1
ATOM 2361 C C . TRP A 1 304 ? -3.689 0.430 -0.616 1.00 97.19 304 TRP A C 1
ATOM 2363 O O . TRP A 1 304 ? -3.404 1.624 -0.478 1.00 97.19 304 TRP A O 1
ATOM 2373 N N . MET A 1 305 ? -3.074 -0.527 0.066 1.00 96.69 305 MET A N 1
ATOM 2374 C CA . MET A 1 305 ? -1.885 -0.332 0.878 1.00 96.69 305 MET A CA 1
ATOM 2375 C C . MET A 1 305 ? -0.719 -1.097 0.249 1.00 96.69 305 MET A C 1
ATOM 2377 O O . MET A 1 305 ? -0.874 -2.232 -0.186 1.00 96.69 305 MET A O 1
ATOM 2381 N N . THR A 1 306 ? 0.452 -0.469 0.172 1.00 97.19 306 THR A N 1
ATOM 2382 C CA . THR A 1 306 ? 1.679 -1.136 -0.282 1.00 97.19 306 THR A CA 1
ATOM 2383 C C . THR A 1 306 ? 2.312 -1.857 0.897 1.00 97.19 306 THR A C 1
ATOM 2385 O O . THR A 1 306 ? 2.511 -1.250 1.959 1.00 97.19 306 THR A O 1
ATOM 2388 N N . ALA A 1 307 ? 2.682 -3.119 0.697 1.00 96.00 307 ALA A N 1
ATOM 2389 C CA . ALA A 1 307 ? 3.470 -3.855 1.663 1.00 96.00 307 ALA A CA 1
ATOM 2390 C C . ALA A 1 307 ? 4.826 -3.165 1.889 1.00 96.00 307 ALA A C 1
ATOM 2392 O O . ALA A 1 307 ? 5.490 -2.772 0.926 1.00 96.00 307 ALA A O 1
ATOM 2393 N N . PRO A 1 308 ? 5.270 -2.992 3.145 1.00 92.81 308 PRO A N 1
ATOM 2394 C CA . PRO A 1 308 ? 6.626 -2.548 3.430 1.00 92.81 30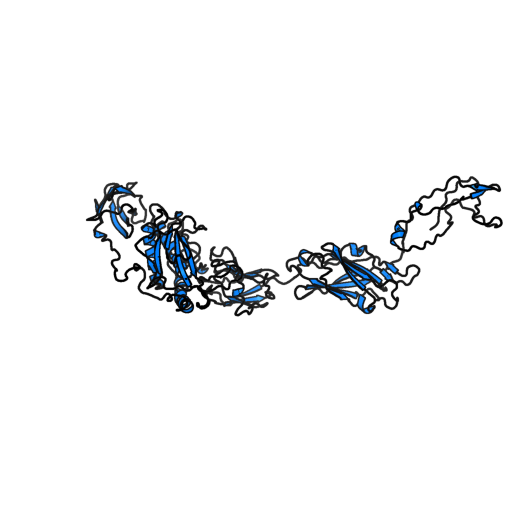8 PRO A CA 1
ATOM 2395 C C . PRO A 1 308 ? 7.664 -3.440 2.742 1.00 92.81 308 PRO A C 1
ATOM 2397 O O . PRO A 1 308 ? 7.502 -4.655 2.678 1.00 92.81 308 PRO A O 1
ATOM 2400 N N . ARG A 1 309 ? 8.786 -2.867 2.296 1.00 87.94 309 ARG A N 1
ATOM 2401 C CA . ARG A 1 309 ? 9.888 -3.641 1.687 1.00 87.94 309 ARG A CA 1
ATOM 2402 C C . ARG A 1 309 ? 10.382 -4.783 2.579 1.00 87.94 309 ARG A C 1
ATOM 2404 O O . ARG A 1 309 ? 10.707 -5.866 2.094 1.00 87.94 309 ARG A O 1
ATOM 2411 N N . SER A 1 310 ? 10.416 -4.523 3.879 1.00 87.88 310 SER A N 1
ATOM 2412 C CA . SER A 1 310 ? 10.704 -5.492 4.931 1.00 87.88 310 SER A CA 1
ATOM 2413 C C . SER A 1 310 ? 9.847 -6.755 4.862 1.00 87.88 310 SER A C 1
ATOM 2415 O O . SER A 1 310 ? 10.275 -7.821 5.276 1.00 87.88 310 SER A O 1
ATOM 2417 N N . SER A 1 311 ? 8.626 -6.659 4.334 1.00 87.69 311 SER A N 1
ATOM 2418 C CA . SER A 1 311 ? 7.735 -7.808 4.195 1.00 87.69 311 SER A CA 1
ATOM 2419 C C . SER A 1 311 ? 8.152 -8.755 3.076 1.00 87.69 311 SER A C 1
ATOM 2421 O O . SER A 1 311 ? 7.868 -9.942 3.170 1.00 87.69 311 SER A O 1
ATOM 2423 N N . ILE A 1 312 ? 8.821 -8.253 2.036 1.00 87.19 312 ILE A N 1
ATOM 2424 C CA . ILE A 1 312 ? 9.303 -9.043 0.886 1.00 87.19 312 ILE A CA 1
ATOM 2425 C C . ILE A 1 312 ? 10.718 -9.587 1.157 1.00 87.19 312 ILE A C 1
ATOM 2427 O O . ILE A 1 312 ? 11.195 -10.521 0.516 1.00 87.19 312 ILE A O 1
ATOM 2431 N N . THR A 1 313 ? 11.422 -8.997 2.125 1.00 80.94 313 THR A N 1
ATOM 2432 C CA . THR A 1 313 ? 12.798 -9.365 2.463 1.00 80.94 313 THR A CA 1
ATOM 2433 C C . THR A 1 313 ? 12.829 -10.130 3.783 1.00 80.94 313 THR A C 1
ATOM 2435 O O . THR A 1 313 ? 12.553 -9.566 4.833 1.00 80.94 313 THR A O 1
ATOM 2438 N N . GLU A 1 314 ? 13.246 -11.395 3.775 1.00 76.12 314 GLU A N 1
ATOM 2439 C CA . GLU A 1 314 ? 13.418 -12.180 5.002 1.00 76.12 314 GLU A CA 1
ATOM 2440 C C . GLU A 1 314 ? 14.904 -12.362 5.320 1.00 76.12 314 GLU A C 1
ATOM 2442 O O . GLU A 1 314 ? 15.661 -12.911 4.523 1.00 76.12 314 GLU A O 1
ATOM 2447 N N . ASN A 1 315 ? 15.345 -11.897 6.495 1.00 73.12 315 ASN A N 1
ATOM 2448 C CA . ASN A 1 315 ? 16.753 -11.951 6.920 1.00 73.12 315 ASN A CA 1
ATOM 2449 C C . ASN A 1 315 ? 17.722 -11.311 5.902 1.00 73.12 315 ASN A C 1
ATOM 2451 O O . ASN A 1 315 ? 18.840 -11.787 5.704 1.00 73.12 315 ASN A O 1
ATOM 2455 N N . GLY A 1 316 ? 17.279 -10.241 5.233 1.00 65.19 316 GLY A N 1
ATOM 2456 C CA . GLY A 1 316 ? 18.046 -9.567 4.182 1.00 65.19 316 GLY A CA 1
ATOM 2457 C C . GLY A 1 316 ? 18.035 -10.279 2.823 1.00 65.19 316 GLY A C 1
ATOM 2458 O O . GLY A 1 316 ? 18.688 -9.803 1.898 1.00 65.19 316 GLY A O 1
ATOM 2459 N N . ILE A 1 317 ? 17.306 -11.392 2.685 1.00 67.31 317 ILE A N 1
ATOM 2460 C CA . ILE A 1 317 ? 17.155 -12.137 1.433 1.00 67.31 317 ILE A CA 1
ATOM 2461 C C . ILE A 1 317 ? 15.841 -11.724 0.773 1.00 67.31 317 ILE A C 1
ATOM 2463 O O . ILE A 1 317 ? 14.768 -11.911 1.346 1.00 67.31 317 ILE A O 1
ATOM 2467 N N . ILE A 1 318 ? 15.938 -11.175 -0.436 1.00 78.94 318 ILE A N 1
ATOM 2468 C CA . ILE A 1 318 ? 14.786 -10.825 -1.271 1.00 78.94 318 ILE A CA 1
ATOM 2469 C C . ILE A 1 318 ? 14.051 -12.117 -1.654 1.00 78.94 318 ILE A C 1
ATOM 2471 O O . ILE A 1 318 ? 14.664 -13.021 -2.219 1.00 78.94 318 ILE A O 1
ATOM 2475 N N . GLN A 1 319 ? 12.757 -12.206 -1.343 1.00 91.81 319 GLN A N 1
ATOM 2476 C CA . GLN A 1 319 ? 11.888 -13.319 -1.734 1.00 91.81 319 GLN A CA 1
ATOM 2477 C C . GLN A 1 319 ? 11.021 -12.920 -2.938 1.00 91.81 319 GLN A C 1
ATOM 2479 O O . GLN A 1 319 ? 9.802 -12.813 -2.836 1.00 91.81 319 GLN A O 1
ATOM 2484 N N . TRP A 1 320 ? 11.676 -12.637 -4.061 1.00 95.31 320 TRP A N 1
ATOM 2485 C CA . TRP A 1 320 ? 11.038 -12.233 -5.313 1.00 95.31 320 TRP A CA 1
ATOM 2486 C C . TRP A 1 320 ? 11.833 -12.824 -6.476 1.00 95.31 320 TRP A C 1
ATOM 2488 O O . TRP A 1 320 ? 13.017 -12.513 -6.643 1.00 95.31 320 TRP A O 1
ATOM 2498 N N . SER A 1 321 ? 11.189 -13.681 -7.255 1.00 94.50 321 SER A N 1
ATOM 2499 C CA . SER A 1 321 ? 11.619 -14.143 -8.571 1.00 94.50 321 SER A CA 1
ATOM 2500 C C . SER A 1 321 ? 10.566 -13.766 -9.609 1.00 94.50 321 SER A C 1
ATOM 2502 O O . SER A 1 321 ? 9.544 -13.169 -9.284 1.00 94.50 321 SER A O 1
ATOM 2504 N N . ASP A 1 322 ? 10.840 -14.119 -10.859 1.00 93.88 322 ASP A N 1
ATOM 2505 C CA . ASP A 1 322 ? 9.942 -13.888 -11.989 1.00 93.88 322 ASP A CA 1
ATOM 2506 C C . ASP A 1 322 ? 8.610 -14.659 -11.880 1.00 93.88 322 ASP A C 1
ATOM 2508 O O . ASP A 1 322 ? 7.602 -14.247 -12.440 1.00 93.88 322 ASP A O 1
ATOM 2512 N N . ASP A 1 323 ? 8.601 -15.758 -11.123 1.00 96.88 323 ASP A N 1
ATOM 2513 C CA . ASP A 1 323 ? 7.490 -16.706 -11.007 1.00 96.88 323 ASP A CA 1
ATOM 2514 C C . ASP A 1 323 ? 6.958 -16.899 -9.573 1.00 96.88 323 ASP A C 1
ATOM 2516 O O . ASP A 1 323 ? 5.921 -17.538 -9.372 1.00 96.88 323 ASP A O 1
ATOM 2520 N N . GLU A 1 324 ? 7.646 -16.368 -8.556 1.00 97.62 324 GLU A N 1
ATOM 2521 C CA . GLU A 1 324 ? 7.297 -16.542 -7.142 1.00 97.62 324 GLU A CA 1
ATOM 2522 C C . GLU A 1 324 ? 7.665 -15.302 -6.308 1.00 97.62 324 GLU A C 1
ATOM 2524 O O . GLU A 1 324 ? 8.808 -14.845 -6.281 1.00 97.62 324 GLU A O 1
ATOM 2529 N N . ILE A 1 325 ? 6.708 -14.795 -5.530 1.00 97.75 325 ILE A N 1
ATOM 2530 C CA . ILE A 1 325 ? 6.922 -13.753 -4.520 1.00 97.75 325 ILE A CA 1
ATOM 2531 C C . ILE A 1 325 ? 6.518 -14.315 -3.159 1.00 97.75 325 ILE A C 1
ATOM 2533 O O . ILE A 1 325 ? 5.419 -14.846 -3.007 1.00 97.75 325 ILE A O 1
ATOM 2537 N N . LYS A 1 326 ? 7.366 -14.158 -2.136 1.00 97.50 326 LYS A N 1
ATOM 2538 C CA . LYS A 1 326 ? 6.975 -14.409 -0.739 1.00 97.50 326 LYS A CA 1
ATOM 2539 C C . LYS A 1 326 ? 6.916 -13.106 0.016 1.00 97.50 326 LYS A C 1
ATOM 2541 O O . LYS A 1 326 ? 7.896 -12.369 0.102 1.00 97.50 326 LYS A O 1
ATOM 2546 N N . VAL A 1 327 ? 5.761 -12.842 0.602 1.00 96.50 327 VAL A N 1
ATOM 2547 C CA . VAL A 1 327 ? 5.493 -11.592 1.298 1.00 96.50 327 VAL A CA 1
ATOM 2548 C C . VAL A 1 327 ? 4.886 -11.885 2.662 1.00 96.50 327 VAL A C 1
ATOM 2550 O O . VAL A 1 327 ? 3.889 -12.590 2.786 1.00 96.50 327 VAL A O 1
ATOM 2553 N N . ARG A 1 328 ? 5.482 -11.331 3.719 1.00 96.19 328 ARG A N 1
ATOM 2554 C CA . ARG A 1 328 ? 4.860 -11.308 5.045 1.00 96.19 328 ARG A CA 1
ATOM 2555 C C . ARG A 1 328 ? 3.674 -10.359 5.021 1.00 96.19 328 ARG A C 1
ATOM 2557 O O . ARG A 1 328 ? 3.868 -9.162 4.797 1.00 96.19 328 ARG A O 1
ATOM 2564 N N . VAL A 1 329 ? 2.474 -10.865 5.286 1.00 96.62 329 VAL A N 1
ATOM 2565 C CA . VAL A 1 329 ? 1.251 -10.057 5.207 1.00 96.62 329 VAL A CA 1
ATOM 2566 C C . VAL A 1 329 ? 1.296 -8.966 6.285 1.00 96.62 329 VAL A C 1
ATOM 2568 O O . VAL A 1 329 ? 1.327 -9.277 7.482 1.00 96.62 329 VAL A O 1
ATOM 2571 N N . PRO A 1 330 ? 1.386 -7.678 5.906 1.00 96.06 330 PRO A N 1
ATOM 2572 C CA . PRO A 1 330 ? 1.707 -6.611 6.843 1.00 96.06 330 PRO A CA 1
ATOM 2573 C C . PRO A 1 330 ? 0.463 -6.032 7.513 1.00 96.06 330 PRO A C 1
ATOM 2575 O O . PRO A 1 330 ? -0.603 -5.938 6.920 1.00 96.06 330 PRO A O 1
ATOM 2578 N N . SER A 1 331 ? 0.623 -5.527 8.731 1.00 95.69 331 SER A N 1
ATOM 2579 C CA . SER A 1 331 ? -0.414 -4.755 9.430 1.00 95.69 331 SER A CA 1
ATOM 2580 C C . SER A 1 331 ? -0.136 -3.248 9.477 1.00 95.69 331 SER A C 1
ATOM 2582 O O . SER A 1 331 ? -0.828 -2.516 10.179 1.00 95.69 331 SER A O 1
ATOM 2584 N N . VAL A 1 332 ? 0.860 -2.785 8.715 1.00 95.50 332 VAL A N 1
ATOM 2585 C CA . VAL A 1 332 ? 1.216 -1.371 8.553 1.00 95.50 332 VAL A CA 1
ATOM 2586 C C . VAL A 1 332 ? 1.715 -1.122 7.130 1.00 95.50 332 VAL A C 1
ATOM 2588 O O . VAL A 1 332 ? 2.482 -1.915 6.584 1.00 95.50 332 VAL A O 1
ATOM 2591 N N . GLY A 1 333 ? 1.302 -0.007 6.528 1.00 95.44 333 GLY A N 1
ATOM 2592 C CA . GLY A 1 333 ? 1.711 0.372 5.174 1.00 95.44 333 GLY A CA 1
ATOM 2593 C C . GLY A 1 333 ? 3.185 0.748 5.027 1.00 95.44 333 GLY A C 1
ATOM 2594 O O . GLY A 1 333 ? 3.840 1.228 5.959 1.00 95.44 333 GLY A O 1
ATOM 2595 N N . ALA A 1 334 ? 3.699 0.607 3.802 1.00 93.38 334 ALA A N 1
ATOM 2596 C CA . ALA A 1 334 ? 5.073 0.955 3.441 1.00 93.38 334 ALA A CA 1
ATOM 2597 C C . ALA A 1 334 ? 5.468 2.382 3.843 1.00 93.38 334 ALA A C 1
ATOM 2599 O O . ALA A 1 334 ? 6.610 2.569 4.239 1.00 93.38 334 ALA A O 1
ATOM 2600 N N . ASN A 1 335 ? 4.519 3.328 3.825 1.00 92.88 335 ASN A N 1
ATOM 2601 C CA . ASN A 1 335 ? 4.708 4.747 4.158 1.00 92.88 335 ASN A CA 1
ATOM 2602 C C . ASN A 1 335 ? 3.976 5.192 5.442 1.00 92.88 335 ASN A C 1
ATOM 2604 O O . ASN A 1 335 ? 3.802 6.388 5.672 1.00 92.88 335 ASN A O 1
ATOM 2608 N N . SER A 1 336 ? 3.540 4.245 6.275 1.00 92.00 336 SER A N 1
ATOM 2609 C CA . SER A 1 336 ? 2.817 4.505 7.526 1.00 92.00 336 SER A CA 1
ATOM 2610 C C . SER A 1 336 ? 3.657 4.129 8.750 1.00 92.00 336 SER A C 1
ATOM 2612 O O . SER A 1 336 ? 4.603 3.344 8.641 1.00 92.00 336 SER A O 1
ATOM 2614 N N . LEU A 1 337 ? 3.321 4.704 9.912 1.00 91.00 337 LEU A N 1
ATOM 2615 C CA . LEU A 1 337 ? 3.931 4.352 11.204 1.00 91.00 337 LEU A CA 1
ATOM 2616 C C . LEU A 1 337 ? 3.169 3.243 11.941 1.00 91.00 337 LEU A C 1
ATOM 2618 O O . LEU A 1 337 ? 3.814 2.381 12.527 1.00 91.00 337 LEU A O 1
ATOM 2622 N N . ILE A 1 338 ? 1.834 3.272 11.906 1.00 90.44 338 ILE A N 1
ATOM 2623 C CA . ILE A 1 338 ? 0.946 2.313 12.599 1.00 90.44 338 ILE A CA 1
ATOM 2624 C C . ILE A 1 338 ? -0.343 2.001 11.810 1.00 90.44 338 ILE A C 1
ATOM 2626 O O . ILE A 1 338 ? -1.036 1.033 12.100 1.00 90.44 338 ILE A O 1
ATOM 2630 N N . THR A 1 339 ? -0.655 2.811 10.795 1.00 92.00 339 THR A N 1
ATOM 2631 C CA . THR A 1 339 ? -1.893 2.743 10.008 1.00 92.00 339 THR A CA 1
ATOM 2632 C C . THR A 1 339 ? -1.727 1.944 8.716 1.00 92.00 339 THR A C 1
ATOM 2634 O O . THR A 1 339 ? -0.616 1.586 8.304 1.00 92.00 339 THR A O 1
ATOM 2637 N N . LYS A 1 340 ? -2.847 1.748 8.026 1.00 94.56 340 LYS A N 1
ATOM 2638 C CA . LYS A 1 340 ? -3.018 0.992 6.789 1.00 94.56 340 LYS A CA 1
ATOM 2639 C C . LYS A 1 340 ? -2.699 -0.495 6.942 1.00 94.56 340 LYS A C 1
ATOM 2641 O O . LYS A 1 340 ? -1.773 -0.973 6.283 1.00 94.56 340 LYS A O 1
ATOM 2646 N N . PRO A 1 341 ? -3.407 -1.226 7.818 1.00 96.38 341 PRO A N 1
ATOM 2647 C CA . PRO A 1 341 ? -3.285 -2.676 7.872 1.00 96.38 341 PRO A CA 1
ATOM 2648 C C . PRO A 1 341 ? -3.747 -3.306 6.552 1.00 96.38 341 PRO A C 1
ATOM 2650 O O . PRO A 1 341 ? -4.662 -2.790 5.906 1.00 96.38 341 PRO A O 1
ATOM 2653 N N . ALA A 1 342 ? -3.118 -4.413 6.143 1.00 96.94 342 ALA A N 1
ATOM 2654 C CA . ALA A 1 342 ? -3.657 -5.229 5.062 1.00 96.94 342 ALA A CA 1
ATOM 2655 C C . ALA A 1 342 ? -5.007 -5.816 5.490 1.00 96.94 342 ALA A C 1
ATOM 2657 O O . ALA A 1 342 ? -5.167 -6.271 6.623 1.00 96.94 342 ALA A O 1
ATOM 2658 N N . ALA A 1 343 ? -5.963 -5.807 4.572 1.00 95.31 343 ALA A N 1
ATOM 2659 C CA . ALA A 1 343 ? -7.299 -6.343 4.759 1.00 95.31 343 ALA A CA 1
ATOM 2660 C C . ALA A 1 343 ? -7.709 -7.210 3.566 1.00 95.31 343 ALA A C 1
ATOM 2662 O O . ALA A 1 343 ? -7.029 -7.228 2.536 1.00 95.31 343 ALA A O 1
ATOM 2663 N N . SER A 1 344 ? -8.815 -7.935 3.726 1.00 95.31 344 SER A N 1
ATOM 2664 C CA . SER A 1 344 ? -9.269 -8.890 2.724 1.00 95.31 344 SER A CA 1
ATOM 2665 C C . SER A 1 344 ? -9.610 -8.261 1.375 1.00 95.31 344 SER A C 1
ATOM 2667 O O . SER A 1 344 ? -10.055 -7.113 1.292 1.00 95.31 344 SER A O 1
ATOM 2669 N N . GLY A 1 345 ? -9.448 -9.055 0.321 1.00 95.81 345 GLY A N 1
ATOM 2670 C CA . GLY A 1 345 ? -9.738 -8.711 -1.068 1.00 95.81 345 GLY A CA 1
ATOM 2671 C C . GLY A 1 345 ? -8.650 -9.229 -2.003 1.00 95.81 345 GLY A C 1
ATOM 2672 O O . GLY A 1 345 ? -7.791 -10.012 -1.602 1.00 95.81 345 GLY A O 1
ATOM 2673 N N . PHE A 1 346 ? -8.670 -8.785 -3.258 1.00 97.62 346 PHE A N 1
ATOM 2674 C CA . PHE A 1 346 ? -7.615 -9.128 -4.214 1.00 97.62 346 PHE A CA 1
ATOM 2675 C C . PHE A 1 346 ? -6.237 -8.648 -3.751 1.00 97.62 346 PHE A C 1
ATOM 2677 O O . PHE A 1 346 ? -6.110 -7.576 -3.151 1.00 97.62 346 PHE A O 1
ATOM 2684 N N . VAL A 1 347 ? -5.212 -9.427 -4.083 1.00 98.38 347 VAL A N 1
ATOM 2685 C CA . VAL A 1 347 ? -3.804 -9.061 -3.921 1.00 98.38 347 VAL A CA 1
ATOM 2686 C C . VAL A 1 347 ? -3.303 -8.536 -5.255 1.00 98.38 347 VAL A C 1
ATOM 2688 O O . VAL A 1 347 ? -3.622 -9.103 -6.294 1.00 98.38 347 VAL A O 1
ATOM 2691 N N . ARG A 1 348 ? -2.526 -7.455 -5.234 1.00 98.44 348 ARG A N 1
ATOM 2692 C CA . ARG A 1 348 ? -1.961 -6.851 -6.442 1.00 98.44 348 ARG A CA 1
ATOM 2693 C C . ARG A 1 348 ? -0.447 -6.955 -6.449 1.00 98.44 348 ARG A C 1
ATOM 2695 O O . ARG A 1 348 ? 0.189 -6.683 -5.429 1.00 98.44 348 ARG A O 1
ATOM 2702 N N . VAL A 1 349 ? 0.108 -7.284 -7.607 1.00 97.94 349 VAL A N 1
ATOM 2703 C CA . VAL A 1 349 ? 1.542 -7.225 -7.896 1.00 97.94 349 VAL A CA 1
ATOM 2704 C C . VAL A 1 349 ? 1.755 -6.168 -8.973 1.00 97.94 349 VAL A C 1
ATOM 2706 O O . VAL A 1 349 ? 1.037 -6.137 -9.965 1.00 97.94 349 VAL A O 1
ATOM 2709 N N . GLU A 1 350 ? 2.715 -5.279 -8.749 1.00 95.56 350 GLU A N 1
ATOM 2710 C CA . GLU A 1 350 ? 3.147 -4.243 -9.693 1.00 95.56 350 GLU A CA 1
ATOM 2711 C C . GLU A 1 350 ? 4.650 -4.423 -9.935 1.00 95.56 350 GLU A C 1
ATOM 2713 O O . GLU A 1 350 ? 5.397 -4.731 -8.996 1.00 95.56 350 GLU A O 1
ATOM 2718 N N . ASN A 1 351 ? 5.082 -4.259 -11.183 1.00 91.06 351 ASN A N 1
ATOM 2719 C CA . ASN A 1 351 ? 6.482 -4.209 -11.596 1.00 91.06 351 ASN A CA 1
ATOM 2720 C C . ASN A 1 351 ? 6.694 -3.028 -12.573 1.00 91.06 351 ASN A C 1
ATOM 2722 O O . ASN A 1 351 ? 5.834 -2.164 -12.712 1.00 91.06 351 ASN A O 1
ATOM 2726 N N . ALA A 1 352 ? 7.845 -2.970 -13.249 1.00 82.19 352 ALA A N 1
ATOM 2727 C CA . ALA A 1 352 ? 8.152 -1.900 -14.209 1.00 82.19 352 ALA A CA 1
ATOM 2728 C C . ALA A 1 352 ? 7.382 -1.997 -15.546 1.00 82.19 352 ALA A C 1
ATOM 2730 O O . ALA A 1 352 ? 7.521 -1.120 -16.392 1.00 82.19 352 ALA A O 1
ATOM 2731 N N . CYS A 1 353 ? 6.639 -3.079 -15.766 1.00 83.25 353 CYS A N 1
ATOM 2732 C CA . CYS A 1 353 ? 5.923 -3.377 -17.006 1.00 83.25 353 CYS A CA 1
ATOM 2733 C C . CYS A 1 353 ? 4.444 -2.988 -16.866 1.00 83.25 353 CYS A C 1
ATOM 2735 O O . CYS A 1 353 ? 3.904 -2.283 -17.727 1.00 83.25 353 CYS A O 1
ATOM 2737 N N . GLY A 1 354 ? 3.852 -3.342 -15.716 1.00 89.31 354 GLY A N 1
ATOM 2738 C CA . GLY A 1 354 ? 2.473 -3.040 -15.356 1.00 89.31 354 GLY A CA 1
ATOM 2739 C C . GLY A 1 354 ? 2.062 -3.589 -13.988 1.00 89.31 354 GLY A C 1
ATOM 2740 O O . GLY A 1 354 ? 2.870 -3.730 -13.068 1.00 89.31 354 GLY A O 1
ATOM 2741 N N . GLU A 1 355 ? 0.770 -3.877 -13.842 1.00 95.25 355 GLU A N 1
ATOM 2742 C CA . GLU A 1 355 ? 0.179 -4.423 -12.620 1.00 95.25 355 GLU A CA 1
ATOM 2743 C C . GLU A 1 355 ? -0.867 -5.490 -12.934 1.00 95.25 355 GLU A C 1
ATOM 2745 O O . GLU A 1 355 ? -1.576 -5.394 -13.934 1.00 95.25 355 GLU A O 1
ATOM 2750 N N . ASP A 1 356 ? -1.031 -6.441 -12.019 1.00 97.75 356 ASP A N 1
ATOM 2751 C CA . ASP A 1 356 ? -2.108 -7.424 -12.066 1.00 97.75 356 ASP A CA 1
ATOM 2752 C C . ASP A 1 356 ? -2.681 -7.701 -10.676 1.00 97.75 356 ASP A C 1
ATOM 2754 O O . ASP A 1 356 ? -2.038 -7.464 -9.647 1.00 97.75 356 ASP A O 1
ATOM 2758 N N . ASN A 1 357 ? -3.938 -8.145 -10.641 1.00 98.38 357 ASN A N 1
ATOM 2759 C CA . ASN A 1 357 ? -4.635 -8.519 -9.420 1.00 98.38 357 ASN A CA 1
ATOM 2760 C C . ASN A 1 357 ? -4.946 -10.015 -9.456 1.00 98.38 357 ASN A C 1
ATOM 2762 O O . ASN A 1 357 ? -5.371 -10.534 -10.481 1.00 98.38 357 ASN A O 1
ATOM 2766 N N . SER A 1 358 ? -4.828 -10.683 -8.311 1.00 98.12 358 SER A N 1
ATOM 2767 C CA . SER A 1 358 ? -5.202 -12.089 -8.179 1.00 98.12 358 SER A CA 1
ATOM 2768 C C . SER A 1 358 ? -6.653 -12.332 -8.611 1.00 98.12 358 SER A C 1
ATOM 2770 O O . SER A 1 358 ? -7.522 -11.496 -8.365 1.00 98.12 358 SER A O 1
ATOM 2772 N N . GLU A 1 359 ? -6.939 -13.495 -9.205 1.00 96.75 359 GLU A N 1
ATOM 2773 C CA . GLU A 1 359 ? -8.321 -13.890 -9.526 1.00 96.75 359 GLU A CA 1
ATOM 2774 C C . GLU A 1 359 ? -9.144 -14.216 -8.270 1.00 96.75 359 GLU A C 1
ATOM 2776 O O . GLU A 1 359 ? -10.345 -13.947 -8.223 1.00 96.75 359 GLU A O 1
ATOM 2781 N N . ASP A 1 360 ? -8.494 -14.790 -7.254 1.00 96.25 360 ASP A N 1
ATOM 2782 C CA . ASP A 1 360 ? -9.096 -15.099 -5.960 1.00 96.25 360 ASP A CA 1
ATOM 2783 C C . ASP A 1 360 ? -8.897 -13.944 -4.969 1.00 96.25 360 ASP A C 1
ATOM 2785 O O . ASP A 1 360 ? -7.859 -13.272 -4.947 1.00 96.25 360 ASP A O 1
ATOM 2789 N N . GLU A 1 361 ? -9.888 -13.735 -4.104 1.00 96.06 361 GLU A N 1
ATOM 2790 C CA . GLU A 1 361 ? -9.775 -12.811 -2.979 1.00 96.06 361 GLU A CA 1
ATOM 2791 C C . GLU A 1 361 ? -9.093 -13.498 -1.785 1.00 96.06 361 GLU A C 1
ATOM 2793 O O . GLU A 1 361 ? -9.421 -14.625 -1.412 1.00 96.06 361 GLU A O 1
ATOM 2798 N N . LEU A 1 362 ? -8.154 -12.794 -1.155 1.00 96.44 362 LEU A N 1
ATOM 2799 C CA . LEU A 1 362 ? -7.506 -13.215 0.079 1.00 96.44 362 LEU A CA 1
ATOM 2800 C C . LEU A 1 362 ? -8.368 -12.818 1.280 1.00 96.44 362 LEU A C 1
ATOM 2802 O O . LEU A 1 362 ? -8.707 -11.644 1.426 1.00 96.44 362 LEU A O 1
ATOM 2806 N N . ASN A 1 363 ? -8.667 -13.760 2.173 1.00 95.44 363 ASN A N 1
ATOM 2807 C CA . ASN A 1 363 ? -9.293 -13.483 3.462 1.00 95.44 363 ASN A CA 1
ATOM 2808 C C . ASN A 1 363 ? -8.233 -13.178 4.536 1.00 95.44 363 ASN A C 1
ATOM 2810 O O . ASN A 1 363 ? -7.340 -13.977 4.806 1.00 95.44 363 ASN A O 1
ATOM 2814 N N . ILE A 1 364 ? -8.355 -12.026 5.177 1.00 95.19 364 ILE A N 1
ATOM 2815 C CA . ILE A 1 364 ? -7.553 -11.555 6.301 1.00 95.19 364 ILE A CA 1
ATOM 2816 C C . ILE A 1 364 ? -8.512 -11.310 7.472 1.00 95.19 364 ILE A C 1
ATOM 2818 O O . ILE A 1 364 ? -9.061 -10.210 7.597 1.00 95.19 364 ILE A O 1
ATOM 2822 N N . PRO A 1 365 ? -8.747 -12.321 8.332 1.00 92.94 365 PRO A N 1
ATOM 2823 C CA . PRO A 1 365 ? -9.792 -12.252 9.354 1.00 92.94 365 PRO A CA 1
ATOM 2824 C C . PRO A 1 365 ? -9.490 -11.189 10.419 1.00 92.94 365 PRO A C 1
ATOM 2826 O O . PRO A 1 365 ? -10.393 -10.498 10.895 1.00 92.94 365 PRO A O 1
ATOM 2829 N N . PHE A 1 366 ? -8.213 -11.008 10.759 1.00 94.38 366 PHE A N 1
ATOM 2830 C CA . PHE A 1 366 ? -7.741 -9.946 11.639 1.00 94.38 366 PHE A CA 1
ATOM 2831 C C . PHE A 1 366 ? -6.315 -9.506 11.280 1.00 94.38 366 PHE A C 1
ATOM 2833 O O . PHE A 1 366 ? -5.561 -10.207 10.597 1.00 94.38 366 PHE A O 1
ATOM 2840 N N . ALA A 1 367 ? -5.939 -8.330 11.782 1.00 95.94 367 ALA A N 1
ATOM 2841 C CA . ALA A 1 367 ? -4.591 -7.788 11.695 1.00 95.94 367 ALA A CA 1
ATOM 2842 C C . ALA A 1 367 ? -4.078 -7.459 13.102 1.00 95.94 367 ALA A C 1
ATOM 2844 O O . ALA A 1 367 ? -4.794 -6.836 13.875 1.00 95.94 367 ALA A O 1
ATOM 2845 N N . ILE A 1 368 ? -2.844 -7.832 13.443 1.00 96.00 368 ILE A N 1
ATOM 2846 C CA . ILE A 1 368 ? -2.218 -7.450 14.724 1.00 96.00 368 ILE A CA 1
ATOM 2847 C C . ILE A 1 368 ? -1.546 -6.088 14.573 1.00 96.00 368 ILE A C 1
ATOM 2849 O O . ILE A 1 368 ? -0.788 -5.884 13.626 1.00 96.00 368 ILE A O 1
ATOM 2853 N N . THR A 1 369 ? -1.755 -5.166 15.504 1.00 95.00 369 THR A N 1
ATOM 2854 C CA . THR A 1 369 ? -1.129 -3.841 15.484 1.00 95.00 369 THR A CA 1
ATOM 2855 C C . THR A 1 369 ? 0.395 -3.947 15.596 1.00 95.00 369 THR A C 1
ATOM 2857 O O . THR A 1 369 ? 0.945 -4.394 16.602 1.00 95.00 369 THR A O 1
ATOM 2860 N N . ASN A 1 370 ? 1.087 -3.483 14.553 1.00 94.25 370 ASN A N 1
ATOM 2861 C CA . ASN A 1 370 ? 2.540 -3.334 14.521 1.00 94.25 370 ASN A CA 1
ATOM 2862 C C . ASN A 1 370 ? 2.909 -1.875 14.263 1.00 94.25 370 ASN A C 1
ATOM 2864 O O . ASN A 1 370 ? 2.143 -1.113 13.676 1.00 94.25 370 ASN A O 1
ATOM 2868 N N . VAL A 1 371 ? 4.122 -1.500 14.658 1.00 91.88 371 VAL A N 1
ATOM 2869 C CA . VAL A 1 371 ? 4.621 -0.124 14.563 1.00 91.88 371 VAL A CA 1
ATOM 2870 C C . VAL A 1 371 ? 5.983 -0.066 13.905 1.00 91.88 371 VAL A C 1
ATOM 2872 O O . VAL A 1 371 ? 6.825 -0.935 14.106 1.00 91.88 371 VAL A O 1
ATOM 2875 N N . LYS A 1 372 ? 6.239 1.004 13.158 1.00 89.94 372 LYS A N 1
ATOM 2876 C CA . LYS A 1 372 ? 7.543 1.284 12.549 1.00 89.94 372 LYS A CA 1
ATOM 2877 C C . LYS A 1 372 ? 8.251 2.426 13.270 1.00 89.94 372 LYS A C 1
ATOM 2879 O O . LYS A 1 372 ? 7.632 3.325 13.832 1.00 89.94 372 LYS A O 1
ATOM 2884 N N . SER A 1 373 ? 9.582 2.395 13.277 1.00 83.56 373 SER A N 1
ATOM 2885 C CA . SER A 1 373 ? 10.420 3.495 13.788 1.00 83.56 373 SER A CA 1
ATOM 2886 C C . SER A 1 373 ? 10.482 4.697 12.853 1.00 83.56 373 SER A C 1
ATOM 2888 O O . SER A 1 373 ? 10.649 5.821 13.319 1.00 83.56 373 SER A O 1
ATOM 2890 N N . SER A 1 374 ? 10.307 4.469 11.554 1.00 81.50 374 SER A N 1
ATOM 2891 C CA . SER A 1 374 ? 10.190 5.504 10.535 1.00 81.50 374 SER A CA 1
ATOM 2892 C C . SER A 1 374 ? 9.114 5.108 9.532 1.00 81.50 374 SER A C 1
ATOM 2894 O O . SER A 1 374 ? 8.888 3.921 9.282 1.00 81.50 374 SER A O 1
ATOM 2896 N N . SER A 1 375 ? 8.460 6.095 8.926 1.00 75.25 375 SER A N 1
ATOM 2897 C CA . SER A 1 375 ? 7.454 5.826 7.903 1.00 75.25 375 SER A CA 1
ATOM 2898 C C . SER A 1 375 ? 8.068 5.232 6.639 1.00 75.25 375 SER A C 1
ATOM 2900 O O . SER A 1 375 ? 7.369 4.492 5.973 1.00 75.25 375 SER A O 1
ATOM 2902 N N . THR A 1 376 ? 9.347 5.468 6.329 1.00 71.38 376 THR A N 1
ATOM 2903 C CA . THR A 1 376 ? 9.949 5.131 5.023 1.00 71.38 376 THR A CA 1
ATOM 2904 C C . THR A 1 376 ? 10.902 3.936 5.019 1.00 71.38 376 THR A C 1
ATOM 2906 O O . THR A 1 376 ? 11.187 3.396 3.955 1.00 71.38 376 THR A O 1
ATOM 2909 N N . SER A 1 377 ? 11.436 3.522 6.171 1.00 71.06 377 SER A N 1
ATOM 2910 C CA . SER A 1 377 ? 12.528 2.531 6.217 1.00 71.06 377 SER A CA 1
ATOM 2911 C C . SER A 1 377 ? 12.525 1.611 7.438 1.00 71.06 377 SER A C 1
ATOM 2913 O O . SER A 1 377 ? 13.387 0.742 7.541 1.00 71.06 377 SER A O 1
ATOM 2915 N N . GLY A 1 378 ? 11.592 1.798 8.373 1.00 79.12 378 GLY A N 1
ATOM 2916 C CA . GLY A 1 378 ? 11.500 0.969 9.568 1.00 79.12 378 GLY A CA 1
ATOM 2917 C C . GLY A 1 378 ? 10.900 -0.401 9.267 1.00 79.12 378 GLY A C 1
ATOM 2918 O O . GLY A 1 378 ? 9.848 -0.490 8.638 1.00 79.12 378 GLY A O 1
ATOM 2919 N N . GLU A 1 379 ? 11.533 -1.450 9.781 1.00 86.62 379 GLU A N 1
ATOM 2920 C CA . GLU A 1 379 ? 10.905 -2.762 9.933 1.00 86.62 379 GLU A CA 1
ATOM 2921 C C . GLU A 1 379 ? 9.706 -2.630 10.892 1.00 86.62 379 GLU A C 1
ATOM 2923 O O . GLU A 1 379 ? 9.856 -2.028 11.965 1.00 86.62 379 GLU A O 1
ATOM 2928 N N . PRO A 1 380 ? 8.518 -3.147 10.538 1.00 90.88 380 PRO A N 1
ATOM 2929 C CA . PRO A 1 380 ? 7.421 -3.273 11.483 1.00 90.88 380 PRO A CA 1
ATOM 2930 C C . PRO A 1 380 ? 7.844 -4.149 12.661 1.00 90.88 380 PRO A C 1
ATOM 2932 O O . PRO A 1 380 ? 8.311 -5.271 12.475 1.00 90.88 380 PRO A O 1
ATOM 2935 N N . VAL A 1 381 ? 7.652 -3.644 13.874 1.00 91.25 381 VAL A N 1
ATOM 2936 C CA . VAL A 1 381 ? 7.869 -4.397 15.108 1.00 91.25 381 VAL A CA 1
ATOM 2937 C C . VAL A 1 381 ? 6.554 -4.577 15.851 1.00 91.25 381 VAL A C 1
ATOM 2939 O O . VAL A 1 381 ? 5.678 -3.708 15.816 1.00 91.25 381 VAL A O 1
ATOM 2942 N N . LYS A 1 382 ? 6.436 -5.714 16.536 1.00 92.12 382 LYS A N 1
ATOM 2943 C CA . LYS A 1 382 ? 5.284 -6.035 17.375 1.00 92.12 382 LYS A CA 1
ATOM 2944 C C . LYS A 1 382 ? 5.224 -5.132 18.607 1.00 92.12 382 LYS A C 1
ATOM 2946 O O . LYS A 1 382 ? 6.255 -4.646 19.088 1.00 92.12 382 LYS A O 1
ATOM 2951 N N . ILE A 1 383 ? 4.014 -4.932 19.121 1.00 91.12 383 ILE A N 1
ATOM 2952 C CA . ILE A 1 383 ? 3.758 -4.224 20.377 1.00 91.12 383 ILE A CA 1
ATOM 2953 C C . ILE A 1 383 ? 3.435 -5.243 21.470 1.00 91.12 383 ILE A C 1
ATOM 2955 O O . ILE A 1 383 ? 2.582 -6.104 21.285 1.00 91.12 383 ILE A O 1
ATOM 2959 N N . GLY A 1 384 ? 4.107 -5.131 22.611 1.00 91.69 384 GLY A N 1
ATOM 2960 C CA . GLY A 1 384 ? 3.769 -5.833 23.840 1.00 91.69 384 GLY A CA 1
ATOM 2961 C C . GLY A 1 384 ? 3.021 -4.916 24.805 1.00 91.69 384 GLY A C 1
ATOM 2962 O O . GLY A 1 384 ? 3.376 -3.744 24.970 1.00 91.69 384 GLY A O 1
ATOM 2963 N N . LEU A 1 385 ? 2.015 -5.468 25.474 1.00 91.44 385 LEU A N 1
ATOM 2964 C CA . LEU A 1 385 ? 1.321 -4.833 26.585 1.00 91.44 385 LEU A CA 1
ATOM 2965 C C . LEU A 1 385 ? 1.954 -5.284 27.898 1.00 91.44 385 LEU A C 1
ATOM 2967 O O . LEU A 1 385 ? 2.124 -6.476 28.160 1.00 91.44 385 LEU A O 1
ATOM 2971 N N . SER A 1 386 ? 2.306 -4.319 28.738 1.00 89.94 386 SER A N 1
ATOM 2972 C CA . SER A 1 386 ? 2.697 -4.605 30.114 1.00 89.94 386 SER A CA 1
ATOM 2973 C C . SER A 1 386 ? 1.505 -4.419 31.051 1.00 89.94 386 SER A C 1
ATOM 2975 O O . SER A 1 386 ? 0.503 -3.803 30.686 1.00 89.94 386 SER A O 1
ATOM 2977 N N . ASN A 1 387 ? 1.604 -4.949 32.266 1.00 88.12 387 ASN A N 1
ATOM 2978 C CA . ASN A 1 387 ? 0.728 -4.549 33.359 1.00 88.12 387 ASN A CA 1
ATOM 2979 C C . ASN A 1 387 ? 0.997 -3.068 33.669 1.00 88.12 387 ASN A C 1
ATOM 2981 O O . ASN A 1 387 ? 1.918 -2.742 34.419 1.00 88.12 387 ASN A O 1
ATOM 2985 N N . LEU A 1 388 ? 0.209 -2.179 33.060 1.00 81.00 388 LEU A N 1
ATOM 2986 C CA . LEU A 1 388 ? 0.300 -0.725 33.245 1.00 81.00 388 LEU A CA 1
ATOM 2987 C C . LEU A 1 388 ? -0.124 -0.296 34.661 1.00 81.00 388 LEU A C 1
ATOM 2989 O O . LEU A 1 388 ? 0.148 0.819 35.102 1.00 81.00 388 LEU A O 1
ATOM 2993 N N . ASN A 1 389 ? -0.736 -1.215 35.406 1.00 80.00 389 ASN A N 1
ATOM 2994 C CA . ASN A 1 389 ? -1.072 -1.140 36.821 1.00 80.00 389 ASN A CA 1
ATOM 2995 C C . ASN A 1 389 ? -0.878 -2.534 37.444 1.00 80.00 389 ASN A C 1
ATOM 2997 O O . ASN A 1 389 ? -0.803 -3.512 36.708 1.00 80.00 389 ASN A O 1
ATOM 3001 N N . GLU A 1 390 ? -0.822 -2.658 38.780 1.00 74.12 390 GLU A N 1
ATOM 3002 C CA . GLU A 1 390 ? -0.399 -3.893 39.484 1.00 74.12 390 GLU A CA 1
ATOM 3003 C C . GLU A 1 390 ? -1.013 -5.207 38.956 1.00 74.12 390 GLU A C 1
ATOM 3005 O O . GLU A 1 390 ? -0.362 -6.244 39.046 1.00 74.12 390 GLU A O 1
ATOM 3010 N N . ASN A 1 391 ? -2.227 -5.170 38.390 1.00 81.81 391 ASN A N 1
ATOM 3011 C CA . ASN A 1 391 ? -2.930 -6.347 37.876 1.00 81.81 391 ASN A CA 1
ATOM 3012 C C . ASN A 1 391 ? -3.556 -6.169 36.477 1.00 81.81 391 ASN A C 1
ATOM 3014 O O . ASN A 1 391 ? -4.495 -6.901 36.174 1.00 81.81 391 ASN A O 1
ATOM 3018 N N . GLY A 1 392 ? -3.115 -5.208 35.654 1.00 90.44 392 GLY A N 1
ATOM 3019 C CA . GLY A 1 392 ? -3.672 -5.023 34.306 1.00 90.44 392 GLY A CA 1
ATOM 3020 C C . GLY A 1 392 ? -3.580 -3.604 33.756 1.00 90.44 392 GLY A C 1
ATOM 3021 O O . GLY A 1 392 ? -2.615 -2.895 34.029 1.00 90.44 392 GLY A O 1
ATOM 3022 N N . ILE A 1 393 ? -4.593 -3.194 32.989 1.00 92.31 393 ILE A N 1
ATOM 3023 C CA . ILE A 1 393 ? -4.730 -1.841 32.431 1.00 92.31 393 ILE A CA 1
ATOM 3024 C C . ILE A 1 393 ? -5.865 -1.127 33.164 1.00 92.31 393 ILE A C 1
ATOM 3026 O O . ILE A 1 393 ? -7.005 -1.598 33.189 1.00 92.31 393 ILE A O 1
ATOM 3030 N N . CYS A 1 394 ? -5.549 0.009 33.778 1.00 92.56 394 CYS A N 1
ATOM 3031 C CA . CYS A 1 394 ? -6.513 0.853 34.469 1.00 92.56 394 CYS A CA 1
ATOM 3032 C C . CYS A 1 394 ? -6.726 2.165 33.722 1.00 92.56 394 CYS A C 1
ATOM 3034 O O . CYS A 1 394 ? -5.801 2.973 33.641 1.00 92.56 394 CYS A O 1
ATOM 3036 N N . PHE A 1 395 ? -7.954 2.395 33.260 1.00 93.38 395 PHE A N 1
ATOM 3037 C CA . PHE A 1 395 ? -8.379 3.656 32.662 1.00 93.38 395 PHE A CA 1
ATOM 3038 C C . PHE A 1 395 ? -8.877 4.651 33.710 1.00 93.38 395 PHE A C 1
ATOM 3040 O O . PHE A 1 395 ? -9.514 4.275 34.692 1.00 93.38 395 PHE A O 1
ATOM 3047 N N . THR A 1 396 ? -8.646 5.936 33.478 1.00 92.25 396 THR A N 1
ATOM 3048 C CA . THR A 1 396 ? -9.158 7.041 34.297 1.00 92.25 396 THR A CA 1
ATOM 3049 C C . THR A 1 396 ? -9.990 7.975 33.427 1.00 92.25 396 THR A C 1
ATOM 3051 O O . THR A 1 396 ? -9.587 8.310 32.320 1.00 92.25 396 THR A O 1
ATOM 3054 N N . TYR A 1 397 ? -11.152 8.421 33.900 1.00 92.12 397 TYR A N 1
ATOM 3055 C CA . TYR A 1 397 ? -11.913 9.432 33.164 1.00 92.12 397 TYR A CA 1
ATOM 3056 C C . TYR A 1 397 ? -11.250 10.802 33.334 1.00 92.12 397 TYR A C 1
ATOM 3058 O O . TYR A 1 397 ? -11.003 11.234 34.461 1.00 92.12 397 TYR A O 1
ATOM 3066 N N . GLY A 1 398 ? -10.949 11.472 32.224 1.00 90.12 398 GLY A N 1
ATOM 3067 C CA . GLY A 1 398 ? -10.395 12.822 32.257 1.00 90.12 398 GLY A CA 1
ATOM 3068 C C . GLY A 1 398 ? -11.481 13.892 32.265 1.00 90.12 398 GLY A C 1
ATOM 3069 O O . GLY A 1 398 ? -12.501 13.759 31.587 1.00 90.12 398 GLY A O 1
ATOM 3070 N N . ASN A 1 399 ? -11.234 14.970 33.008 1.00 85.44 399 ASN A N 1
ATOM 3071 C CA . ASN A 1 399 ? -11.997 16.216 32.931 1.00 85.44 399 ASN A CA 1
ATOM 3072 C C . ASN A 1 399 ? -11.167 17.274 32.194 1.00 85.44 399 ASN A C 1
ATOM 3074 O O . ASN A 1 399 ? -10.215 17.813 32.763 1.00 85.44 399 ASN A O 1
ATOM 3078 N N . LEU A 1 400 ? -11.538 17.571 30.943 1.00 83.69 400 LEU A N 1
ATOM 3079 C CA . LEU A 1 400 ? -10.920 18.629 30.144 1.00 83.69 400 LEU A CA 1
ATOM 3080 C C . LEU A 1 400 ? -11.821 19.868 30.117 1.00 83.69 400 LEU A C 1
ATOM 3082 O O . LEU A 1 400 ? -12.851 19.878 29.446 1.00 83.69 400 LEU A O 1
ATOM 3086 N N . GLU A 1 401 ? -11.427 20.927 30.828 1.00 79.31 401 GLU A N 1
ATOM 3087 C CA . GLU A 1 401 ? -12.095 22.243 30.816 1.00 79.31 401 GLU A CA 1
ATOM 3088 C C . GLU A 1 401 ? -13.628 22.202 31.036 1.00 79.31 401 GLU A C 1
ATOM 3090 O O . GLU A 1 401 ? -14.370 23.037 30.512 1.00 79.31 401 GLU A O 1
ATOM 3095 N N . GLY A 1 402 ? -14.130 21.249 31.833 1.00 74.12 402 GLY A N 1
ATOM 3096 C CA . GLY A 1 402 ? -15.566 21.078 32.085 1.00 74.12 402 GLY A CA 1
ATOM 3097 C C . GLY A 1 402 ? -16.307 20.213 31.058 1.00 74.12 402 GLY A C 1
ATOM 3098 O O . GLY A 1 402 ? -17.539 20.183 31.078 1.00 74.12 402 GLY A O 1
ATOM 3099 N N . ASN A 1 403 ? -15.586 19.504 30.186 1.00 82.25 403 ASN A N 1
ATOM 3100 C CA . ASN A 1 403 ? -16.115 18.426 29.348 1.00 82.25 403 ASN A CA 1
ATOM 3101 C C . ASN A 1 403 ? -15.920 17.072 30.042 1.00 82.25 403 ASN A C 1
ATOM 3103 O O . ASN A 1 403 ? -15.126 16.239 29.608 1.00 82.25 403 ASN A O 1
ATOM 3107 N N . ASP A 1 404 ? -16.649 16.869 31.137 1.00 87.50 404 ASP A N 1
ATOM 3108 C CA . ASP A 1 404 ? -16.666 15.592 31.852 1.00 87.50 404 ASP A CA 1
ATOM 3109 C C . ASP A 1 404 ? -17.263 14.486 30.986 1.00 87.50 404 ASP A C 1
ATOM 3111 O O . ASP A 1 404 ? -18.276 14.695 30.309 1.00 87.50 404 ASP A O 1
ATOM 3115 N N . VAL A 1 405 ? -16.691 13.281 31.068 1.00 89.25 405 VAL A N 1
ATOM 3116 C CA . VAL A 1 405 ? -17.289 12.091 30.454 1.00 89.25 405 VAL A CA 1
ATOM 3117 C C . VAL A 1 405 ? -18.667 11.854 31.083 1.00 89.25 405 VAL A C 1
ATOM 3119 O O . VAL A 1 405 ? -18.754 11.586 32.283 1.00 89.25 405 VAL A O 1
ATOM 3122 N N . PRO A 1 406 ? -19.781 11.920 30.328 1.00 88.88 406 PRO A N 1
ATOM 3123 C CA . PRO A 1 406 ? -21.097 11.746 30.917 1.00 88.88 406 PRO A CA 1
ATOM 3124 C C . PRO A 1 406 ? -21.244 10.370 31.554 1.00 88.88 406 PRO A C 1
ATOM 3126 O O . PRO A 1 406 ? -20.825 9.359 30.991 1.00 88.88 406 PRO A O 1
ATOM 3129 N N . ALA A 1 407 ? -21.959 10.318 32.676 1.00 85.06 407 ALA A N 1
ATOM 3130 C CA . ALA A 1 407 ? -22.277 9.084 33.391 1.00 85.06 407 ALA A CA 1
ATOM 3131 C C . ALA A 1 407 ? -22.763 7.935 32.488 1.00 85.06 407 ALA A C 1
ATOM 3133 O O . ALA A 1 407 ? -22.382 6.783 32.675 1.00 85.06 407 ALA A O 1
ATOM 3134 N N . TRP A 1 408 ? -23.606 8.234 31.496 1.00 85.94 408 TRP A N 1
ATOM 3135 C CA . TRP A 1 408 ? -24.125 7.211 30.589 1.00 85.94 408 TRP A CA 1
ATOM 3136 C C . TRP A 1 408 ? -23.031 6.627 29.679 1.00 85.94 408 TRP A C 1
ATOM 3138 O O . TRP A 1 408 ? -23.033 5.423 29.447 1.00 85.94 408 TRP A O 1
ATOM 3148 N N . VAL A 1 409 ? -22.060 7.435 29.237 1.00 90.25 409 VAL A N 1
ATOM 3149 C CA . VAL A 1 409 ? -20.900 6.972 28.455 1.00 90.25 409 VAL A CA 1
ATOM 3150 C C . VAL A 1 409 ? -19.999 6.095 29.319 1.00 90.25 409 VAL A C 1
ATOM 3152 O O . VAL A 1 409 ? -19.609 5.019 28.877 1.00 90.25 409 VAL A O 1
ATOM 3155 N N . LYS A 1 410 ? -19.746 6.487 30.579 1.00 90.31 410 LYS A N 1
ATOM 3156 C CA . LYS A 1 410 ? -18.975 5.675 31.542 1.00 90.31 410 LYS A CA 1
ATOM 3157 C C . LYS A 1 410 ? -19.558 4.269 31.714 1.00 90.31 410 LYS A C 1
ATOM 3159 O O . LYS A 1 410 ? -18.835 3.282 31.821 1.00 90.31 410 LYS A O 1
ATOM 3164 N N . ILE A 1 411 ? -20.886 4.171 31.719 1.00 86.75 411 ILE A N 1
ATOM 3165 C CA . ILE A 1 411 ? -21.602 2.897 31.839 1.00 86.75 411 ILE A CA 1
ATOM 3166 C C . ILE A 1 411 ? -21.463 2.062 30.570 1.00 86.75 411 ILE A C 1
ATOM 3168 O O . ILE A 1 411 ? -21.224 0.860 30.661 1.00 86.75 411 ILE A O 1
ATOM 3172 N N . GLU A 1 412 ? -21.580 2.675 29.391 1.00 90.75 412 GLU A N 1
ATOM 3173 C CA . GLU A 1 412 ? -21.356 1.955 28.136 1.00 90.75 412 GLU A CA 1
ATOM 3174 C C . GLU A 1 412 ? -19.893 1.521 27.963 1.00 90.75 412 GLU A C 1
ATOM 3176 O O . GLU A 1 412 ? -19.654 0.434 27.441 1.00 90.75 412 GLU A O 1
ATOM 3181 N N . PHE A 1 413 ? -18.930 2.282 28.492 1.00 93.12 413 PHE A N 1
ATOM 3182 C CA . PHE A 1 413 ? -17.522 1.883 28.545 1.00 93.12 413 PHE A CA 1
ATOM 3183 C C . PHE A 1 413 ? -17.301 0.672 29.456 1.00 93.12 413 PHE A C 1
ATOM 3185 O O . PHE A 1 413 ? -16.706 -0.317 29.032 1.00 93.12 413 PHE A O 1
ATOM 3192 N N . ALA A 1 414 ? -17.863 0.686 30.668 1.00 90.62 414 ALA A N 1
ATOM 3193 C CA . ALA A 1 414 ? -17.806 -0.458 31.580 1.00 90.62 414 ALA A CA 1
ATOM 3194 C C . ALA A 1 414 ? -18.473 -1.715 30.985 1.00 90.62 414 ALA A C 1
ATOM 3196 O O . ALA A 1 414 ? -17.962 -2.827 31.130 1.00 90.62 414 ALA A O 1
ATOM 3197 N N . ASN A 1 415 ? -19.592 -1.552 30.266 1.00 90.62 415 ASN A N 1
ATOM 3198 C CA . ASN A 1 415 ? -20.229 -2.650 29.535 1.00 90.62 415 ASN A CA 1
ATOM 3199 C C . ASN A 1 415 ? -19.311 -3.195 28.431 1.00 90.62 415 ASN A C 1
ATOM 3201 O O . ASN A 1 415 ? -19.178 -4.410 28.301 1.00 90.62 415 ASN A O 1
ATOM 3205 N N . ALA A 1 416 ? -18.673 -2.315 27.656 1.00 93.50 416 ALA A N 1
ATOM 3206 C CA . ALA A 1 416 ? -17.753 -2.698 26.590 1.00 93.50 416 ALA A CA 1
ATOM 3207 C C . ALA A 1 416 ? -16.521 -3.450 27.130 1.00 93.50 416 ALA A C 1
ATOM 3209 O O . ALA A 1 416 ? -16.172 -4.498 26.586 1.00 93.50 416 ALA A O 1
ATOM 3210 N N . ILE A 1 417 ? -15.935 -2.988 28.244 1.00 94.25 417 ILE A N 1
ATOM 3211 C CA . ILE A 1 417 ? -14.866 -3.694 28.971 1.00 94.25 417 ILE A CA 1
ATOM 3212 C C . ILE A 1 417 ? -15.334 -5.085 29.400 1.00 94.25 417 ILE A C 1
ATOM 3214 O O . ILE A 1 417 ? -14.667 -6.078 29.118 1.00 94.25 417 ILE A O 1
ATOM 3218 N N . SER A 1 418 ? -16.498 -5.178 30.050 1.00 92.25 418 SER A N 1
ATOM 3219 C CA . SER A 1 418 ? -17.013 -6.459 30.535 1.00 92.25 418 SER A CA 1
ATOM 3220 C C . SER A 1 418 ? -17.255 -7.451 29.396 1.00 92.25 418 SER A C 1
ATOM 3222 O O . SER A 1 418 ? -16.968 -8.637 29.553 1.00 92.25 418 SER A O 1
ATOM 3224 N N . GLU A 1 419 ? -17.764 -6.990 28.251 1.00 94.31 419 GLU A N 1
ATOM 3225 C CA . GLU A 1 419 ? -17.950 -7.836 27.071 1.00 94.31 419 GLU A CA 1
ATOM 3226 C C . GLU A 1 419 ? -16.620 -8.389 26.554 1.00 94.31 419 GLU A C 1
ATOM 3228 O O . GLU A 1 419 ? -16.546 -9.590 26.305 1.00 94.31 419 GLU A O 1
ATOM 3233 N N . TRP A 1 420 ? -15.580 -7.560 26.452 1.00 95.44 420 TRP A N 1
ATOM 3234 C CA . TRP A 1 420 ? -14.253 -7.994 26.011 1.00 95.44 420 TRP A CA 1
ATOM 3235 C C . TRP A 1 420 ? -13.570 -8.944 26.975 1.00 95.44 420 TRP A C 1
ATOM 3237 O O . TRP A 1 420 ? -13.090 -9.993 26.562 1.00 95.44 420 TRP A O 1
ATOM 3247 N N . CYS A 1 421 ? -13.598 -8.656 28.266 1.00 93.12 421 CYS A N 1
ATOM 3248 C CA . CYS A 1 421 ? -12.983 -9.550 29.233 1.00 93.12 421 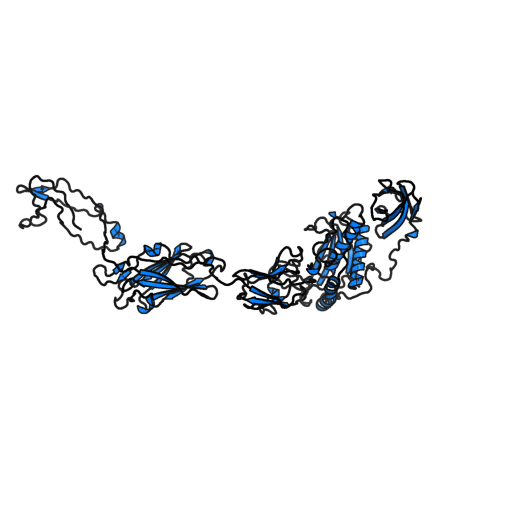CYS A CA 1
ATOM 3249 C C . CYS A 1 421 ? -13.627 -10.927 29.302 1.00 93.12 421 CYS A C 1
ATOM 3251 O O . CYS A 1 421 ? -12.933 -11.910 29.522 1.00 93.12 421 CYS A O 1
ATOM 3253 N N . ASN A 1 422 ? -14.944 -11.019 29.087 1.00 93.75 422 ASN A N 1
ATOM 3254 C CA . ASN A 1 422 ? -15.621 -12.312 28.984 1.00 93.75 422 ASN A CA 1
ATOM 3255 C C . ASN A 1 422 ? -15.137 -13.136 27.774 1.00 93.75 422 ASN A C 1
ATOM 3257 O O . ASN A 1 422 ? -15.518 -14.300 27.651 1.00 93.75 422 ASN A O 1
ATOM 3261 N N . LYS A 1 423 ? -14.383 -12.522 26.853 1.00 96.00 423 LYS A N 1
ATOM 3262 C CA . LYS A 1 423 ? -13.799 -13.152 25.667 1.00 96.00 423 LYS A CA 1
ATOM 3263 C C . LYS A 1 423 ? -12.312 -13.421 25.808 1.00 96.00 423 LYS A C 1
ATOM 3265 O O . LYS A 1 423 ? -11.870 -14.487 25.405 1.00 96.00 423 LYS A O 1
ATOM 3270 N N . THR A 1 424 ? -11.559 -12.475 26.356 1.00 95.81 424 THR A N 1
ATOM 3271 C CA . THR A 1 424 ? -10.094 -12.530 26.308 1.00 95.81 424 THR A CA 1
ATOM 3272 C C . THR A 1 424 ? -9.437 -12.683 27.664 1.00 95.81 424 THR A C 1
ATOM 3274 O O . THR A 1 424 ? -8.267 -13.016 27.701 1.00 95.81 424 THR A O 1
ATOM 3277 N N . GLU A 1 425 ? -10.155 -12.471 28.774 1.00 94.69 425 GLU A N 1
ATOM 3278 C CA . GLU A 1 425 ? -9.591 -12.464 30.138 1.00 94.69 425 GLU A CA 1
ATOM 3279 C C . GLU A 1 425 ? -8.485 -11.407 30.345 1.00 94.69 425 GLU A C 1
ATOM 3281 O O . GLU A 1 425 ? -7.715 -11.471 31.309 1.00 94.69 425 GLU A O 1
ATOM 3286 N N . ILE A 1 426 ? -8.399 -10.400 29.464 1.00 92.88 426 ILE A N 1
ATOM 3287 C CA . ILE A 1 426 ? -7.463 -9.283 29.620 1.00 92.88 426 ILE A CA 1
ATOM 3288 C C . ILE A 1 426 ? -7.974 -8.384 30.752 1.00 92.88 426 ILE A C 1
ATOM 3290 O O . ILE A 1 426 ? -9.106 -7.897 30.676 1.00 92.88 426 ILE A O 1
ATOM 3294 N N . PRO A 1 427 ? -7.178 -8.136 31.810 1.00 92.62 427 PRO A N 1
ATOM 3295 C CA . PRO A 1 427 ? -7.630 -7.361 32.958 1.00 92.62 427 PRO A CA 1
ATOM 3296 C C . PRO A 1 427 ? -7.706 -5.869 32.629 1.00 92.62 427 PRO A C 1
ATOM 3298 O O . PRO A 1 427 ? -6.761 -5.105 32.831 1.00 92.62 427 PRO A O 1
ATOM 3301 N N . LEU A 1 428 ? -8.867 -5.455 32.130 1.00 93.56 428 LEU A N 1
ATOM 3302 C CA . LEU A 1 428 ? -9.229 -4.059 31.933 1.00 93.56 428 LEU A CA 1
ATOM 3303 C C . LEU A 1 428 ? -10.063 -3.571 33.122 1.00 93.56 428 LEU A C 1
ATOM 3305 O O . LEU A 1 428 ? -10.999 -4.236 33.579 1.00 93.56 428 LEU A O 1
ATOM 3309 N N . SER A 1 429 ? -9.713 -2.394 33.627 1.00 91.88 429 SER A N 1
ATOM 3310 C CA . SER A 1 429 ? -10.303 -1.780 34.816 1.00 91.88 429 SER A CA 1
ATOM 3311 C C . SER A 1 429 ? -10.459 -0.274 34.631 1.00 91.88 429 SER A C 1
ATOM 3313 O O . SER A 1 429 ? -9.858 0.316 33.733 1.00 91.88 429 SER A O 1
ATOM 3315 N N . VAL A 1 430 ? -11.283 0.354 35.471 1.00 90.06 430 VAL A N 1
ATOM 3316 C CA . VAL A 1 430 ? -11.545 1.799 35.415 1.00 90.06 430 VAL A CA 1
ATOM 3317 C C . VAL A 1 430 ? -11.525 2.403 36.819 1.00 90.06 430 VAL A C 1
ATOM 3319 O O . VAL A 1 430 ? -12.059 1.814 37.764 1.00 90.06 430 VAL A O 1
ATOM 3322 N N . LYS A 1 431 ? -10.921 3.585 36.973 1.00 87.19 431 LYS A N 1
ATOM 3323 C CA . LYS A 1 431 ? -10.999 4.391 38.196 1.00 87.19 431 LYS A CA 1
ATOM 3324 C C . LYS A 1 431 ? -12.360 5.062 38.309 1.00 87.19 431 LYS A C 1
ATOM 3326 O O . LYS A 1 431 ? -12.912 5.560 37.333 1.00 87.19 431 LYS A O 1
ATOM 3331 N N . GLN A 1 432 ? -12.888 5.111 39.529 1.00 75.88 432 GLN A N 1
ATOM 3332 C CA . GLN A 1 432 ? -14.124 5.848 39.801 1.00 75.88 432 GLN A CA 1
ATOM 3333 C C . GLN A 1 432 ? -13.908 7.359 39.820 1.00 75.88 432 GLN A C 1
ATOM 3335 O O . GLN A 1 432 ? -14.797 8.107 39.421 1.00 75.88 432 GLN A O 1
ATOM 3340 N N . GLU A 1 433 ? -12.750 7.796 40.309 1.00 79.38 433 GLU A N 1
ATOM 3341 C CA . GLU A 1 433 ? -12.419 9.211 40.406 1.00 79.38 433 GLU A CA 1
ATOM 3342 C C . GLU A 1 433 ? -11.991 9.739 39.036 1.00 79.38 433 GLU A C 1
ATOM 3344 O O . GLU A 1 433 ? -11.129 9.155 38.374 1.00 79.38 433 GLU A O 1
ATOM 3349 N N . GLU A 1 434 ? -12.599 10.847 38.616 1.00 79.69 434 GLU A N 1
ATOM 3350 C CA . GLU A 1 434 ? -12.050 11.655 37.533 1.00 79.69 434 GLU A CA 1
ATOM 3351 C C . GLU A 1 434 ? -10.783 12.357 37.997 1.00 79.69 434 GLU A C 1
ATOM 3353 O O . GLU A 1 434 ? -10.675 12.825 39.135 1.00 79.69 434 GLU A O 1
ATOM 3358 N N . VAL A 1 435 ? -9.842 12.473 37.073 1.00 84.19 435 VAL A N 1
ATOM 3359 C CA . VAL A 1 435 ? -8.629 13.252 37.271 1.00 84.19 435 VAL A CA 1
ATOM 3360 C C . VAL A 1 435 ? -8.662 14.422 36.295 1.00 84.19 435 VAL A C 1
ATOM 3362 O O . VAL A 1 435 ? -9.172 14.317 35.178 1.00 84.19 435 VAL A O 1
ATOM 3365 N N . GLU A 1 436 ? -8.153 15.570 36.733 1.00 84.38 436 GLU A N 1
ATOM 3366 C CA . GLU A 1 436 ? -7.890 16.688 35.831 1.00 84.38 436 GLU A CA 1
ATOM 3367 C C . GLU A 1 436 ? -6.752 16.266 34.893 1.00 84.38 436 GLU A C 1
ATOM 3369 O O . GLU A 1 436 ? -5.605 16.118 35.321 1.00 84.38 436 GLU A O 1
ATOM 3374 N N . ILE A 1 437 ? -7.096 16.005 33.633 1.00 82.44 437 ILE A N 1
ATOM 3375 C CA . ILE A 1 437 ? -6.168 15.568 32.588 1.00 82.44 437 ILE A CA 1
ATOM 3376 C C . ILE A 1 437 ? -6.182 16.651 31.513 1.00 82.44 437 ILE A C 1
ATOM 3378 O O . ILE A 1 437 ? -7.246 17.089 31.074 1.00 82.44 437 ILE A O 1
ATOM 3382 N N . ASN A 1 438 ? -5.001 17.093 31.080 1.00 82.00 438 ASN A N 1
ATOM 3383 C CA . ASN A 1 438 ? -4.848 18.129 30.052 1.00 82.00 438 ASN A CA 1
ATOM 3384 C C . ASN A 1 438 ? -5.039 17.556 28.632 1.00 82.00 438 ASN A C 1
ATOM 3386 O O . ASN A 1 438 ? -4.237 17.839 27.745 1.00 82.00 438 ASN A O 1
ATOM 3390 N N . GLY A 1 439 ? -6.088 16.752 28.445 1.00 79.19 439 GLY A N 1
ATOM 3391 C CA . GLY A 1 439 ? -6.351 15.987 27.226 1.00 79.19 439 GLY A CA 1
ATOM 3392 C C . GLY A 1 439 ? -5.461 14.750 27.099 1.00 79.19 439 GLY A C 1
ATOM 3393 O O . GLY A 1 439 ? -4.536 14.556 27.887 1.00 79.19 439 GLY A O 1
ATOM 3394 N N . ALA A 1 440 ? -5.761 13.924 26.106 1.00 80.88 440 ALA A N 1
ATOM 3395 C CA . ALA A 1 440 ? -4.995 12.752 25.741 1.00 80.88 440 ALA A CA 1
ATOM 3396 C C . ALA A 1 440 ? -3.579 13.184 25.371 1.00 80.88 440 ALA A C 1
ATOM 3398 O O . ALA A 1 440 ? -3.357 14.085 24.551 1.00 80.88 440 ALA A O 1
ATOM 3399 N N . ALA A 1 441 ? -2.606 12.570 26.027 1.00 80.38 441 ALA A N 1
ATOM 3400 C CA . ALA A 1 441 ? -1.238 13.036 26.008 1.00 80.38 441 ALA A CA 1
ATOM 3401 C C . ALA A 1 441 ? -0.302 11.846 25.884 1.00 80.38 441 ALA A C 1
ATOM 3403 O O . ALA A 1 441 ? -0.133 11.061 26.806 1.00 80.38 441 ALA A O 1
ATOM 3404 N N . PHE A 1 442 ? 0.397 11.774 24.752 1.00 75.88 442 PHE A N 1
ATOM 3405 C CA . PHE A 1 442 ? 1.357 10.705 24.527 1.00 75.88 442 PHE A CA 1
ATOM 3406 C C . PHE A 1 442 ? 2.440 10.677 25.621 1.00 75.88 442 PHE A C 1
ATOM 3408 O O . PHE A 1 442 ? 3.223 11.628 25.738 1.00 75.88 442 PHE A O 1
ATOM 3415 N N . ASN A 1 443 ? 2.602 9.536 26.294 1.00 79.75 443 ASN A N 1
ATOM 3416 C CA . ASN A 1 443 ? 3.670 9.248 27.259 1.00 79.75 443 ASN A CA 1
ATOM 3417 C C . ASN A 1 443 ? 3.540 9.947 28.620 1.00 79.75 443 ASN A C 1
ATOM 3419 O O . ASN A 1 443 ? 4.561 10.218 29.264 1.00 79.75 443 ASN A O 1
ATOM 3423 N N . ASP A 1 444 ? 2.326 10.247 29.080 1.00 85.69 444 ASP A N 1
ATOM 3424 C CA . ASP A 1 444 ? 2.115 10.719 30.455 1.00 85.69 444 ASP A CA 1
ATOM 3425 C C . ASP A 1 444 ? 1.993 9.567 31.480 1.00 85.69 444 ASP A C 1
ATOM 3427 O O . ASP A 1 444 ? 2.071 9.798 32.692 1.00 85.69 444 ASP A O 1
ATOM 3431 N N . GLY A 1 445 ? 1.899 8.322 30.995 1.00 87.00 445 GLY A N 1
ATOM 3432 C CA . GLY A 1 445 ? 1.766 7.115 31.810 1.00 87.00 445 GLY A CA 1
ATOM 3433 C C . GLY A 1 445 ? 0.373 6.930 32.419 1.00 87.00 445 GLY A C 1
ATOM 3434 O O . GLY A 1 445 ? 0.223 6.150 33.364 1.00 87.00 445 GLY A O 1
ATOM 3435 N N . ILE A 1 446 ? -0.631 7.659 31.933 1.00 89.00 446 ILE A N 1
ATOM 3436 C CA . ILE A 1 446 ? -2.022 7.578 32.365 1.00 89.00 446 ILE A CA 1
ATOM 3437 C C . ILE A 1 446 ? -2.819 6.976 31.213 1.00 89.00 446 ILE A C 1
ATOM 3439 O O . ILE A 1 446 ? -2.836 7.515 30.122 1.00 89.00 446 ILE A O 1
ATOM 3443 N N . ASN A 1 447 ? -3.527 5.871 31.455 1.00 92.25 447 ASN A N 1
ATOM 3444 C CA . ASN A 1 447 ? -4.538 5.434 30.494 1.00 92.25 447 ASN A CA 1
ATOM 3445 C C . ASN A 1 447 ? -5.808 6.229 30.769 1.00 92.25 447 ASN A C 1
ATOM 3447 O O . ASN A 1 447 ? -6.345 6.145 31.883 1.00 92.25 447 ASN A O 1
ATOM 3451 N N . SER A 1 448 ? -6.296 6.996 29.802 1.00 92.88 448 SER A N 1
ATOM 3452 C CA . SER A 1 448 ? -7.443 7.871 30.019 1.00 92.88 448 SER A CA 1
ATOM 3453 C C . SER A 1 448 ? -8.605 7.626 29.061 1.00 92.88 448 SER A C 1
ATOM 3455 O O . SER A 1 448 ? -8.471 7.003 28.012 1.00 92.88 448 SER A O 1
ATOM 3457 N N . VAL A 1 449 ? -9.791 8.084 29.462 1.00 93.44 449 VAL A N 1
ATOM 3458 C CA . VAL A 1 449 ? -10.951 8.233 28.579 1.00 93.44 449 VAL A CA 1
ATOM 3459 C C . VAL A 1 449 ? -11.408 9.683 28.659 1.00 93.44 449 VAL A C 1
ATOM 3461 O O . VAL A 1 449 ? -11.799 10.142 29.736 1.00 93.44 449 VAL A O 1
ATOM 3464 N N . THR A 1 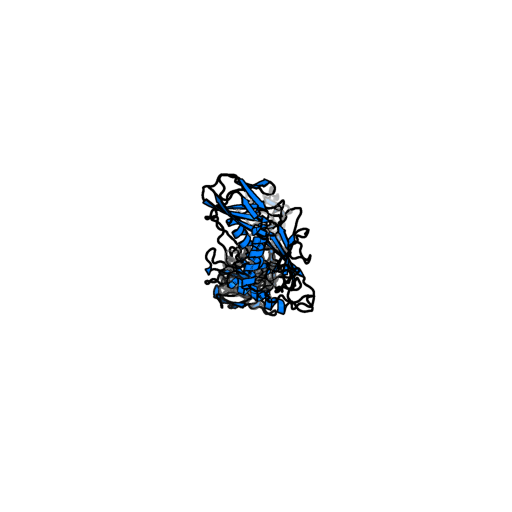450 ? -11.356 10.404 27.542 1.00 93.00 450 THR A N 1
ATOM 3465 C CA . THR A 1 450 ? -11.591 11.855 27.476 1.00 93.00 450 THR A CA 1
ATOM 3466 C C . THR A 1 450 ? -12.580 12.228 26.372 1.00 93.00 450 THR A C 1
ATOM 3468 O O . THR A 1 450 ? -12.948 11.415 25.521 1.00 93.00 450 THR A O 1
ATOM 3471 N N . ILE A 1 451 ? -13.051 13.479 26.398 1.00 90.75 451 ILE A N 1
ATOM 3472 C CA . ILE A 1 451 ? -13.870 14.074 25.336 1.00 90.75 451 ILE A CA 1
ATOM 3473 C C . ILE A 1 451 ? -13.109 15.240 24.736 1.00 90.75 451 ILE A C 1
ATOM 3475 O O . ILE A 1 451 ? -12.844 16.223 25.428 1.00 90.75 451 ILE A O 1
ATOM 3479 N N . GLU A 1 452 ? -12.803 15.159 23.442 1.00 89.25 452 GLU A N 1
ATOM 3480 C CA . GLU A 1 452 ? -11.963 16.157 22.775 1.00 89.25 452 GLU A CA 1
ATOM 3481 C C . GLU A 1 452 ? -12.469 16.483 21.375 1.00 89.25 452 GLU A C 1
ATOM 3483 O O . GLU A 1 452 ? -12.989 15.633 20.652 1.00 89.25 452 GLU A O 1
ATOM 3488 N N . ASN A 1 453 ? -12.323 17.751 20.988 1.00 80.94 453 ASN A N 1
ATOM 3489 C CA . ASN A 1 453 ? -12.778 18.243 19.687 1.00 80.94 453 ASN A CA 1
ATOM 3490 C C . ASN A 1 453 ? -11.835 17.853 18.535 1.00 80.94 453 ASN A C 1
ATOM 3492 O O . ASN A 1 453 ? -1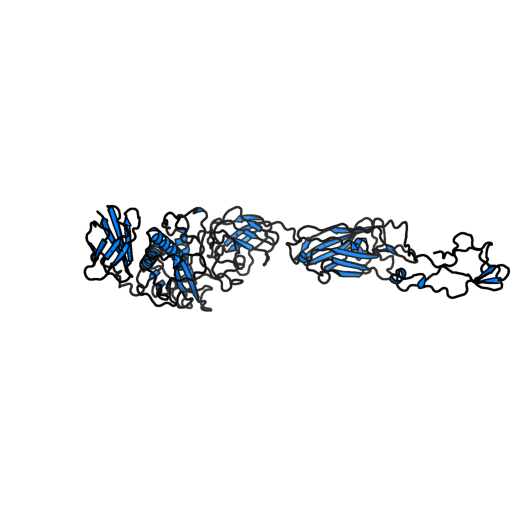2.273 17.854 17.386 1.00 80.94 453 ASN A O 1
ATOM 3496 N N . ASP A 1 454 ? -10.579 17.513 18.838 1.00 66.94 454 ASP A N 1
ATOM 3497 C CA . ASP A 1 454 ? -9.485 17.396 17.865 1.00 66.94 454 ASP A CA 1
ATOM 3498 C C . ASP A 1 454 ? -9.209 15.945 17.431 1.00 66.94 454 ASP A C 1
ATOM 3500 O O . ASP A 1 454 ? -8.069 15.545 17.204 1.00 66.94 454 ASP A O 1
ATOM 3504 N N . LEU A 1 455 ? -10.261 15.143 17.254 1.00 67.31 455 LEU A N 1
ATOM 3505 C CA . LEU A 1 455 ? -10.125 13.897 16.500 1.00 67.31 455 LEU A CA 1
ATOM 3506 C C . LEU A 1 455 ? -9.953 14.248 15.015 1.00 67.31 455 LEU A C 1
ATOM 3508 O O . LEU A 1 455 ? -10.894 14.707 14.367 1.00 67.31 455 LEU A O 1
ATOM 3512 N N . GLU A 1 456 ? -8.742 14.052 14.480 1.00 55.28 456 GLU A N 1
ATOM 3513 C CA . GLU A 1 456 ? -8.351 14.459 13.115 1.00 55.28 456 GLU A CA 1
ATOM 3514 C C . GLU A 1 456 ? -9.176 13.820 11.983 1.00 55.28 456 GLU A C 1
ATOM 3516 O O . GLU A 1 456 ? -9.037 14.207 10.823 1.00 55.28 456 GLU A O 1
ATOM 3521 N N . VAL A 1 457 ? -10.067 12.871 12.258 1.00 45.62 457 VAL A N 1
ATOM 3522 C CA . VAL A 1 457 ? -10.860 12.202 11.224 1.00 45.62 457 VAL A CA 1
ATOM 3523 C C . VAL A 1 457 ? -12.238 11.870 11.789 1.00 45.62 457 VAL A C 1
ATOM 3525 O O . VAL A 1 457 ? -12.392 11.721 12.993 1.00 45.62 457 VAL A O 1
ATOM 3528 N N . HIS A 1 458 ? -13.233 11.766 10.906 1.00 54.66 458 HIS A N 1
ATOM 3529 C CA . HIS A 1 458 ? -14.679 11.545 11.094 1.00 54.66 458 HIS A CA 1
ATOM 3530 C C . HIS A 1 458 ? -15.141 10.385 12.015 1.00 54.66 458 HIS A C 1
ATOM 3532 O O . HIS A 1 458 ? -16.301 9.972 11.941 1.00 54.66 458 HIS A O 1
ATOM 3538 N N . ALA A 1 459 ? -14.269 9.838 12.854 1.00 66.12 459 ALA A N 1
ATOM 3539 C CA . ALA A 1 459 ? -14.568 8.802 13.817 1.00 66.12 459 ALA A CA 1
ATOM 3540 C C . ALA A 1 459 ? -15.322 9.364 15.034 1.00 66.12 459 ALA A C 1
ATOM 3542 O O . ALA A 1 459 ? -15.170 10.512 15.453 1.00 66.12 459 ALA A O 1
ATOM 3543 N N . GLY A 1 460 ? -16.197 8.529 15.586 1.00 68.00 460 GLY A N 1
ATOM 3544 C CA . GLY A 1 460 ? -16.987 8.865 16.762 1.00 68.00 460 GLY A CA 1
ATOM 3545 C C . GLY A 1 460 ? -16.214 8.745 18.083 1.00 68.00 460 GLY A C 1
ATOM 3546 O O . GLY A 1 460 ? -16.525 9.441 19.048 1.00 68.00 460 GLY A O 1
ATOM 3547 N N . ALA A 1 461 ? -15.213 7.877 18.103 1.00 75.12 461 ALA A N 1
ATOM 3548 C CA . ALA A 1 461 ? -14.200 7.716 19.134 1.00 75.12 461 ALA A CA 1
ATOM 3549 C C . ALA A 1 461 ? -12.898 7.288 18.434 1.00 75.12 461 ALA A C 1
ATOM 3551 O O . ALA A 1 461 ? -12.937 6.966 17.245 1.00 75.12 461 ALA A O 1
ATOM 3552 N N . ALA A 1 462 ? -11.771 7.345 19.134 1.00 79.19 462 ALA A N 1
ATOM 3553 C CA . ALA A 1 462 ? -10.498 6.819 18.660 1.00 79.19 462 ALA A CA 1
ATOM 3554 C C . ALA A 1 462 ? -9.611 6.424 19.843 1.00 79.19 462 ALA A C 1
ATOM 3556 O O . ALA A 1 462 ? -9.604 7.113 20.867 1.00 79.19 462 ALA A O 1
ATOM 3557 N N . VAL A 1 463 ? -8.815 5.368 19.683 1.00 78.38 463 VAL A N 1
ATOM 3558 C CA . VAL A 1 463 ? -7.691 5.082 20.581 1.00 78.38 463 VAL A CA 1
ATOM 3559 C C . VAL A 1 463 ? -6.430 5.801 20.126 1.00 78.38 463 VAL A C 1
ATOM 3561 O O . VAL A 1 463 ? -6.038 5.752 18.960 1.00 78.38 463 VAL A O 1
ATOM 3564 N N . LEU A 1 464 ? -5.760 6.426 21.084 1.00 76.69 464 LEU A N 1
ATOM 3565 C CA . LEU A 1 464 ? -4.421 6.963 20.958 1.00 76.69 464 LEU A CA 1
ATOM 3566 C C . LEU A 1 464 ? -3.478 6.103 21.795 1.00 76.69 464 LEU A C 1
ATOM 3568 O O . LEU A 1 464 ? -3.730 5.791 22.956 1.00 76.69 464 LEU A O 1
ATOM 3572 N N . PHE A 1 465 ? -2.373 5.705 21.180 1.00 76.44 465 PHE A N 1
ATOM 3573 C CA . PHE A 1 465 ? -1.360 4.876 21.812 1.00 76.44 465 PHE A CA 1
ATOM 3574 C C . PHE A 1 465 ? -0.073 5.663 21.980 1.00 76.44 465 PHE A C 1
ATOM 3576 O O . PHE A 1 465 ? 0.402 6.266 21.011 1.00 76.44 465 PHE A O 1
ATOM 3583 N N . ALA A 1 466 ? 0.557 5.560 23.149 1.00 63.16 466 ALA A N 1
ATOM 3584 C CA . ALA A 1 466 ? 1.953 5.932 23.304 1.00 63.16 466 ALA A CA 1
ATOM 3585 C C . ALA A 1 466 ? 2.784 4.735 23.766 1.00 63.16 466 ALA A C 1
ATOM 3587 O O . ALA A 1 466 ? 2.495 4.042 24.743 1.00 63.16 466 ALA A O 1
ATOM 3588 N N . GLY A 1 467 ? 3.845 4.474 23.008 1.00 59.78 467 GLY A N 1
ATOM 3589 C CA . GLY A 1 467 ? 4.784 3.405 23.298 1.00 59.78 467 GLY A CA 1
ATOM 3590 C C . GLY A 1 467 ? 6.185 3.961 23.442 1.00 59.78 467 GLY A C 1
ATOM 3591 O O . GLY A 1 467 ? 6.659 4.726 22.593 1.00 59.78 467 GLY A O 1
ATOM 3592 N N . ARG A 1 468 ? 6.897 3.499 24.466 1.00 61.97 468 ARG A N 1
ATOM 3593 C CA . ARG A 1 468 ? 8.308 3.820 24.652 1.00 61.97 468 ARG A CA 1
ATOM 3594 C C . ARG A 1 468 ? 9.162 2.790 23.919 1.00 61.97 468 ARG A C 1
ATOM 3596 O O . ARG A 1 468 ? 9.033 1.582 24.107 1.00 61.97 468 ARG A O 1
ATOM 3603 N N . THR A 1 469 ? 10.077 3.267 23.081 1.00 54.75 469 THR A N 1
ATOM 3604 C CA . THR A 1 469 ? 11.231 2.468 22.648 1.00 54.75 469 THR A CA 1
ATOM 3605 C C . THR A 1 469 ? 12.291 2.591 23.723 1.00 54.75 469 THR A C 1
ATOM 3607 O O . THR A 1 469 ? 13.218 3.390 23.584 1.00 54.75 469 THR A O 1
ATOM 3610 N N . ASP A 1 470 ? 12.130 1.882 24.835 1.00 47.31 470 ASP A N 1
ATOM 3611 C CA . ASP A 1 470 ? 13.221 1.826 25.798 1.00 47.31 470 ASP A CA 1
ATOM 3612 C C . ASP A 1 470 ? 14.315 0.890 25.308 1.00 47.31 470 ASP A C 1
ATOM 3614 O O . ASP A 1 470 ? 14.073 -0.269 24.982 1.00 47.31 470 ASP A O 1
ATOM 3618 N N . GLY A 1 471 ? 15.501 1.482 25.154 1.00 51.28 471 GLY A N 1
ATOM 3619 C CA . GLY A 1 471 ? 16.610 0.976 24.353 1.00 51.28 471 GLY A CA 1
ATOM 3620 C C . GLY A 1 471 ? 17.131 -0.403 24.742 1.00 51.28 471 GLY A C 1
ATOM 3621 O O . GLY A 1 471 ? 16.917 -0.861 25.854 1.00 51.28 471 GLY A O 1
ATOM 3622 N N . ASP A 1 472 ? 17.839 -1.031 23.798 1.00 53.81 472 ASP A N 1
ATOM 3623 C CA . ASP A 1 472 ? 18.725 -2.211 23.869 1.00 53.81 472 ASP A CA 1
ATOM 3624 C C . ASP A 1 472 ? 18.304 -3.450 24.706 1.00 53.81 472 ASP A C 1
ATOM 3626 O O . ASP A 1 472 ? 19.052 -4.426 24.751 1.00 53.81 472 ASP A O 1
ATOM 3630 N N . GLY A 1 473 ? 17.127 -3.472 25.342 1.00 61.12 473 GLY A N 1
ATOM 3631 C CA . GLY A 1 473 ? 16.709 -4.517 26.289 1.00 61.12 473 GLY A CA 1
ATOM 3632 C C . GLY A 1 473 ? 15.409 -5.251 25.949 1.00 61.12 473 GLY A C 1
ATOM 3633 O O . GLY A 1 473 ? 15.188 -6.353 26.460 1.00 61.12 473 GLY A O 1
ATOM 3634 N N . CYS A 1 474 ? 14.566 -4.683 25.084 1.00 77.44 474 CYS A N 1
ATOM 3635 C CA . CYS A 1 474 ? 13.346 -5.334 24.603 1.00 77.44 474 CYS A CA 1
ATOM 3636 C C . CYS A 1 474 ? 13.633 -6.144 23.344 1.00 77.44 474 CYS A C 1
ATOM 3638 O O . CYS A 1 474 ? 14.400 -5.698 22.495 1.00 77.44 474 CYS A O 1
ATOM 3640 N N . ASN A 1 475 ? 13.040 -7.338 23.231 1.00 77.06 475 ASN A N 1
ATOM 3641 C CA . ASN A 1 475 ? 13.310 -8.320 22.172 1.00 77.06 475 ASN A CA 1
ATOM 3642 C C . ASN A 1 475 ? 12.801 -7.848 20.790 1.00 77.06 475 ASN A C 1
ATOM 3644 O O . ASN A 1 475 ? 11.890 -8.441 20.221 1.00 77.06 475 ASN A O 1
ATOM 3648 N N . ASN A 1 476 ? 13.370 -6.764 20.251 1.00 79.12 476 ASN A N 1
ATOM 3649 C CA . ASN A 1 476 ? 12.989 -6.122 18.989 1.00 79.12 476 ASN A CA 1
ATOM 3650 C C . ASN A 1 476 ? 11.491 -5.771 18.878 1.00 79.12 476 ASN A C 1
ATOM 3652 O O . ASN A 1 476 ? 10.935 -5.778 17.784 1.00 79.12 476 ASN A O 1
ATOM 3656 N N . GLY A 1 477 ? 10.842 -5.452 20.001 1.00 86.75 477 GLY A N 1
ATOM 3657 C CA . GLY A 1 477 ? 9.448 -5.002 20.065 1.00 86.75 477 GLY A CA 1
ATOM 3658 C C . GLY A 1 477 ? 9.308 -3.642 20.745 1.00 86.75 477 GLY A C 1
ATOM 3659 O O . GLY A 1 477 ? 10.277 -3.107 21.291 1.00 86.75 477 GLY A O 1
ATOM 3660 N N . ARG A 1 478 ? 8.096 -3.080 20.731 1.00 88.31 478 ARG A N 1
ATOM 3661 C CA . ARG A 1 478 ? 7.746 -1.898 21.534 1.00 88.31 478 ARG A CA 1
ATOM 3662 C C . ARG A 1 478 ? 6.898 -2.289 22.724 1.00 88.31 478 ARG A C 1
ATOM 3664 O O . ARG A 1 478 ? 6.042 -3.151 22.593 1.00 88.31 478 ARG A O 1
ATOM 3671 N N . VAL A 1 479 ? 7.104 -1.625 23.855 1.00 89.62 479 VAL A N 1
ATOM 3672 C CA . VAL A 1 479 ? 6.228 -1.773 25.017 1.00 89.62 479 VAL A CA 1
ATOM 3673 C C . VAL A 1 479 ? 5.330 -0.550 25.094 1.00 89.62 479 VAL A C 1
ATOM 3675 O O . VAL A 1 479 ? 5.810 0.585 25.037 1.00 89.62 479 VAL A O 1
ATOM 3678 N N . MET A 1 480 ? 4.027 -0.792 25.170 1.00 89.44 480 MET A N 1
ATOM 3679 C CA . MET A 1 480 ? 3.044 0.262 25.405 1.00 89.44 480 MET A CA 1
ATOM 3680 C C . MET A 1 480 ? 3.226 0.823 26.817 1.00 89.44 480 MET A C 1
ATOM 3682 O O . MET A 1 480 ? 3.436 0.043 27.749 1.00 89.44 480 MET A O 1
ATOM 3686 N N . THR A 1 481 ? 3.167 2.145 26.975 1.00 87.56 481 THR A N 1
ATOM 3687 C CA . THR A 1 481 ? 3.287 2.811 28.286 1.00 87.56 481 THR A CA 1
ATOM 3688 C C . THR A 1 481 ? 1.983 3.423 28.766 1.00 87.56 481 THR A C 1
ATOM 3690 O O . THR A 1 481 ? 1.784 3.535 29.973 1.00 87.56 481 THR A O 1
ATOM 3693 N N . ASP A 1 482 ? 1.107 3.783 27.836 1.00 89.25 482 ASP A N 1
ATOM 3694 C CA . ASP A 1 482 ? -0.176 4.420 28.098 1.00 89.25 482 ASP A CA 1
ATOM 3695 C C . ASP A 1 482 ? -1.087 4.276 26.877 1.00 89.25 482 ASP A C 1
ATOM 3697 O O . ASP A 1 482 ? -0.633 4.139 25.734 1.00 89.25 482 ASP A O 1
ATOM 3701 N N . ILE A 1 483 ? -2.386 4.235 27.153 1.00 92.31 483 ILE A N 1
ATOM 3702 C CA . ILE A 1 483 ? -3.450 4.035 26.178 1.00 92.31 483 ILE A CA 1
ATOM 3703 C C . ILE A 1 483 ? -4.586 4.997 26.504 1.00 92.31 483 ILE A C 1
ATOM 3705 O O . ILE A 1 483 ? -5.253 4.851 27.528 1.00 92.31 483 ILE A O 1
ATOM 3709 N N . ASP A 1 484 ? -4.851 5.927 25.600 1.00 92.81 484 ASP A N 1
ATOM 3710 C CA . ASP A 1 484 ? -5.917 6.909 25.738 1.00 92.81 484 ASP A CA 1
ATOM 3711 C C . ASP A 1 484 ? -7.060 6.609 24.776 1.00 92.81 484 ASP A C 1
ATOM 3713 O O . ASP A 1 484 ? -6.848 6.213 23.634 1.00 92.81 484 ASP A O 1
ATOM 3717 N N . ILE A 1 485 ? -8.294 6.826 25.219 1.00 92.94 485 ILE A N 1
ATOM 3718 C CA . ILE A 1 485 ? -9.488 6.735 24.383 1.00 92.94 485 ILE A CA 1
ATOM 3719 C C . ILE A 1 485 ? -10.145 8.103 24.348 1.00 92.94 485 ILE A C 1
ATOM 3721 O O . ILE A 1 485 ? -10.637 8.608 25.356 1.00 92.94 485 ILE A O 1
ATOM 3725 N N . VAL A 1 486 ? -10.210 8.680 23.160 1.00 91.81 486 VAL A N 1
ATOM 3726 C CA . VAL A 1 486 ? -10.802 9.992 22.939 1.00 91.81 486 VAL A CA 1
ATOM 3727 C C . VAL A 1 486 ? -12.165 9.819 22.287 1.00 91.81 486 VAL A C 1
ATOM 3729 O O . VAL A 1 486 ? -12.315 9.114 21.291 1.00 91.81 486 VAL A O 1
ATOM 3732 N N . ILE A 1 487 ? -13.183 10.476 22.836 1.00 91.50 487 ILE A N 1
ATOM 3733 C CA . ILE A 1 487 ? -14.560 10.424 22.340 1.00 91.50 487 ILE A CA 1
ATOM 3734 C C . ILE A 1 487 ? -14.922 11.766 21.708 1.00 91.50 487 ILE A C 1
ATOM 3736 O O . ILE A 1 487 ? -14.732 12.825 22.309 1.00 91.50 487 ILE A O 1
ATOM 3740 N N . SER A 1 488 ? -15.504 11.733 20.507 1.00 88.75 488 SER A N 1
ATOM 3741 C CA . SER A 1 488 ? -15.962 12.952 19.845 1.00 88.75 488 SER A CA 1
ATOM 3742 C C . SER A 1 488 ? -17.141 13.569 20.611 1.00 88.75 488 SER A C 1
ATOM 3744 O O . SER A 1 488 ? -18.163 12.898 20.808 1.00 88.75 488 SER A O 1
ATOM 3746 N N . PRO A 1 489 ? -17.103 14.872 20.946 1.00 87.88 489 PRO A N 1
ATOM 3747 C CA . PRO A 1 489 ? -18.221 15.555 21.591 1.00 87.88 489 PRO A CA 1
ATOM 3748 C C . PRO A 1 489 ? -19.474 15.586 20.710 1.00 87.88 489 PRO A C 1
ATOM 3750 O O . PRO A 1 489 ? -20.580 15.737 21.222 1.00 87.88 489 PRO A O 1
ATOM 3753 N N . SER A 1 490 ? -19.338 15.391 19.392 1.00 84.50 490 SER A N 1
ATOM 3754 C CA . SER A 1 490 ? -20.475 15.315 18.465 1.00 84.50 490 SER A CA 1
ATOM 3755 C C . SER A 1 490 ? -21.420 14.138 18.743 1.00 84.50 490 SER A C 1
ATOM 3757 O O . SER A 1 490 ? -22.600 14.211 18.400 1.00 84.50 490 SER A O 1
ATOM 3759 N N . LEU A 1 491 ? -20.930 13.079 19.397 1.00 81.19 491 LEU A N 1
ATOM 3760 C CA . LEU A 1 491 ? -21.748 11.943 19.829 1.00 81.19 491 LEU A CA 1
ATOM 3761 C C . LEU A 1 491 ? -22.458 12.185 21.158 1.00 81.19 491 LEU A C 1
ATOM 3763 O O . LEU A 1 491 ? -23.331 11.414 21.560 1.00 81.19 491 LEU A O 1
ATOM 3767 N N . ILE A 1 492 ? -22.061 13.233 21.871 1.00 82.44 492 ILE A N 1
ATOM 3768 C CA . ILE A 1 492 ? -22.460 13.459 23.247 1.00 82.44 492 ILE A CA 1
ATOM 3769 C C . ILE A 1 492 ? -23.607 14.461 23.249 1.00 82.44 492 ILE A C 1
ATOM 3771 O O . ILE A 1 492 ? -23.458 15.665 23.450 1.00 82.44 492 ILE A O 1
ATOM 3775 N N . GLY A 1 493 ? -24.799 13.930 22.980 1.00 75.31 493 GLY A N 1
ATOM 3776 C CA . GLY A 1 493 ? -26.049 14.645 23.192 1.00 75.31 493 GLY A CA 1
ATOM 3777 C C . GLY A 1 493 ? -26.361 14.821 24.682 1.00 75.31 493 GLY A C 1
ATOM 3778 O O . GLY A 1 493 ? -25.847 14.110 25.544 1.00 75.31 493 GLY A O 1
ATOM 3779 N N . SER A 1 494 ? -27.278 15.740 25.000 1.00 71.62 494 SER A N 1
ATOM 3780 C CA . SER A 1 494 ? -27.691 15.997 26.388 1.00 71.62 494 SER A CA 1
ATOM 3781 C C . SER A 1 494 ? -28.405 14.815 27.059 1.00 71.62 494 SER A C 1
ATOM 3783 O O . SER A 1 494 ? -28.487 14.787 28.279 1.00 71.62 494 SER A O 1
ATOM 3785 N N . MET A 1 495 ? -28.975 13.891 26.274 1.00 76.62 495 MET A N 1
ATOM 3786 C CA . MET A 1 495 ? -29.620 12.658 26.736 1.00 76.62 495 MET A CA 1
ATOM 3787 C C . MET A 1 495 ? -29.527 11.601 25.629 1.00 76.62 495 MET A C 1
ATOM 3789 O O . MET A 1 495 ? -30.025 11.878 24.533 1.00 76.62 495 MET A O 1
ATOM 3793 N N . PRO A 1 496 ? -28.968 10.407 25.884 1.00 84.12 496 PRO A N 1
ATOM 3794 C CA . PRO A 1 496 ? -28.909 9.370 24.867 1.00 84.12 496 PRO A CA 1
ATOM 3795 C C . PRO A 1 496 ? -30.284 8.716 24.682 1.00 84.12 496 PRO A C 1
ATOM 3797 O O . PRO A 1 496 ? -31.031 8.466 25.636 1.00 84.12 496 PRO A O 1
ATOM 3800 N N . SER A 1 497 ? -30.625 8.407 23.438 1.00 82.75 497 SER A N 1
ATOM 3801 C CA . SER A 1 497 ? -31.617 7.390 23.118 1.00 82.75 497 SER A CA 1
ATOM 3802 C C . SER A 1 497 ? -31.028 5.989 23.310 1.00 82.75 497 SER A C 1
ATOM 3804 O O . SER A 1 497 ? -29.816 5.817 23.411 1.00 82.75 497 SER A O 1
ATOM 3806 N N . SER A 1 498 ? -31.863 4.946 23.310 1.00 81.06 498 SER A N 1
ATOM 3807 C CA . SER A 1 498 ? -31.341 3.569 23.317 1.00 81.06 498 SER A CA 1
ATOM 3808 C C . SER A 1 498 ? -30.499 3.245 22.079 1.00 81.06 498 SER A C 1
ATOM 3810 O O . SER A 1 498 ? -29.621 2.394 22.156 1.00 81.06 498 SER A O 1
ATOM 3812 N N . ALA A 1 499 ? -30.743 3.920 20.951 1.00 82.38 499 ALA A N 1
ATOM 3813 C CA . ALA A 1 499 ? -29.900 3.789 19.769 1.00 82.38 499 ALA A CA 1
ATOM 3814 C C . ALA A 1 499 ? -28.516 4.416 19.994 1.00 82.38 499 ALA A C 1
ATOM 3816 O O . ALA A 1 499 ? -27.526 3.807 19.601 1.00 82.38 499 ALA A O 1
ATOM 3817 N N . ASP A 1 500 ? -28.455 5.567 20.669 1.00 85.00 500 ASP A N 1
ATOM 3818 C CA . ASP A 1 500 ? -27.195 6.247 20.996 1.00 85.00 500 ASP A CA 1
ATOM 3819 C C . ASP A 1 500 ? -26.370 5.440 22.012 1.00 85.00 500 ASP A C 1
ATOM 3821 O O . ASP A 1 500 ? -25.160 5.321 21.861 1.00 85.00 500 ASP A O 1
ATOM 3825 N N . GLU A 1 501 ? -27.018 4.819 23.009 1.00 86.50 501 GLU A N 1
ATOM 3826 C CA . GLU A 1 501 ? -26.355 3.908 23.959 1.00 86.50 501 GLU A CA 1
ATOM 3827 C C . GLU A 1 501 ? -25.708 2.712 23.234 1.00 86.50 501 GLU A C 1
ATOM 3829 O O . GLU A 1 501 ? -24.557 2.369 23.500 1.00 86.50 501 GLU A O 1
ATOM 3834 N N . ILE A 1 502 ? -26.429 2.079 22.297 1.00 86.00 502 ILE A N 1
ATOM 3835 C CA . ILE A 1 502 ? -25.913 0.928 21.536 1.00 86.00 502 ILE A CA 1
ATOM 3836 C C . ILE A 1 502 ? -24.789 1.351 20.585 1.00 86.00 502 ILE A C 1
ATOM 3838 O O . ILE A 1 502 ? -23.782 0.652 20.488 1.00 86.00 502 ILE A O 1
ATOM 3842 N N . ASP A 1 503 ? -24.951 2.478 19.891 1.00 86.00 503 ASP A N 1
ATOM 3843 C CA . ASP A 1 503 ? -23.933 3.020 18.989 1.00 86.00 503 ASP A CA 1
ATOM 3844 C C . ASP A 1 503 ? -22.641 3.362 19.745 1.00 86.00 503 ASP A C 1
ATOM 3846 O O . ASP A 1 503 ? -21.564 2.904 19.363 1.00 86.00 503 ASP A O 1
ATOM 3850 N N . MET A 1 504 ? -22.756 4.068 20.876 1.00 89.94 504 MET A N 1
ATOM 3851 C CA . MET A 1 504 ? -21.623 4.365 21.751 1.00 89.94 504 MET A CA 1
ATOM 3852 C C . MET A 1 504 ? -20.957 3.083 22.252 1.00 89.94 504 MET A C 1
ATOM 3854 O O . MET A 1 504 ? -19.740 2.957 22.168 1.00 89.94 504 MET A O 1
ATOM 3858 N N . ARG A 1 505 ? -21.728 2.089 22.711 1.00 90.69 505 ARG A N 1
ATOM 3859 C CA . ARG A 1 505 ? -21.154 0.811 23.153 1.00 90.69 505 ARG A CA 1
ATOM 3860 C C . ARG A 1 505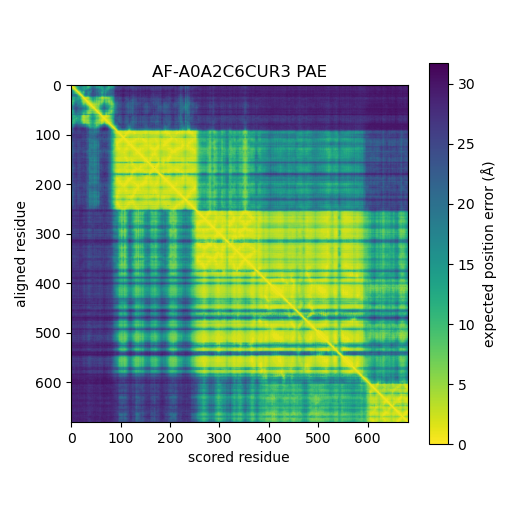 ? -20.406 0.093 22.034 1.00 90.69 505 ARG A C 1
ATOM 3862 O O . ARG A 1 505 ? -19.348 -0.469 22.286 1.00 90.69 505 ARG A O 1
ATOM 3869 N N . ASN A 1 506 ? -20.940 0.073 20.813 1.00 90.44 506 ASN A N 1
ATOM 3870 C CA . ASN A 1 506 ? -20.257 -0.553 19.681 1.00 90.44 506 ASN A CA 1
ATOM 3871 C C . ASN A 1 506 ? -18.927 0.156 19.380 1.00 90.44 506 ASN A C 1
ATOM 3873 O O . ASN A 1 506 ? -17.923 -0.525 19.214 1.00 90.44 506 ASN A O 1
ATOM 3877 N N . LYS A 1 507 ? -18.903 1.496 19.387 1.00 90.31 507 LYS A N 1
ATOM 3878 C CA . LYS A 1 507 ? -17.671 2.286 19.216 1.00 90.31 507 LYS A CA 1
ATOM 3879 C C . LYS A 1 507 ? -16.666 2.030 20.334 1.00 90.31 507 LYS A C 1
ATOM 3881 O O . LYS A 1 507 ? -15.510 1.760 20.073 1.00 90.31 507 LYS A O 1
ATOM 3886 N N . LEU A 1 508 ? -17.103 2.009 21.588 1.00 93.31 508 LEU A N 1
ATOM 3887 C CA . LEU A 1 508 ? -16.202 1.717 22.704 1.00 93.31 508 LEU A CA 1
ATOM 3888 C C . LEU A 1 508 ? -15.664 0.281 22.649 1.00 93.31 508 LEU A C 1
ATOM 3890 O O . LEU A 1 508 ? -14.509 0.053 22.985 1.00 93.31 508 LEU A O 1
ATOM 3894 N N . LYS A 1 509 ? -16.453 -0.693 22.177 1.00 94.12 509 LYS A N 1
ATOM 3895 C CA . LYS A 1 509 ? -15.942 -2.047 21.920 1.00 94.12 509 LYS A CA 1
ATOM 3896 C C . LYS A 1 509 ? -14.925 -2.080 20.789 1.00 94.12 509 LYS A C 1
ATOM 3898 O O . LYS A 1 509 ? -13.947 -2.803 20.921 1.00 94.12 509 LYS A O 1
ATOM 3903 N N . HIS A 1 510 ? -15.143 -1.325 19.721 1.00 93.81 510 HIS A N 1
ATOM 3904 C CA . HIS A 1 510 ? -14.169 -1.168 18.648 1.00 93.81 510 HIS A CA 1
ATOM 3905 C C . HIS A 1 510 ? -12.829 -0.670 19.181 1.00 93.81 510 HIS A C 1
ATOM 3907 O O . HIS A 1 510 ? -11.811 -1.343 19.037 1.00 93.81 510 HIS A O 1
ATOM 3913 N N . GLU A 1 511 ? -12.871 0.450 19.906 1.00 94.00 511 GLU A N 1
ATOM 3914 C CA . GLU A 1 511 ? -11.691 1.057 20.509 1.00 94.00 511 GLU A CA 1
ATOM 3915 C C . GLU A 1 511 ? -10.995 0.085 21.475 1.00 94.00 511 GLU A C 1
ATOM 3917 O O . GLU A 1 511 ? -9.786 -0.109 21.408 1.00 94.00 511 GLU A O 1
ATOM 3922 N N . ILE A 1 512 ? -11.741 -0.631 22.324 1.00 95.44 512 ILE A N 1
ATOM 3923 C CA . ILE A 1 512 ? -11.163 -1.659 23.212 1.00 95.44 512 ILE A CA 1
ATOM 3924 C C . ILE A 1 512 ? -10.577 -2.850 22.428 1.00 95.44 512 ILE A C 1
ATOM 3926 O O . ILE A 1 512 ? -9.671 -3.525 22.918 1.00 95.44 512 ILE A O 1
ATOM 3930 N N . GLY A 1 513 ? -11.036 -3.108 21.203 1.00 95.31 513 GLY A N 1
ATOM 3931 C CA . GLY A 1 513 ? -10.347 -4.009 20.282 1.00 95.31 513 GLY A CA 1
ATOM 3932 C C . GLY A 1 513 ? -8.934 -3.507 20.001 1.00 95.31 513 GLY A C 1
ATOM 3933 O O . GLY A 1 513 ? -7.967 -4.222 20.254 1.00 95.31 513 GLY A O 1
ATOM 3934 N N . HIS A 1 514 ? -8.785 -2.242 19.612 1.00 94.69 514 HIS A N 1
ATOM 3935 C CA . HIS A 1 514 ? -7.464 -1.639 19.434 1.00 94.69 514 HIS A CA 1
ATOM 3936 C C . HIS A 1 514 ? -6.620 -1.668 20.713 1.00 94.69 514 HIS A C 1
ATOM 3938 O O . HIS A 1 514 ? -5.431 -1.954 20.626 1.00 94.69 514 HIS A O 1
ATOM 3944 N N . VAL A 1 515 ? -7.202 -1.467 21.906 1.00 94.56 515 VAL A N 1
ATOM 3945 C CA . VAL A 1 515 ? -6.493 -1.627 23.201 1.00 94.56 515 VAL A CA 1
ATOM 3946 C C . VAL A 1 515 ? -5.844 -3.011 23.336 1.00 94.56 515 VAL A C 1
ATOM 3948 O O . VAL A 1 515 ? -4.809 -3.147 23.982 1.00 94.56 515 VAL A O 1
ATOM 3951 N N . GLN A 1 516 ? -6.410 -4.035 22.699 1.00 95.19 516 GLN A N 1
ATOM 3952 C CA . GLN A 1 516 ? -5.891 -5.405 22.680 1.00 95.19 516 GLN A CA 1
ATOM 3953 C C . GLN A 1 516 ? -4.961 -5.679 21.485 1.00 95.19 516 GLN A C 1
ATOM 3955 O O . GLN A 1 516 ? -4.669 -6.831 21.177 1.00 95.19 516 GLN A O 1
ATOM 3960 N N . MET A 1 517 ? -4.457 -4.622 20.839 1.00 94.81 517 MET A N 1
ATOM 3961 C CA . MET A 1 517 ? -3.501 -4.656 19.727 1.00 94.81 517 MET A CA 1
ATOM 3962 C C . MET A 1 517 ? -4.010 -5.391 18.479 1.00 94.81 517 MET A C 1
ATOM 3964 O O . MET A 1 517 ? -3.223 -5.999 17.750 1.00 94.81 517 MET A O 1
ATOM 3968 N N . ILE A 1 518 ? -5.314 -5.325 18.207 1.00 95.06 518 ILE A N 1
ATOM 3969 C CA . ILE A 1 518 ? -5.876 -5.703 16.906 1.00 95.06 518 ILE A CA 1
ATOM 3970 C C . ILE A 1 518 ? -6.196 -4.447 16.091 1.00 95.06 518 ILE A C 1
ATOM 3972 O O . ILE A 1 518 ? -6.753 -3.478 16.598 1.00 95.06 518 ILE A O 1
ATOM 3976 N N . ASN A 1 519 ? -5.818 -4.455 14.820 1.00 93.69 519 ASN A N 1
ATOM 3977 C CA . ASN A 1 519 ? -6.041 -3.393 13.847 1.00 93.69 519 ASN A CA 1
ATOM 3978 C C . ASN A 1 519 ? -7.333 -3.635 13.060 1.00 93.69 519 ASN A C 1
ATOM 3980 O O . ASN A 1 519 ? -7.929 -4.711 13.127 1.00 93.69 519 ASN A O 1
ATOM 3984 N N . HIS A 1 520 ? -7.736 -2.634 12.274 1.00 93.19 520 HIS A N 1
ATOM 3985 C CA . HIS A 1 520 ? -8.850 -2.796 11.353 1.00 93.19 520 HIS A CA 1
ATOM 3986 C C . HIS A 1 520 ? -8.643 -3.992 10.420 1.00 93.19 520 HIS A C 1
ATOM 3988 O O . HIS A 1 520 ? -7.582 -4.145 9.811 1.00 93.19 520 HIS A O 1
ATOM 3994 N N . SER A 1 521 ? -9.684 -4.806 10.275 1.00 83.81 521 SER A N 1
ATOM 3995 C CA . SER A 1 521 ? -9.766 -5.862 9.270 1.00 83.81 521 SER A CA 1
ATOM 3996 C C . SER A 1 521 ? -11.053 -5.726 8.464 1.00 83.81 521 SER A C 1
ATOM 3998 O O . SER A 1 521 ? -11.987 -5.017 8.845 1.00 83.81 521 SER A O 1
ATOM 4000 N N . VAL A 1 522 ? -11.085 -6.382 7.309 1.00 83.69 522 VAL A N 1
ATOM 4001 C CA . VAL A 1 522 ? -12.279 -6.522 6.471 1.00 83.69 522 VAL A CA 1
ATOM 4002 C C . VAL A 1 522 ? -12.516 -8.008 6.343 1.00 83.69 522 VAL A C 1
ATOM 4004 O O . VAL A 1 522 ? -11.595 -8.707 5.951 1.00 83.69 522 VAL A O 1
ATOM 4007 N N . ASP A 1 523 ? -13.714 -8.490 6.646 1.00 75.00 523 ASP A N 1
ATOM 4008 C CA . ASP A 1 523 ? -14.102 -9.875 6.377 1.00 75.00 523 ASP A CA 1
ATOM 4009 C C . ASP A 1 523 ? -15.049 -9.887 5.165 1.00 75.00 523 ASP A C 1
ATOM 4011 O O . ASP A 1 523 ? -16.091 -9.214 5.170 1.00 75.00 523 ASP A O 1
ATOM 4015 N N . LEU A 1 524 ? -14.658 -10.608 4.108 1.00 71.69 524 LEU A N 1
ATOM 4016 C CA . LEU A 1 524 ? -15.402 -10.694 2.842 1.00 71.69 524 LEU A CA 1
ATOM 4017 C C . LEU A 1 524 ? -16.720 -11.449 3.016 1.00 71.69 524 LEU A C 1
ATOM 4019 O O . LEU A 1 524 ? -17.733 -11.080 2.416 1.00 71.69 524 LEU A O 1
ATOM 4023 N N . ASP A 1 525 ? -16.739 -12.450 3.897 1.00 68.81 525 ASP A N 1
ATOM 4024 C CA . ASP A 1 525 ? -17.917 -13.280 4.148 1.00 68.81 525 ASP A CA 1
ATOM 4025 C C . ASP A 1 525 ? -18.967 -12.543 4.982 1.00 68.81 525 ASP A C 1
ATOM 4027 O O . ASP A 1 525 ? -20.152 -12.896 4.993 1.00 68.81 525 ASP A O 1
ATOM 4031 N N . ALA A 1 526 ? -18.555 -11.486 5.679 1.00 63.72 526 ALA A N 1
ATOM 4032 C CA . ALA A 1 526 ? -19.425 -10.809 6.612 1.00 63.72 526 ALA A CA 1
ATOM 4033 C C . ALA A 1 526 ? -20.508 -9.955 5.933 1.00 63.72 526 ALA A C 1
ATOM 4035 O O . ALA A 1 526 ? -21.523 -9.729 6.578 1.00 63.72 526 ALA A O 1
ATOM 4036 N N . GLY A 1 527 ? -20.369 -9.527 4.666 1.00 57.09 527 GLY A N 1
ATOM 4037 C CA . GLY A 1 527 ? -21.418 -8.995 3.756 1.00 57.09 527 GLY A CA 1
ATOM 4038 C C . GLY A 1 527 ? -22.305 -7.799 4.194 1.00 57.09 527 GLY A C 1
ATOM 4039 O O . GLY A 1 527 ? -22.855 -7.098 3.349 1.00 57.09 527 GLY A O 1
ATOM 4040 N N . SER A 1 528 ? -22.491 -7.557 5.495 1.00 68.31 528 SER A N 1
ATOM 4041 C CA . SER A 1 528 ? -23.243 -6.489 6.155 1.00 68.31 528 SER A CA 1
ATOM 4042 C C . SER A 1 528 ? -23.137 -6.618 7.690 1.00 68.31 528 SER A C 1
ATOM 4044 O O . SER A 1 528 ? -22.904 -7.694 8.248 1.00 68.31 528 SER A O 1
ATOM 4046 N N . VAL A 1 529 ? -23.369 -5.519 8.409 1.00 64.12 529 VAL A N 1
ATOM 4047 C CA . VAL A 1 529 ? -23.655 -5.553 9.855 1.00 64.12 529 VAL A CA 1
ATOM 4048 C C . VAL A 1 529 ? -24.870 -6.478 10.086 1.00 64.12 529 VAL A C 1
ATOM 4050 O O . VAL A 1 529 ? -25.859 -6.336 9.364 1.00 64.12 529 VAL A O 1
ATOM 4053 N N . PRO A 1 530 ? -24.834 -7.430 11.044 1.00 68.94 530 PRO A N 1
ATOM 4054 C CA . PRO A 1 530 ? -23.944 -7.502 12.206 1.00 68.94 530 PRO A CA 1
ATOM 4055 C C . PRO A 1 530 ? -22.859 -8.588 12.128 1.00 68.94 530 PRO A C 1
ATOM 4057 O O . PRO A 1 530 ? -22.361 -9.004 13.176 1.00 68.94 530 PRO A O 1
ATOM 4060 N N . PHE A 1 531 ? -22.532 -9.122 10.949 1.00 76.94 531 PHE A N 1
ATOM 4061 C CA . PHE A 1 531 ? -21.593 -10.249 10.842 1.00 76.94 531 PHE A CA 1
ATOM 4062 C C . PHE A 1 531 ? -20.124 -9.823 10.798 1.00 76.94 531 PHE A C 1
ATOM 4064 O O . PHE A 1 531 ? -19.269 -10.663 11.049 1.00 76.94 531 PHE A O 1
ATOM 4071 N N . GLN A 1 532 ? -19.852 -8.536 10.571 1.00 81.94 532 GLN A N 1
ATOM 4072 C CA . GLN A 1 532 ? -18.498 -7.977 10.558 1.00 81.94 532 GLN A CA 1
ATOM 4073 C C . GLN A 1 532 ? -17.792 -8.133 11.924 1.00 81.94 532 GLN A C 1
ATOM 4075 O O . GLN A 1 532 ? -18.476 -8.109 12.961 1.00 81.94 532 GLN A O 1
ATOM 4080 N N . PRO A 1 533 ? -16.451 -8.275 11.933 1.00 89.44 533 PRO A N 1
ATOM 4081 C CA . PRO A 1 533 ? -15.621 -8.148 13.131 1.00 89.44 533 PRO A CA 1
ATOM 4082 C C . PRO A 1 533 ? -15.892 -6.827 13.864 1.00 89.44 533 PRO A C 1
ATOM 4084 O O . PRO A 1 533 ? -16.206 -5.813 13.232 1.00 89.44 533 PRO A O 1
ATOM 4087 N N . ILE A 1 534 ? -15.765 -6.808 15.194 1.00 91.38 534 ILE A N 1
ATOM 4088 C CA . ILE A 1 534 ? -15.968 -5.571 15.970 1.00 91.38 534 ILE A CA 1
ATOM 4089 C C . ILE A 1 534 ? -14.878 -4.533 15.684 1.00 91.38 534 ILE A C 1
ATOM 4091 O O . ILE A 1 534 ? -15.082 -3.358 15.944 1.00 91.38 534 ILE A O 1
ATOM 4095 N N . VAL A 1 535 ? -13.742 -4.924 15.104 1.00 91.75 535 VAL A N 1
ATOM 4096 C CA . VAL A 1 535 ? -12.714 -3.982 14.633 1.00 91.75 535 VAL A CA 1
ATOM 4097 C C . VAL A 1 535 ? -12.847 -3.608 13.154 1.00 91.75 535 VAL A C 1
ATOM 4099 O O . VAL A 1 535 ? -11.924 -3.064 12.568 1.00 91.75 535 VAL A O 1
ATOM 4102 N N . TYR A 1 536 ? -13.993 -3.843 12.512 1.00 90.31 536 TYR A N 1
ATOM 4103 C CA . TYR A 1 536 ? -14.223 -3.351 11.149 1.00 90.31 536 TYR A CA 1
ATOM 4104 C C . TYR A 1 536 ? -14.237 -1.810 11.086 1.00 90.31 536 TYR A C 1
ATOM 4106 O O . TYR A 1 536 ? -14.883 -1.165 11.903 1.00 90.31 536 TYR A O 1
ATOM 4114 N N . TRP A 1 537 ? -13.597 -1.197 10.088 1.00 85.56 537 TRP A N 1
ATOM 4115 C CA . TRP A 1 537 ? -13.361 0.264 10.029 1.00 85.56 537 TRP A CA 1
ATOM 4116 C C . TRP A 1 537 ? -14.599 1.166 10.207 1.00 85.56 537 TRP A C 1
ATOM 4118 O O . TRP A 1 537 ? -14.484 2.292 10.683 1.00 85.56 537 TRP A O 1
ATOM 4128 N N . SER A 1 538 ? -15.793 0.718 9.790 1.00 80.00 538 SER A N 1
ATOM 4129 C CA . SER A 1 538 ? -17.014 1.525 9.880 1.00 80.00 538 SER A CA 1
ATOM 4130 C C . SER A 1 538 ? -18.082 0.860 10.726 1.00 80.00 538 SER A C 1
ATOM 4132 O O . SER A 1 538 ? -18.662 -0.178 10.413 1.00 80.00 538 SER A O 1
ATOM 4134 N N . HIS A 1 539 ? -18.397 1.543 11.814 1.00 66.88 539 HIS A N 1
ATOM 4135 C CA . HIS A 1 539 ? -19.413 1.143 12.765 1.00 66.88 539 HIS A CA 1
ATOM 4136 C C . HIS A 1 539 ? -20.702 1.864 12.422 1.00 66.88 539 HIS A C 1
ATOM 4138 O O . HIS A 1 539 ? -21.110 2.810 13.090 1.00 66.88 539 HIS A O 1
ATOM 4144 N N . THR A 1 540 ? -21.336 1.472 11.317 1.00 51.94 540 THR A N 1
ATOM 4145 C CA . THR A 1 540 ? -22.646 2.030 10.993 1.00 51.94 540 THR A CA 1
ATOM 4146 C C . THR A 1 540 ? -23.703 1.341 11.846 1.00 51.94 540 THR A C 1
ATOM 4148 O O . THR A 1 540 ? -24.290 0.323 11.477 1.00 51.94 540 THR A O 1
ATOM 4151 N N . ALA A 1 541 ? -24.026 1.951 12.988 1.00 47.41 541 ALA A N 1
ATOM 4152 C CA . ALA A 1 541 ? -25.409 1.933 13.425 1.00 47.41 541 ALA A CA 1
ATOM 4153 C C . ALA A 1 541 ? -26.247 2.418 12.232 1.00 47.41 541 ALA A C 1
ATOM 4155 O O . ALA A 1 541 ? -26.179 3.578 11.829 1.00 47.41 541 ALA A O 1
ATOM 4156 N N . THR A 1 542 ? -26.971 1.504 11.581 1.00 48.91 542 THR A N 1
ATOM 4157 C CA . THR A 1 542 ? -27.880 1.896 10.500 1.00 48.91 542 THR A CA 1
ATOM 4158 C C . THR A 1 542 ? -28.845 2.966 11.021 1.00 48.91 542 THR A C 1
ATOM 4160 O O . THR A 1 542 ? -29.173 2.990 12.210 1.00 48.91 542 THR A O 1
ATOM 4163 N N . ALA A 1 543 ? -29.360 3.824 10.136 1.00 41.06 543 ALA A N 1
ATOM 4164 C CA . ALA A 1 543 ? -30.300 4.903 10.473 1.00 41.06 543 ALA A CA 1
ATOM 4165 C C . ALA A 1 543 ? -31.604 4.448 11.188 1.00 41.06 543 ALA A C 1
ATOM 4167 O O . ALA A 1 543 ? -32.464 5.272 11.489 1.00 41.06 543 ALA A O 1
ATOM 4168 N N . GLN A 1 544 ? -31.775 3.147 11.447 1.00 45.22 544 GLN A N 1
ATOM 4169 C CA . GLN A 1 544 ? -32.917 2.512 12.111 1.00 45.22 544 GLN A CA 1
ATOM 4170 C C . GLN A 1 544 ? -32.665 2.158 13.592 1.00 45.22 544 GLN A C 1
ATOM 4172 O O . GLN A 1 544 ? -33.501 1.501 14.208 1.00 45.22 544 GLN A O 1
ATOM 4177 N N . GLY A 1 545 ? -31.561 2.627 14.179 1.00 50.06 545 GLY A N 1
ATOM 4178 C CA . GLY A 1 545 ? -31.182 2.344 15.563 1.00 50.06 545 GLY A CA 1
ATOM 4179 C C . GLY A 1 545 ? -30.176 1.201 15.616 1.00 50.06 545 GLY A C 1
ATOM 4180 O O . GLY A 1 545 ? -30.423 0.129 15.064 1.00 50.06 545 GLY A O 1
ATOM 4181 N N . GLY A 1 546 ? -29.015 1.467 16.222 1.00 57.94 546 GLY A N 1
ATOM 4182 C CA . GLY A 1 546 ? -27.848 0.589 16.188 1.00 57.94 546 GLY A CA 1
ATOM 4183 C C . GLY A 1 546 ? -28.201 -0.865 16.476 1.00 57.94 546 GLY A C 1
ATOM 4184 O O . GLY A 1 546 ? -28.812 -1.183 17.495 1.00 57.94 546 GLY A O 1
ATOM 4185 N N . GLN A 1 547 ? -27.829 -1.761 15.562 1.00 73.38 547 GLN A N 1
ATOM 4186 C CA . GLN A 1 547 ? -27.784 -3.173 15.903 1.00 73.38 547 GLN A CA 1
ATOM 4187 C C . GLN A 1 547 ? -26.603 -3.377 16.843 1.00 73.38 547 GLN A C 1
ATOM 4189 O O . GLN A 1 547 ? -25.515 -2.845 16.626 1.00 73.38 547 GLN A O 1
ATOM 4194 N N . PHE A 1 548 ? -26.824 -4.139 17.904 1.00 80.62 548 PHE A N 1
ATOM 4195 C CA . PHE A 1 548 ? -25.745 -4.553 18.781 1.00 80.62 548 PHE A CA 1
ATOM 4196 C C . PHE A 1 548 ? -24.770 -5.444 17.998 1.00 80.62 548 PHE A C 1
ATOM 4198 O O . PHE A 1 548 ? -25.177 -6.487 17.480 1.00 80.62 548 PHE A O 1
ATOM 4205 N N . VAL A 1 549 ? -23.500 -5.043 17.913 1.00 86.19 549 VAL A N 1
ATOM 4206 C CA . VAL A 1 549 ? -22.452 -5.821 17.238 1.00 86.19 549 VAL A CA 1
ATOM 4207 C C . VAL A 1 549 ? -21.702 -6.625 18.292 1.00 86.19 549 VAL A C 1
ATOM 4209 O O . VAL A 1 549 ? -21.110 -6.067 19.209 1.00 86.19 549 VAL A O 1
ATOM 4212 N N . SER A 1 550 ? -21.772 -7.951 18.224 1.00 90.94 550 SER A N 1
ATOM 4213 C CA . SER A 1 550 ? -21.051 -8.829 19.153 1.00 90.94 550 SER A CA 1
ATOM 4214 C C . SER A 1 550 ? -19.575 -8.944 18.767 1.00 90.94 550 SER A C 1
ATOM 4216 O O . SER A 1 550 ? -19.293 -9.064 17.577 1.00 90.94 550 SER A O 1
ATOM 4218 N N . ILE A 1 551 ? -18.682 -9.078 19.749 1.00 93.12 551 ILE A N 1
ATOM 4219 C CA . ILE A 1 551 ? -17.301 -9.540 19.527 1.00 93.12 551 ILE A CA 1
ATOM 4220 C C . ILE A 1 551 ? -17.344 -10.933 18.882 1.00 93.12 551 ILE A C 1
ATOM 4222 O O . ILE A 1 551 ? -18.070 -11.818 19.359 1.00 93.12 551 ILE A O 1
ATOM 4226 N N . LYS A 1 552 ? -16.637 -11.109 17.768 1.00 92.69 552 LYS A N 1
ATOM 4227 C CA . LYS A 1 552 ? -16.606 -12.345 16.980 1.00 92.69 552 LYS A CA 1
ATOM 4228 C C . LYS A 1 552 ? -15.451 -13.250 17.416 1.00 92.69 552 LYS A C 1
ATOM 4230 O O . LYS A 1 552 ? -14.504 -12.776 18.032 1.00 92.69 552 LYS A O 1
ATOM 4235 N N . PRO A 1 553 ? -15.490 -14.549 17.068 1.00 94.75 553 PRO A N 1
ATOM 4236 C CA . PRO A 1 553 ? -14.366 -15.447 17.328 1.00 94.75 553 PRO A CA 1
ATOM 4237 C C . PRO A 1 553 ? -13.036 -14.969 16.726 1.00 94.75 553 PRO A C 1
ATOM 4239 O O . PRO A 1 553 ? -12.011 -15.139 17.365 1.00 94.75 553 PRO A O 1
ATOM 4242 N N . VAL A 1 554 ? -13.051 -14.329 15.549 1.00 93.12 554 VAL A N 1
ATOM 4243 C CA . VAL A 1 554 ? -11.831 -13.781 14.918 1.00 93.12 554 VAL A CA 1
ATOM 4244 C C . VAL A 1 554 ? -11.255 -12.582 15.678 1.00 93.12 554 VAL A C 1
ATOM 4246 O O . VAL A 1 554 ? -10.040 -12.431 15.753 1.00 93.12 554 VAL A O 1
ATOM 4249 N N . ASP A 1 555 ? -12.118 -11.768 16.297 1.00 94.88 555 ASP A N 1
ATOM 4250 C CA . ASP A 1 555 ? -11.697 -10.671 17.172 1.00 94.88 555 ASP A CA 1
ATOM 4251 C C . ASP A 1 555 ? -11.030 -11.225 18.445 1.00 94.88 555 ASP A C 1
ATOM 4253 O O . ASP A 1 555 ? -9.986 -10.743 18.875 1.00 94.88 555 ASP A O 1
ATOM 4257 N N . GLU A 1 556 ? -11.634 -12.265 19.035 1.00 96.50 556 GLU A N 1
ATOM 4258 C CA . GLU A 1 556 ? -11.132 -12.973 20.220 1.00 96.50 556 GLU A CA 1
ATOM 4259 C C . GLU A 1 556 ? -9.792 -13.672 19.938 1.00 96.50 556 GLU A C 1
ATOM 4261 O O . GLU A 1 556 ? -8.860 -13.567 20.733 1.00 96.50 556 GLU A O 1
ATOM 4266 N N . GLU A 1 557 ? -9.672 -14.346 18.793 1.00 96.31 557 GLU A N 1
ATOM 4267 C CA . GLU A 1 557 ? -8.437 -14.997 18.351 1.00 96.31 557 GLU A CA 1
ATOM 4268 C C . GLU A 1 557 ? -7.296 -13.989 18.196 1.00 96.31 557 GLU A C 1
ATOM 4270 O O . GLU A 1 557 ? -6.238 -14.175 18.801 1.00 96.31 557 GLU A O 1
ATOM 4275 N N . GLY A 1 558 ? -7.522 -12.899 17.454 1.00 95.94 558 GLY A N 1
ATOM 4276 C CA . GLY A 1 558 ? -6.518 -11.859 17.252 1.00 95.94 558 GLY A CA 1
ATOM 4277 C C . GLY A 1 558 ? -6.100 -11.181 18.557 1.00 95.94 558 GLY A C 1
ATOM 4278 O O . GLY A 1 558 ? -4.905 -11.026 18.812 1.00 95.94 558 GLY A O 1
ATOM 4279 N N . ALA A 1 559 ? -7.064 -10.834 19.414 1.00 96.44 559 ALA A N 1
ATOM 4280 C CA . ALA A 1 559 ? -6.793 -10.191 20.697 1.00 96.44 559 ALA A CA 1
ATOM 4281 C C . ALA A 1 559 ? -5.974 -11.092 21.637 1.00 96.44 559 ALA A C 1
ATOM 4283 O O . ALA A 1 559 ? -5.042 -10.622 22.284 1.00 96.44 559 ALA A O 1
ATOM 4284 N N . ASN A 1 560 ? -6.240 -12.402 21.669 1.00 96.88 560 ASN A N 1
ATOM 4285 C CA . ASN A 1 560 ? -5.514 -13.341 22.532 1.00 96.88 560 ASN A CA 1
ATOM 4286 C C . ASN A 1 560 ? -4.033 -13.528 22.145 1.00 96.88 560 ASN A C 1
ATOM 4288 O O . ASN A 1 560 ? -3.230 -13.962 22.977 1.00 96.88 560 ASN A O 1
ATOM 4292 N N . LEU A 1 561 ? -3.622 -13.152 20.926 1.00 96.25 561 LEU A N 1
ATOM 4293 C CA . LEU A 1 561 ? -2.206 -13.166 20.529 1.00 96.25 561 LEU A CA 1
ATOM 4294 C C . LEU A 1 561 ? -1.360 -12.144 21.297 1.00 96.25 561 LEU A C 1
ATOM 4296 O O . LEU A 1 561 ? -0.123 -12.242 21.297 1.00 96.25 561 LEU A O 1
ATOM 4300 N N . ILE A 1 562 ? -1.994 -11.189 21.987 1.00 95.00 562 ILE A N 1
ATOM 4301 C CA . ILE A 1 562 ? -1.269 -10.210 22.785 1.00 95.00 562 ILE A CA 1
ATOM 4302 C C . ILE A 1 562 ? -0.568 -10.835 23.986 1.00 95.00 562 ILE A C 1
ATOM 4304 O O . ILE A 1 562 ? 0.483 -10.337 24.369 1.00 95.00 562 ILE A O 1
ATOM 4308 N N . TYR A 1 563 ? -1.062 -11.941 24.548 1.00 95.38 563 TYR A N 1
ATOM 4309 C CA . TYR A 1 563 ? -0.391 -12.615 25.664 1.00 95.38 563 TYR A CA 1
ATOM 4310 C C . TYR A 1 563 ? 0.971 -13.155 25.250 1.00 95.38 563 TYR A C 1
ATOM 4312 O O . TYR A 1 563 ? 1.992 -12.828 25.857 1.00 95.38 563 TYR A O 1
ATOM 4320 N N . GLN A 1 564 ? 0.998 -13.918 24.155 1.00 94.75 564 GLN A N 1
ATOM 4321 C CA . GLN A 1 564 ? 2.241 -14.439 23.603 1.00 94.75 564 GLN A CA 1
ATOM 4322 C C . GLN A 1 564 ? 3.173 -13.286 23.219 1.00 94.75 564 GLN A C 1
ATOM 4324 O O . GLN A 1 564 ? 4.314 -13.238 23.676 1.00 94.75 564 GLN A O 1
ATOM 4329 N N . THR A 1 565 ? 2.665 -12.317 22.455 1.00 93.00 565 THR A N 1
ATOM 4330 C CA . THR A 1 565 ? 3.454 -11.172 21.987 1.00 93.00 565 THR A CA 1
ATOM 4331 C C . THR A 1 565 ? 4.029 -10.357 23.151 1.00 93.00 565 THR A C 1
ATOM 4333 O O . THR A 1 565 ? 5.200 -9.978 23.133 1.00 93.00 565 THR A O 1
ATOM 4336 N N . SER A 1 566 ? 3.243 -10.132 24.201 1.00 94.00 566 SER A N 1
ATOM 4337 C CA . SER A 1 566 ? 3.687 -9.431 25.405 1.00 94.00 566 SER A CA 1
ATOM 4338 C C . SER A 1 566 ? 4.727 -10.235 26.168 1.00 94.00 566 SER A C 1
ATOM 4340 O O . SER A 1 566 ? 5.725 -9.657 26.575 1.00 94.00 566 SER A O 1
ATOM 4342 N N . SER A 1 567 ? 4.557 -11.551 26.311 1.00 93.31 567 SER A N 1
ATOM 4343 C CA . SER A 1 567 ? 5.550 -12.414 26.965 1.00 93.31 567 SER A CA 1
ATOM 4344 C C . SER A 1 567 ? 6.889 -12.457 26.214 1.00 93.31 567 SER A C 1
ATOM 4346 O O . SER A 1 567 ? 7.950 -12.502 26.838 1.00 93.31 567 SER A O 1
ATOM 4348 N N . ASP A 1 568 ? 6.848 -12.373 24.879 1.00 91.44 568 ASP A N 1
ATOM 4349 C CA . ASP A 1 568 ? 8.035 -12.356 24.026 1.00 91.44 568 ASP A CA 1
ATOM 4350 C C . ASP A 1 568 ? 8.777 -11.015 24.118 1.00 91.44 568 ASP A C 1
ATOM 4352 O O . ASP A 1 568 ? 10.006 -10.985 24.060 1.00 91.44 568 ASP A O 1
ATOM 4356 N N . ILE A 1 569 ? 8.058 -9.898 24.266 1.00 90.69 569 ILE A N 1
ATOM 4357 C CA . ILE A 1 569 ? 8.630 -8.543 24.222 1.00 90.69 569 ILE A CA 1
ATOM 4358 C C . ILE A 1 569 ? 8.936 -8.003 25.621 1.00 90.69 569 ILE A C 1
ATOM 4360 O O . ILE A 1 569 ? 10.045 -7.518 25.864 1.00 90.69 569 ILE A O 1
ATOM 4364 N N . VAL A 1 570 ? 7.958 -8.056 26.527 1.00 90.50 570 VAL A N 1
ATOM 4365 C CA . VAL A 1 570 ? 8.007 -7.483 27.875 1.00 90.50 570 VAL A CA 1
ATOM 4366 C C . VAL A 1 570 ? 8.761 -8.438 28.793 1.00 90.50 570 VAL A C 1
ATOM 4368 O O . VAL A 1 570 ? 8.220 -9.399 29.333 1.00 90.50 570 VAL A O 1
ATOM 4371 N N . ASN A 1 571 ? 10.043 -8.153 28.989 1.00 83.19 571 ASN A N 1
ATOM 4372 C CA . ASN A 1 571 ? 10.895 -8.862 29.937 1.00 83.19 571 ASN A CA 1
ATOM 4373 C C . ASN A 1 571 ? 11.358 -7.919 31.065 1.00 83.19 571 ASN A C 1
ATOM 4375 O O . ASN A 1 571 ? 11.079 -6.720 31.049 1.00 83.19 571 ASN A O 1
ATOM 4379 N N . THR A 1 572 ? 12.110 -8.433 32.045 1.00 71.69 572 THR A N 1
ATOM 4380 C CA . THR A 1 572 ? 12.592 -7.632 33.188 1.00 71.69 572 THR A CA 1
ATOM 4381 C C . THR A 1 572 ? 13.420 -6.403 32.796 1.00 71.69 572 THR A C 1
ATOM 4383 O O . THR A 1 572 ? 13.510 -5.463 33.581 1.00 71.69 572 THR A O 1
ATOM 4386 N N . ASN A 1 573 ? 14.024 -6.389 31.606 1.00 81.44 573 ASN A N 1
ATOM 4387 C CA . ASN A 1 573 ? 14.794 -5.253 31.097 1.00 81.44 573 ASN A CA 1
ATOM 4388 C C . ASN A 1 573 ? 13.905 -4.174 30.453 1.00 81.44 573 ASN A C 1
ATOM 4390 O O . ASN A 1 573 ? 14.379 -3.063 30.246 1.00 81.44 573 ASN A O 1
ATOM 4394 N N . CYS A 1 574 ? 12.631 -4.473 30.184 1.00 81.75 574 CYS A N 1
ATOM 4395 C CA . CYS A 1 574 ? 11.643 -3.554 29.608 1.00 81.75 574 CYS A CA 1
ATOM 4396 C C . CYS A 1 574 ? 10.788 -2.821 30.651 1.00 81.75 574 CYS A C 1
ATOM 4398 O O . CYS A 1 574 ? 9.821 -2.158 30.291 1.00 81.75 574 CYS A O 1
ATOM 4400 N N . GLY A 1 575 ? 11.115 -2.943 31.942 1.00 76.38 575 GLY A N 1
ATOM 4401 C CA . GLY A 1 575 ? 10.494 -2.136 32.996 1.00 76.38 575 GLY A CA 1
ATOM 4402 C C . GLY A 1 575 ? 9.071 -2.536 33.403 1.00 76.38 575 GLY A C 1
ATOM 4403 O O . GLY A 1 575 ? 8.409 -1.745 34.066 1.00 76.38 575 GLY A O 1
ATOM 4404 N N . GLY A 1 576 ? 8.607 -3.744 33.070 1.00 85.38 576 GLY A N 1
ATOM 4405 C CA . GLY A 1 576 ? 7.272 -4.217 33.440 1.00 85.38 576 GLY A CA 1
ATOM 4406 C C . GLY A 1 576 ? 7.151 -5.739 33.446 1.00 85.38 576 GLY A C 1
ATOM 4407 O O . GLY A 1 576 ? 8.100 -6.460 33.133 1.00 85.38 576 GLY A O 1
ATOM 4408 N N . THR A 1 577 ? 5.972 -6.230 33.817 1.00 91.00 577 THR A N 1
ATOM 4409 C CA . THR A 1 577 ? 5.560 -7.625 33.606 1.00 91.00 577 THR A CA 1
ATOM 4410 C C . THR A 1 577 ? 4.613 -7.683 32.411 1.00 91.00 577 THR A C 1
ATOM 4412 O O . THR A 1 577 ? 3.810 -6.755 32.276 1.00 91.00 577 THR A O 1
ATOM 4415 N N . PRO A 1 578 ? 4.676 -8.723 31.562 1.00 93.62 578 PRO A N 1
ATOM 441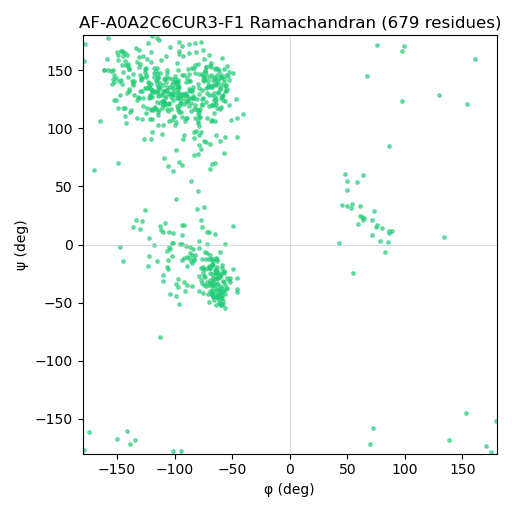6 C CA . PRO A 1 578 ? 3.711 -8.885 30.480 1.00 93.62 578 PRO A CA 1
ATOM 4417 C C . PRO A 1 578 ? 2.283 -8.930 31.033 1.00 93.62 578 PRO A C 1
ATOM 4419 O O . PRO A 1 578 ? 2.070 -9.344 32.177 1.00 93.62 578 PRO A O 1
ATOM 4422 N N . ILE A 1 579 ? 1.321 -8.480 30.228 1.00 94.12 579 ILE A N 1
ATOM 4423 C CA . ILE A 1 579 ? -0.097 -8.708 30.508 1.00 94.12 579 ILE A CA 1
ATOM 4424 C C . ILE A 1 579 ? -0.354 -10.222 30.559 1.00 94.12 579 ILE A C 1
ATOM 4426 O O . ILE A 1 579 ? 0.168 -10.969 29.733 1.00 94.12 579 ILE A O 1
ATOM 4430 N N . GLU A 1 580 ? -1.143 -10.675 31.528 1.00 93.19 580 GLU A N 1
ATOM 4431 C CA . GLU A 1 580 ? -1.479 -12.090 31.733 1.00 93.19 580 GLU A CA 1
ATOM 4432 C C . GLU A 1 580 ? -2.999 -12.239 31.908 1.00 93.19 580 GLU A C 1
ATOM 4434 O O . GLU A 1 580 ? -3.650 -11.284 32.356 1.00 93.19 580 GLU A O 1
ATOM 4439 N N . PRO A 1 581 ? -3.585 -13.402 31.568 1.00 93.06 581 PRO A N 1
ATOM 4440 C CA . PRO A 1 581 ? -4.998 -13.672 31.817 1.00 93.06 581 PRO A CA 1
ATOM 4441 C C . PRO A 1 581 ? -5.347 -13.523 33.298 1.00 93.06 581 PRO A C 1
ATOM 4443 O O . PRO A 1 581 ? -4.578 -13.924 34.179 1.00 93.06 581 PRO A O 1
ATOM 4446 N N . SER A 1 582 ? -6.505 -12.934 33.588 1.00 87.75 582 SER A N 1
ATOM 4447 C CA . SER A 1 582 ? -6.905 -12.634 34.959 1.00 87.75 582 SER A CA 1
ATOM 4448 C C . SER A 1 582 ? -8.419 -12.554 35.123 1.00 87.75 582 SER A C 1
ATOM 4450 O O . SER A 1 582 ? -9.116 -11.889 34.360 1.00 87.75 582 SER A O 1
ATOM 4452 N N . ASP A 1 583 ? -8.916 -13.136 36.217 1.00 81.69 583 ASP A N 1
ATOM 4453 C CA . ASP A 1 583 ? -10.317 -13.015 36.640 1.00 81.69 583 ASP A CA 1
ATOM 4454 C C . ASP A 1 583 ? -10.670 -11.589 37.122 1.00 81.69 583 ASP A C 1
ATOM 4456 O O . ASP A 1 583 ? -11.837 -11.277 37.361 1.00 81.69 583 ASP A O 1
ATOM 4460 N N . ASN A 1 584 ? -9.676 -10.701 37.274 1.00 75.00 584 ASN A N 1
ATOM 4461 C CA . ASN A 1 584 ? -9.834 -9.343 37.808 1.00 75.00 584 ASN A CA 1
ATOM 4462 C C . ASN A 1 584 ? -10.364 -8.327 36.783 1.00 75.00 584 ASN A C 1
ATOM 4464 O O . ASN A 1 584 ? -10.048 -7.138 36.861 1.00 75.00 584 ASN A O 1
ATOM 4468 N N . CYS A 1 585 ? -11.172 -8.762 35.821 1.00 76.44 585 CYS A N 1
ATOM 4469 C CA . CYS A 1 585 ? -11.774 -7.829 34.884 1.00 76.44 585 CYS A CA 1
ATOM 4470 C C . CYS A 1 585 ? -12.908 -7.011 35.519 1.00 76.44 585 CYS A C 1
ATOM 4472 O O . CYS A 1 585 ? -13.718 -7.526 36.292 1.00 76.44 585 CYS A O 1
ATOM 4474 N N . ASN A 1 586 ? -13.007 -5.739 35.111 1.00 68.94 586 ASN A N 1
ATOM 4475 C CA . ASN A 1 586 ? -14.077 -4.816 35.481 1.00 68.94 586 ASN A CA 1
ATOM 4476 C C . ASN A 1 586 ? -14.113 -4.548 36.994 1.00 68.94 586 ASN A C 1
ATOM 4478 O O . ASN A 1 586 ? -15.142 -4.177 37.562 1.00 68.94 586 ASN A O 1
ATOM 4482 N N . LEU A 1 587 ? -12.970 -4.752 37.654 1.00 71.25 587 LEU A N 1
ATOM 4483 C CA . LEU A 1 587 ? -12.734 -4.291 39.009 1.00 71.25 587 LEU A CA 1
ATOM 4484 C C . LEU A 1 587 ? -12.325 -2.818 38.984 1.00 71.25 587 LEU A C 1
ATOM 4486 O O . LEU A 1 587 ? -11.792 -2.306 38.001 1.00 71.25 587 LEU A O 1
ATOM 4490 N N . ILE A 1 588 ? -12.580 -2.131 40.092 1.00 75.50 588 ILE A N 1
ATOM 4491 C CA . ILE A 1 588 ? -12.066 -0.781 40.320 1.00 75.50 588 ILE A CA 1
ATOM 4492 C C . ILE A 1 588 ? -10.569 -0.914 40.598 1.00 75.50 588 ILE A C 1
ATOM 4494 O O . ILE A 1 588 ? -10.163 -1.760 41.395 1.00 75.50 588 ILE A O 1
ATOM 4498 N N . CYS A 1 589 ? -9.753 -0.068 39.974 1.00 80.25 589 CYS A N 1
ATOM 4499 C CA . CYS A 1 589 ? -8.297 -0.223 39.976 1.00 80.25 589 CYS A CA 1
ATOM 4500 C C . CYS A 1 589 ? -7.622 -0.217 41.358 1.00 80.25 589 CYS A C 1
ATOM 4502 O O . CYS A 1 589 ? -6.483 -0.660 41.468 1.00 80.25 589 CYS A O 1
ATOM 4504 N N . GLU A 1 590 ? -8.273 0.319 42.395 1.00 67.19 590 GLU A N 1
ATOM 4505 C CA . GLU A 1 590 ? -7.608 0.660 43.661 1.00 67.19 590 GLU A CA 1
ATOM 4506 C C . GLU A 1 590 ? -7.921 -0.274 44.841 1.00 67.19 590 GLU A C 1
ATOM 4508 O O . GLU A 1 590 ? -7.267 -0.149 45.872 1.00 67.19 590 GLU A O 1
ATOM 4513 N N . ASP A 1 591 ? -8.829 -1.253 44.716 1.00 58.62 591 ASP A N 1
ATOM 4514 C CA . ASP A 1 591 ? -8.941 -2.325 45.721 1.00 58.62 591 ASP A CA 1
ATOM 4515 C C . ASP A 1 591 ? -9.759 -3.533 45.209 1.00 58.62 591 ASP A C 1
ATOM 4517 O O . ASP A 1 591 ? -10.994 -3.471 45.184 1.00 58.62 591 ASP A O 1
ATOM 4521 N N . PRO A 1 592 ? -9.126 -4.678 44.878 1.00 55.91 592 PRO A N 1
ATOM 4522 C CA . PRO A 1 592 ? -9.851 -5.896 44.511 1.00 55.91 592 PRO A CA 1
ATOM 4523 C C . PRO A 1 592 ? -10.722 -6.447 45.657 1.00 55.91 592 PRO A C 1
ATOM 4525 O O . PRO A 1 592 ? -11.599 -7.274 45.416 1.00 55.91 592 PRO A O 1
ATOM 4528 N N . ASN A 1 593 ? -10.529 -5.990 46.902 1.00 55.34 593 ASN A N 1
ATOM 4529 C CA . ASN A 1 593 ? -11.368 -6.348 48.047 1.00 55.34 593 ASN A CA 1
ATOM 4530 C C . ASN A 1 593 ? -12.512 -5.357 48.298 1.00 55.34 593 ASN A C 1
ATOM 4532 O O . ASN A 1 593 ? -13.455 -5.703 49.015 1.00 55.34 593 ASN A O 1
ATOM 4536 N N . ASN A 1 594 ? -12.499 -4.171 47.683 1.00 52.28 594 ASN A N 1
ATOM 4537 C CA . ASN A 1 594 ? -13.598 -3.210 47.760 1.00 52.28 594 ASN A CA 1
ATOM 4538 C C . ASN A 1 594 ? -14.650 -3.528 46.685 1.00 52.28 594 ASN A C 1
ATOM 4540 O O . ASN A 1 594 ? -15.037 -2.702 45.866 1.00 52.28 594 ASN A O 1
ATOM 4544 N N . THR A 1 595 ? -15.131 -4.775 46.708 1.00 46.19 595 THR A N 1
ATOM 4545 C CA . THR A 1 595 ? -16.189 -5.313 45.833 1.00 46.19 595 THR A CA 1
ATOM 4546 C C . THR A 1 595 ? -17.578 -4.773 46.154 1.00 46.19 595 THR A C 1
ATOM 4548 O O . THR A 1 595 ? -18.570 -5.233 45.583 1.00 46.19 595 THR A O 1
ATOM 4551 N N . THR A 1 596 ? -17.689 -3.742 46.993 1.00 47.56 596 THR A N 1
ATOM 4552 C CA . THR A 1 596 ? -18.808 -2.813 46.869 1.00 47.56 596 THR A CA 1
ATOM 4553 C C . THR A 1 596 ? -18.650 -2.035 45.565 1.00 47.56 596 THR A C 1
ATOM 4555 O O . THR A 1 596 ? -18.481 -0.822 45.558 1.00 47.56 596 THR A O 1
ATOM 4558 N N . ILE A 1 597 ? -18.823 -2.741 44.435 1.00 47.94 597 ILE A N 1
ATOM 4559 C CA . ILE A 1 597 ? -19.628 -2.214 43.339 1.00 47.94 597 ILE A CA 1
ATOM 4560 C C . ILE A 1 597 ? -20.796 -1.582 44.070 1.00 47.94 597 ILE A C 1
ATOM 4562 O O . ILE A 1 597 ? -21.523 -2.294 44.776 1.00 47.94 597 ILE A O 1
ATOM 4566 N N . TYR A 1 598 ? -20.900 -0.257 44.026 1.00 46.44 598 TYR A N 1
ATOM 4567 C CA . TYR A 1 598 ? -22.065 0.419 44.542 1.00 46.44 598 TYR A CA 1
ATOM 4568 C C . TYR A 1 598 ? -23.223 -0.123 43.703 1.00 46.44 598 TYR A C 1
ATOM 4570 O O . TYR A 1 598 ? -23.632 0.442 42.695 1.00 46.44 598 TYR A O 1
ATOM 4578 N N . GLN A 1 599 ? -23.816 -1.231 44.155 1.00 46.84 599 GLN A N 1
ATOM 4579 C CA . GLN A 1 599 ? -25.248 -1.355 44.159 1.00 46.84 599 GLN A CA 1
ATOM 4580 C C . GLN A 1 599 ? -25.688 -0.163 44.994 1.00 46.84 599 GLN A C 1
ATOM 4582 O O . GLN A 1 599 ? -25.959 -0.288 46.188 1.00 46.84 599 GLN A O 1
ATOM 4587 N N . HIS A 1 600 ? -25.694 1.022 44.367 1.00 51.41 600 HIS A N 1
ATOM 4588 C CA . HIS A 1 600 ? -26.553 2.105 44.771 1.00 51.41 600 HIS A CA 1
ATOM 4589 C C . HIS A 1 600 ? -27.863 1.407 44.961 1.00 51.41 600 HIS A C 1
ATOM 4591 O O . HIS A 1 600 ? -28.399 0.822 44.015 1.00 51.41 600 HIS A O 1
ATOM 4597 N N . GLU A 1 601 ? -28.244 1.301 46.228 1.00 53.03 601 GLU A N 1
ATOM 4598 C CA . GLU A 1 601 ? -29.417 0.587 46.657 1.00 53.03 601 GLU A CA 1
ATOM 4599 C C . GLU A 1 601 ? -30.561 1.223 45.882 1.00 53.03 601 GLU A C 1
ATOM 4601 O O . GLU A 1 601 ? -31.115 2.250 46.272 1.00 53.03 601 GLU A O 1
ATOM 4606 N N . SER A 1 602 ? -30.879 0.650 44.719 1.00 52.97 602 SER A N 1
ATOM 4607 C CA . SER A 1 602 ? -31.890 1.190 43.826 1.00 52.97 602 SER A CA 1
ATOM 4608 C C . SER A 1 602 ? -33.208 1.268 44.593 1.00 52.97 602 SER A C 1
ATOM 4610 O O . SER A 1 602 ? -34.050 2.112 44.303 1.00 52.97 602 SER A O 1
ATOM 4612 N N . SER A 1 603 ? -33.356 0.455 45.646 1.00 53.78 603 SER A N 1
ATOM 4613 C CA . SER A 1 603 ? -34.375 0.501 46.694 1.00 53.78 603 SER A CA 1
ATOM 4614 C C . SER A 1 603 ? -34.597 1.870 47.352 1.00 53.78 603 SER A C 1
ATOM 4616 O O . SER A 1 603 ? -35.685 2.077 47.885 1.00 53.78 603 SER A O 1
ATOM 4618 N N . LYS A 1 604 ? -33.662 2.827 47.297 1.00 71.62 604 LYS A N 1
ATOM 4619 C CA . LYS A 1 604 ? -33.837 4.159 47.905 1.00 71.62 604 LYS A CA 1
ATOM 4620 C C . LYS A 1 604 ? -34.580 5.162 47.029 1.00 71.62 604 LYS A C 1
ATOM 4622 O O . LYS A 1 604 ? -35.058 6.155 47.570 1.00 71.62 604 LYS A O 1
ATOM 4627 N N . ILE A 1 605 ? -34.722 4.917 45.723 1.00 79.69 605 ILE A N 1
ATOM 4628 C CA . ILE A 1 605 ? -35.496 5.791 44.828 1.00 79.69 605 ILE A CA 1
ATOM 4629 C C . ILE A 1 605 ? -36.884 5.193 44.577 1.00 79.69 605 ILE A C 1
ATOM 4631 O O . ILE A 1 605 ? -37.049 4.192 43.873 1.00 79.69 605 ILE A O 1
ATOM 4635 N N . GLU A 1 606 ? -37.906 5.828 45.141 1.00 86.12 606 GLU A N 1
ATOM 4636 C CA . GLU A 1 606 ? -39.316 5.550 44.873 1.00 86.12 606 GLU A CA 1
ATOM 4637 C C . GLU A 1 606 ? -39.863 6.569 43.868 1.00 86.12 606 GLU A C 1
ATOM 4639 O O . GLU A 1 606 ? -39.573 7.760 43.949 1.00 86.12 606 GLU A O 1
ATOM 4644 N N . ILE A 1 607 ? -40.696 6.122 42.930 1.00 88.12 607 ILE A N 1
ATOM 4645 C CA . ILE A 1 607 ? -41.408 7.020 42.014 1.00 88.12 607 ILE A CA 1
ATOM 4646 C C . ILE A 1 607 ? -42.785 7.297 42.604 1.00 88.12 607 ILE A C 1
ATOM 4648 O O . ILE A 1 607 ? -43.538 6.355 42.859 1.00 88.12 607 ILE A O 1
ATOM 4652 N N . TYR A 1 608 ? -43.111 8.572 42.831 1.00 86.69 608 TYR A N 1
ATOM 4653 C CA . TYR A 1 608 ? -44.370 8.967 43.454 1.00 86.69 608 TYR A CA 1
ATOM 4654 C C . TYR A 1 608 ? -45.052 10.157 42.742 1.00 86.69 608 TYR A C 1
ATOM 4656 O O . TYR A 1 608 ? -44.443 11.217 42.577 1.00 86.69 608 TYR A O 1
ATOM 4664 N N . PRO A 1 609 ? -46.347 10.048 42.388 1.00 87.50 609 PRO A N 1
ATOM 4665 C CA . PRO A 1 609 ? -47.154 8.825 42.410 1.00 87.50 609 PRO A CA 1
ATOM 4666 C C . PRO A 1 609 ? -46.697 7.835 41.322 1.00 87.50 609 PRO A C 1
ATOM 4668 O O . PRO A 1 609 ? -46.126 8.238 40.318 1.00 87.50 609 PRO A O 1
ATOM 4671 N N . ASN A 1 610 ? -46.941 6.540 41.510 1.00 87.81 610 ASN A N 1
ATOM 4672 C CA . ASN A 1 610 ? -46.809 5.523 40.464 1.00 87.81 610 ASN A CA 1
ATOM 4673 C C . ASN A 1 610 ? -47.958 4.517 40.655 1.00 87.81 610 ASN A C 1
ATOM 4675 O O . ASN A 1 610 ? -47.915 3.743 41.613 1.00 87.81 610 ASN A O 1
ATOM 4679 N N . PRO A 1 611 ? -49.019 4.545 39.831 1.00 90.69 611 PRO A N 1
ATOM 4680 C CA . PRO A 1 611 ? -49.107 5.193 38.522 1.00 90.69 611 PRO A CA 1
ATOM 4681 C C . PRO A 1 611 ? -49.189 6.733 38.537 1.00 90.69 611 PRO A C 1
ATOM 4683 O O . PRO A 1 611 ? -49.679 7.334 39.491 1.00 90.69 611 PRO A O 1
ATOM 4686 N N . ILE A 1 612 ? -48.716 7.362 37.457 1.00 90.88 612 ILE A N 1
ATOM 4687 C CA . ILE A 1 612 ? -48.694 8.814 37.219 1.00 90.88 612 ILE A CA 1
ATOM 4688 C C . ILE A 1 612 ? -49.892 9.207 36.343 1.00 90.88 612 ILE A C 1
ATOM 4690 O O . ILE A 1 612 ? -50.094 8.612 35.293 1.00 90.88 612 ILE A O 1
ATOM 4694 N N . SER A 1 613 ? -50.655 10.239 36.718 1.00 86.88 613 SER A N 1
ATOM 4695 C CA . SER A 1 613 ? -51.817 10.742 35.948 1.00 86.88 613 SER A CA 1
ATOM 4696 C C . SER A 1 613 ? -51.552 12.032 35.142 1.00 86.88 613 SER A C 1
ATOM 4698 O O . SER A 1 613 ? -52.449 12.571 34.485 1.00 86.88 613 SER A O 1
ATOM 4700 N N . GLY A 1 614 ? -50.319 12.552 35.179 1.00 85.31 614 GLY A N 1
ATOM 4701 C CA . GLY A 1 614 ? -49.891 13.789 34.511 1.00 85.31 614 GLY A CA 1
ATOM 4702 C C . GLY A 1 614 ? -48.482 13.701 33.914 1.00 85.31 614 GLY A C 1
ATOM 4703 O O . GLY A 1 614 ? -47.963 12.615 33.693 1.00 85.31 614 GLY A O 1
ATOM 4704 N N . THR A 1 615 ? -47.854 14.849 33.649 1.00 84.19 615 THR A N 1
ATOM 4705 C CA . THR A 1 615 ? -46.491 14.921 33.085 1.00 84.19 615 THR A CA 1
ATOM 4706 C C . THR A 1 615 ? -45.381 14.944 34.135 1.00 84.19 615 THR A C 1
ATOM 4708 O O . THR A 1 615 ? -44.212 14.807 33.796 1.00 84.19 615 THR A O 1
ATOM 4711 N N . ARG A 1 616 ? -45.713 15.125 35.417 1.00 85.69 616 ARG A N 1
ATOM 4712 C CA . ARG A 1 616 ? -44.718 15.262 36.487 1.00 85.69 616 ARG A CA 1
ATOM 4713 C C . ARG A 1 616 ? -44.418 13.935 37.162 1.00 85.69 616 ARG A C 1
ATOM 4715 O O . ARG A 1 616 ? -45.327 13.266 37.648 1.00 85.69 616 ARG A O 1
ATOM 4722 N N . LEU A 1 617 ? -43.131 13.642 37.266 1.00 86.19 617 LEU A N 1
ATOM 4723 C CA . LEU A 1 617 ? -42.566 12.499 37.956 1.00 86.19 617 LEU A CA 1
ATOM 4724 C C . LEU A 1 617 ? -41.752 13.019 39.145 1.00 86.19 617 LEU A C 1
ATOM 4726 O O . LEU A 1 617 ? -40.722 13.667 38.966 1.00 86.19 617 LEU A O 1
ATOM 4730 N N . ASN A 1 618 ? -42.221 12.769 40.370 1.00 85.44 618 ASN A N 1
ATOM 4731 C CA . ASN A 1 618 ? -41.416 13.056 41.556 1.00 85.44 618 ASN A CA 1
ATOM 4732 C C . ASN A 1 618 ? -40.697 11.788 41.989 1.00 85.44 618 ASN A C 1
ATOM 4734 O O . ASN A 1 618 ? -41.283 10.704 42.059 1.00 85.44 618 ASN A O 1
ATOM 4738 N N . LEU A 1 619 ? -39.427 11.956 42.306 1.00 85.62 619 LEU A N 1
ATOM 4739 C CA . LEU A 1 619 ? -38.599 10.943 42.912 1.00 85.62 619 LEU A CA 1
ATOM 4740 C C . LEU A 1 619 ? -38.590 11.191 44.410 1.00 85.62 619 LEU A C 1
ATOM 4742 O O . LEU A 1 619 ? -38.317 12.288 44.890 1.00 85.62 619 LEU A O 1
ATOM 4746 N N . LYS A 1 620 ? -38.928 10.165 45.169 1.00 81.56 620 LYS A N 1
ATOM 4747 C CA . LYS A 1 620 ? -38.736 10.154 46.605 1.00 81.56 620 LYS A CA 1
ATOM 4748 C C . LYS A 1 620 ? -37.463 9.367 46.861 1.00 81.56 620 LYS A C 1
ATOM 4750 O O . LYS A 1 620 ? -37.451 8.145 46.760 1.00 81.56 620 LYS A O 1
ATOM 4755 N N . VAL A 1 621 ? -36.393 10.100 47.136 1.00 78.88 621 VAL A N 1
ATOM 4756 C CA . VAL A 1 621 ? -35.090 9.532 47.467 1.00 78.88 621 VAL A CA 1
ATOM 4757 C C . VAL A 1 621 ? -35.011 9.427 48.990 1.00 78.88 621 VAL A C 1
ATOM 4759 O O . VAL A 1 621 ? -35.005 10.432 49.702 1.00 78.88 621 VAL A O 1
ATOM 4762 N N . ASN A 1 622 ? -35.051 8.207 49.520 1.00 72.25 622 ASN A N 1
ATOM 4763 C CA . ASN A 1 622 ? -35.006 7.960 50.959 1.00 72.25 622 ASN A CA 1
ATOM 4764 C C . ASN A 1 622 ? -33.561 8.120 51.467 1.00 72.25 622 ASN A C 1
ATOM 4766 O O . ASN A 1 622 ? -32.769 7.182 51.410 1.00 72.25 622 ASN A O 1
ATOM 4770 N N . GLY A 1 623 ? -33.237 9.304 52.000 1.00 66.94 623 GLY A N 1
ATOM 4771 C CA . GLY A 1 623 ? -31.988 9.555 52.733 1.00 66.94 623 GLY A CA 1
ATOM 4772 C C . GLY A 1 623 ? -30.788 10.003 51.892 1.00 66.94 623 GLY A C 1
ATOM 4773 O O . GLY A 1 623 ? -29.684 10.042 52.422 1.00 66.94 623 GLY A O 1
ATOM 4774 N N . ALA A 1 624 ? -30.996 10.356 50.623 1.00 63.16 624 ALA A N 1
ATOM 4775 C CA . ALA A 1 624 ? -29.995 10.988 49.764 1.00 63.16 624 ALA A CA 1
ATOM 4776 C C . ALA A 1 624 ? -30.677 12.021 48.852 1.00 63.16 624 ALA A C 1
ATOM 4778 O O . ALA A 1 624 ? -31.886 11.949 48.635 1.00 63.16 624 ALA A O 1
ATOM 4779 N N . GLU A 1 625 ? -29.932 12.994 48.339 1.00 70.50 625 GLU A N 1
ATOM 4780 C CA . GLU A 1 625 ? -30.386 13.838 47.231 1.00 70.50 625 GLU A CA 1
ATOM 4781 C C . GLU A 1 625 ? -29.887 13.225 45.921 1.00 70.50 625 GLU A C 1
ATOM 4783 O O . GLU A 1 625 ? -28.811 12.628 45.894 1.00 70.50 625 GLU A O 1
ATOM 4788 N N . LEU A 1 626 ? -30.659 13.345 44.836 1.00 75.12 626 LEU A N 1
ATOM 4789 C CA . LEU A 1 626 ? -30.091 13.102 43.512 1.00 75.12 626 LEU A CA 1
ATOM 4790 C C . LEU A 1 626 ? -28.966 14.101 43.274 1.00 75.12 626 LEU A C 1
ATOM 4792 O O . LEU A 1 626 ? -29.157 15.303 43.484 1.00 75.12 626 LEU A O 1
ATOM 4796 N N . GLU A 1 627 ? -27.845 13.610 42.763 1.00 74.56 627 GLU A N 1
ATOM 4797 C CA . GLU A 1 627 ? -26.716 14.443 42.359 1.00 74.56 627 GLU A CA 1
ATOM 4798 C C . GLU A 1 627 ? -27.170 15.596 41.468 1.00 74.56 627 GLU A C 1
ATOM 4800 O O . GLU A 1 627 ? -28.149 15.482 40.719 1.00 74.56 627 GLU A O 1
ATOM 4805 N N . ARG A 1 628 ? -26.485 16.736 41.565 1.00 72.81 628 ARG A N 1
ATOM 4806 C CA . ARG A 1 628 ? -26.879 17.977 40.883 1.00 72.81 628 ARG A CA 1
ATOM 4807 C C . ARG A 1 628 ? -26.938 17.832 39.362 1.00 72.81 628 ARG A C 1
ATOM 4809 O O . ARG A 1 628 ? -27.772 18.489 38.740 1.00 72.81 628 ARG A O 1
ATOM 4816 N N . ASP A 1 629 ? -26.181 16.887 38.824 1.00 71.12 629 ASP A N 1
ATOM 4817 C CA . ASP A 1 629 ? -26.041 16.659 37.387 1.00 71.12 629 ASP A CA 1
ATOM 4818 C C . ASP A 1 629 ? -26.670 15.331 36.939 1.00 71.12 629 ASP A C 1
ATOM 4820 O O . ASP A 1 629 ? -26.510 14.913 35.797 1.00 71.12 629 ASP A O 1
ATOM 4824 N N . ALA A 1 630 ? -27.468 14.697 37.814 1.00 79.62 630 ALA A N 1
ATOM 4825 C CA . ALA A 1 630 ? -28.227 13.505 37.464 1.00 79.62 630 ALA A CA 1
ATOM 4826 C C . ALA A 1 630 ? -29.143 13.762 36.255 1.00 79.62 630 ALA A C 1
ATOM 4828 O O . ALA A 1 630 ? -30.019 14.640 36.273 1.00 79.62 630 ALA A O 1
ATOM 4829 N N . GLN A 1 631 ? -28.950 12.946 35.226 1.00 81.75 631 GLN A N 1
ATOM 4830 C CA . GLN A 1 631 ? -29.728 12.921 33.997 1.00 81.75 631 GLN A CA 1
ATOM 4831 C C . GLN A 1 631 ? -30.785 11.821 34.085 1.00 81.75 631 GLN A C 1
ATOM 4833 O O . GLN A 1 631 ? -30.642 10.869 34.850 1.00 81.75 631 GLN A O 1
ATOM 4838 N N . ALA A 1 632 ? -31.874 11.920 33.326 1.00 86.25 632 ALA A N 1
ATOM 4839 C CA . ALA A 1 632 ? -32.851 10.839 33.288 1.00 86.25 632 ALA A CA 1
ATOM 4840 C C . ALA A 1 632 ? -33.528 10.736 31.926 1.00 86.25 632 ALA A C 1
ATOM 4842 O O . ALA A 1 632 ? -33.876 11.749 31.323 1.00 86.25 632 ALA A O 1
ATOM 4843 N N . SER A 1 633 ? -33.749 9.507 31.467 1.00 86.75 633 SER A N 1
ATOM 4844 C CA . SER A 1 633 ? -34.532 9.190 30.275 1.00 86.75 633 SER A CA 1
ATOM 4845 C C . SER A 1 633 ? -35.735 8.345 30.680 1.00 86.75 633 SER A C 1
ATOM 4847 O O . SER A 1 633 ? -35.662 7.526 31.599 1.00 86.75 633 SER A O 1
ATOM 4849 N N . ILE A 1 634 ? -36.874 8.550 30.022 1.00 89.56 634 ILE A N 1
ATOM 4850 C CA . ILE A 1 634 ? -38.023 7.657 30.163 1.00 89.56 634 ILE A CA 1
ATOM 4851 C C . ILE A 1 634 ? -38.370 7.097 28.792 1.00 89.56 634 ILE A C 1
ATOM 4853 O O . ILE A 1 634 ? -38.536 7.854 27.841 1.00 89.56 634 ILE A O 1
ATOM 4857 N N . SER A 1 635 ? -38.478 5.779 28.682 1.00 89.31 635 SER A N 1
ATOM 4858 C CA . SER A 1 635 ? -38.867 5.113 27.443 1.00 89.31 635 SER A CA 1
ATOM 4859 C C . SER A 1 635 ? -40.054 4.188 27.652 1.00 89.31 635 SER A C 1
ATOM 4861 O O . SER A 1 635 ? -40.283 3.686 28.754 1.00 89.31 635 SER A O 1
ATOM 4863 N N . ASN A 1 636 ? -40.870 3.988 26.619 1.00 89.56 636 ASN A N 1
ATOM 4864 C CA . ASN A 1 636 ? -41.904 2.954 26.661 1.00 89.56 636 ASN A CA 1
ATOM 4865 C C . ASN A 1 636 ? -41.289 1.559 26.433 1.00 89.56 636 ASN A C 1
ATOM 4867 O O . ASN A 1 636 ? -40.109 1.415 26.119 1.00 89.56 636 ASN A O 1
ATOM 4871 N N . ILE A 1 637 ? -42.098 0.505 26.559 1.00 86.69 637 ILE A N 1
ATOM 4872 C CA . ILE A 1 637 ? -41.648 -0.878 26.304 1.00 86.69 637 ILE A CA 1
ATOM 4873 C C . ILE A 1 637 ? -41.216 -1.155 24.853 1.00 86.69 637 ILE A C 1
ATOM 4875 O O . ILE A 1 637 ? -40.638 -2.204 24.594 1.00 86.69 637 ILE A O 1
ATOM 4879 N N . ALA A 1 638 ? -41.515 -0.250 23.917 1.00 80.44 638 ALA A N 1
ATOM 4880 C CA . ALA A 1 638 ? -41.068 -0.324 22.529 1.00 80.44 638 ALA A CA 1
ATOM 4881 C C . ALA A 1 638 ? -39.757 0.452 22.287 1.00 80.44 638 ALA A C 1
ATOM 4883 O O . ALA A 1 638 ? -39.281 0.484 21.158 1.00 80.44 638 ALA A O 1
ATOM 4884 N N . GLY A 1 639 ? -39.174 1.073 23.323 1.00 78.56 639 GLY A N 1
ATOM 4885 C CA . GLY A 1 639 ? -37.928 1.839 23.233 1.00 78.56 639 GLY A CA 1
ATOM 4886 C C . GLY A 1 639 ? -38.094 3.301 22.802 1.00 78.56 639 GLY A C 1
ATOM 4887 O O . GLY A 1 639 ? -37.099 4.010 22.701 1.00 78.56 639 GLY A O 1
ATOM 4888 N N . GLU A 1 640 ? -39.320 3.789 22.587 1.00 81.62 640 GLU A N 1
ATOM 4889 C CA . GLU A 1 640 ? -39.564 5.205 22.279 1.00 81.62 640 GLU A CA 1
ATOM 4890 C C . GLU A 1 640 ? -39.225 6.060 23.504 1.00 81.62 640 GLU A C 1
ATOM 4892 O O . GLU A 1 640 ? -39.822 5.874 24.569 1.00 81.62 640 GLU A O 1
ATOM 4897 N N . VAL A 1 641 ? -38.269 6.980 23.357 1.00 81.62 641 VAL A N 1
ATOM 4898 C CA . VAL A 1 641 ? -37.786 7.856 24.432 1.00 81.62 641 VAL A CA 1
ATOM 4899 C C . VAL A 1 641 ? -38.601 9.144 24.471 1.00 81.62 641 VAL A C 1
ATOM 4901 O O . VAL A 1 641 ? -38.758 9.829 23.462 1.00 81.62 641 VAL A O 1
ATOM 4904 N N . PHE A 1 642 ? -39.087 9.507 25.655 1.00 83.94 642 PHE A N 1
ATOM 4905 C CA . PHE A 1 642 ? -39.804 10.752 25.892 1.00 83.94 642 PHE A CA 1
ATOM 4906 C C . PHE A 1 642 ? -38.868 11.754 26.569 1.00 83.94 642 PHE A C 1
ATOM 4908 O O . PHE A 1 642 ? -38.270 11.436 27.601 1.00 83.94 642 PHE A O 1
ATOM 4915 N N . PRO A 1 643 ? -38.754 12.981 26.038 1.00 78.69 643 PRO A N 1
ATOM 4916 C CA . PRO A 1 643 ? -37.921 13.998 26.652 1.00 78.69 643 PRO A CA 1
ATOM 4917 C C . PRO A 1 643 ? -38.488 14.378 28.022 1.00 78.69 643 PRO A C 1
ATOM 4919 O O . PRO A 1 643 ? -39.662 14.748 28.160 1.00 78.69 643 PRO A O 1
ATOM 4922 N N . ILE A 1 644 ? -37.629 14.303 29.036 1.00 83.75 644 ILE A N 1
ATOM 4923 C CA . ILE A 1 644 ? -37.906 14.775 30.389 1.00 83.75 644 ILE A CA 1
ATOM 4924 C C . ILE A 1 644 ? -36.860 15.806 30.774 1.00 83.75 644 ILE A C 1
ATOM 4926 O O . ILE A 1 644 ? -35.684 15.651 30.465 1.00 83.75 644 ILE A O 1
ATOM 4930 N N . TYR A 1 645 ? -37.285 16.873 31.439 1.00 82.00 645 TYR A N 1
ATOM 4931 C CA . TYR A 1 645 ? -36.368 17.865 31.987 1.00 82.00 645 TYR A CA 1
ATOM 4932 C C . TYR A 1 645 ? -36.470 17.890 33.501 1.00 82.00 645 TYR A C 1
ATOM 4934 O O . TYR A 1 645 ? -37.522 17.644 34.103 1.00 82.00 645 TYR A O 1
ATOM 4942 N N . ARG A 1 646 ? -35.348 18.207 34.134 1.00 80.88 646 ARG A N 1
ATOM 4943 C CA . ARG A 1 646 ? -35.274 18.351 35.579 1.00 80.88 646 ARG A CA 1
ATOM 4944 C C . ARG A 1 646 ? -35.908 19.682 35.989 1.00 80.88 646 ARG A C 1
ATOM 4946 O O . ARG A 1 646 ? -35.485 20.745 35.546 1.00 80.88 646 ARG A O 1
ATOM 4953 N N . ARG A 1 647 ? -36.940 19.633 36.836 1.00 78.69 647 ARG A N 1
ATOM 4954 C CA . ARG A 1 647 ? -37.652 20.816 37.368 1.00 78.69 647 ARG A CA 1
ATOM 4955 C C . ARG A 1 647 ? -37.281 21.128 38.828 1.00 78.69 647 ARG A C 1
ATOM 4957 O O . ARG A 1 647 ? -37.762 22.106 39.395 1.00 78.69 647 ARG A O 1
ATOM 4964 N N . GLY A 1 648 ? -36.455 20.290 39.448 1.00 77.94 648 GLY A N 1
ATOM 4965 C CA . GLY A 1 648 ? -35.972 20.430 40.821 1.00 77.94 648 GLY A CA 1
ATOM 4966 C C . GLY A 1 648 ? -35.019 19.294 41.189 1.00 77.94 648 GLY A C 1
ATOM 4967 O O . GLY A 1 648 ? -34.741 18.431 40.360 1.00 77.94 648 GLY A O 1
ATOM 4968 N N . ILE A 1 649 ? -34.544 19.262 42.438 1.00 74.50 649 ILE A N 1
ATOM 4969 C CA . ILE A 1 649 ? -33.565 18.257 42.894 1.00 74.50 649 ILE A CA 1
ATOM 4970 C C . ILE A 1 649 ? -34.091 16.835 42.653 1.00 74.50 649 ILE A C 1
ATOM 4972 O O . ILE A 1 649 ? -33.370 16.018 42.098 1.00 74.50 649 ILE A O 1
ATOM 4976 N N . ASN A 1 650 ? -35.372 16.583 42.942 1.00 83.25 650 ASN A N 1
ATOM 4977 C CA . ASN A 1 650 ? -35.988 15.258 42.828 1.00 83.25 650 ASN A CA 1
ATOM 4978 C C . ASN A 1 650 ? -37.262 15.247 41.959 1.00 83.25 650 ASN A C 1
ATOM 4980 O O . ASN A 1 650 ? -38.180 14.462 42.200 1.00 83.25 650 ASN A O 1
ATOM 4984 N N . THR A 1 651 ? -37.367 16.137 40.971 1.00 82.69 651 THR A N 1
ATOM 4985 C CA . THR A 1 651 ? -38.553 16.209 40.102 1.00 82.69 651 THR A CA 1
ATOM 4986 C C . THR A 1 651 ? -38.145 16.280 38.641 1.00 82.69 651 THR A C 1
ATOM 4988 O O . THR A 1 651 ? -37.450 17.212 38.232 1.00 82.69 651 THR A O 1
ATOM 4991 N N . PHE A 1 652 ? -38.662 15.341 37.857 1.00 85.38 652 PHE A N 1
ATOM 4992 C CA . PHE A 1 652 ? -38.603 15.341 36.403 1.00 85.38 652 PHE A CA 1
ATOM 4993 C C . PHE A 1 652 ? -39.987 15.664 35.832 1.00 85.38 652 PHE A C 1
ATOM 4995 O O . PHE A 1 652 ? -41.018 15.292 36.397 1.00 85.38 652 PHE A O 1
ATOM 5002 N N . GLU A 1 653 ? -40.035 16.385 34.722 1.00 86.81 653 GLU A N 1
ATOM 5003 C CA . GLU A 1 653 ? -41.276 16.696 34.018 1.00 86.81 653 GLU A CA 1
ATOM 5004 C C . GLU A 1 653 ? -41.145 16.294 32.552 1.00 86.81 653 GLU A C 1
ATOM 5006 O O . GLU A 1 653 ? -40.199 16.677 31.869 1.00 86.81 653 GLU A O 1
ATOM 5011 N N . MET A 1 654 ? -42.097 15.487 32.089 1.00 86.12 654 MET A N 1
ATOM 5012 C CA . MET A 1 654 ? -42.222 15.079 30.696 1.00 86.12 654 MET A CA 1
ATOM 5013 C C . MET A 1 654 ? -42.694 16.271 29.866 1.00 86.12 654 MET A C 1
ATOM 5015 O O . MET A 1 654 ? -43.672 16.932 30.225 1.00 86.12 654 MET A O 1
ATOM 5019 N N . VAL A 1 655 ? -42.004 16.547 28.756 1.00 84.94 655 VAL A N 1
ATOM 5020 C CA . VAL A 1 655 ? -42.349 17.664 27.856 1.00 84.94 655 VAL A CA 1
ATOM 5021 C C . VAL A 1 655 ? -43.730 17.449 27.233 1.00 84.94 655 VAL A C 1
ATOM 5023 O O . VAL A 1 655 ? -44.511 18.388 27.085 1.00 84.94 655 VAL A O 1
ATOM 5026 N N . THR A 1 656 ? -44.053 16.200 26.899 1.00 85.12 656 THR A N 1
ATOM 5027 C CA . THR A 1 656 ? -45.346 15.782 26.353 1.00 85.12 656 THR A CA 1
ATOM 5028 C C . THR A 1 656 ? -46.021 14.798 27.302 1.00 85.12 656 THR A C 1
ATOM 5030 O O . THR A 1 656 ? -45.357 14.099 28.063 1.00 85.12 656 THR A O 1
ATOM 5033 N N . LYS A 1 657 ? -47.361 14.753 27.300 1.00 87.38 657 LYS A N 1
ATOM 5034 C CA . LYS A 1 657 ? -48.106 13.733 28.050 1.00 87.38 657 LYS A CA 1
ATOM 5035 C C . LYS A 1 657 ? -48.059 12.426 27.250 1.00 87.38 657 LYS A C 1
ATOM 5037 O O . LYS A 1 657 ? -48.705 12.375 26.203 1.00 87.38 657 LYS A O 1
ATOM 5042 N N . PRO A 1 658 ? -47.335 11.393 27.706 1.00 88.00 658 PRO A N 1
ATOM 5043 C CA . PRO A 1 658 ? -47.280 10.135 26.983 1.00 88.00 658 PRO A CA 1
ATOM 5044 C C . PRO A 1 658 ? -48.595 9.361 27.165 1.00 88.00 658 PRO A C 1
ATOM 5046 O O . PRO A 1 658 ? -49.372 9.620 28.091 1.00 88.00 658 PRO A O 1
ATOM 5049 N N . SER A 1 659 ? -48.863 8.420 26.261 1.00 91.50 659 SER A N 1
ATOM 5050 C CA . SER A 1 659 ? -50.066 7.582 26.325 1.00 91.50 659 SER A CA 1
ATOM 5051 C C . SER A 1 659 ? -50.065 6.701 27.583 1.00 91.50 659 SER A C 1
ATOM 5053 O O . SER A 1 659 ? -48.991 6.326 28.063 1.00 91.50 659 SER A O 1
ATOM 5055 N N . PRO A 1 660 ? -51.233 6.315 28.124 1.00 94.69 660 PRO A N 1
ATOM 5056 C CA . PRO A 1 660 ? -51.286 5.385 29.247 1.00 94.69 660 PRO A CA 1
ATOM 5057 C C . PRO A 1 660 ? -50.545 4.081 28.922 1.00 94.69 660 PRO A C 1
ATOM 5059 O O . PRO A 1 660 ? -50.735 3.513 27.846 1.00 94.69 660 PRO A O 1
ATOM 5062 N N . GLY A 1 661 ? -49.685 3.609 29.823 1.00 94.44 661 GLY A N 1
ATOM 5063 C CA . GLY A 1 661 ? -48.814 2.474 29.527 1.00 94.44 661 GLY A CA 1
ATOM 5064 C C . GLY A 1 661 ? -47.728 2.192 30.560 1.00 94.44 661 GLY A C 1
ATOM 5065 O O . GLY A 1 661 ? -47.685 2.787 31.639 1.00 94.44 661 GLY A O 1
ATOM 5066 N N . LEU A 1 662 ? -46.862 1.242 30.206 1.00 93.94 662 LEU A N 1
ATOM 5067 C CA . LEU A 1 662 ? -45.690 0.841 30.974 1.00 93.94 662 LEU A CA 1
ATOM 5068 C C . LEU A 1 662 ? -44.430 1.485 30.389 1.00 93.94 662 LEU A C 1
ATOM 5070 O O . LEU A 1 662 ? -44.192 1.404 29.185 1.00 93.94 662 LEU A O 1
ATOM 5074 N N . TYR A 1 663 ? -43.623 2.069 31.265 1.00 93.62 663 TYR A N 1
ATOM 5075 C CA . TYR A 1 663 ? -42.422 2.817 30.933 1.00 93.62 663 TYR A CA 1
ATOM 5076 C C . TYR A 1 663 ? -41.246 2.392 31.818 1.00 93.62 663 TYR A C 1
ATOM 5078 O O . TYR A 1 663 ? -41.426 1.883 32.933 1.00 93.62 663 TYR A O 1
ATOM 5086 N N . VAL A 1 664 ? -40.041 2.631 31.315 1.00 91.38 664 VAL A N 1
ATOM 5087 C CA . VAL A 1 664 ? -38.764 2.445 31.994 1.00 91.38 664 VAL A CA 1
ATOM 5088 C C . VAL A 1 664 ? -38.140 3.821 32.183 1.00 91.38 664 VAL A C 1
ATOM 5090 O O . VAL A 1 664 ? -37.844 4.503 31.210 1.00 91.38 664 VAL A O 1
ATOM 5093 N N . LEU A 1 665 ? -37.967 4.240 33.433 1.00 91.25 665 LEU A N 1
ATOM 5094 C CA . LEU A 1 665 ? -37.179 5.414 33.789 1.00 91.25 665 LEU A CA 1
ATOM 5095 C C . LEU A 1 665 ? -35.750 4.959 34.073 1.00 91.25 665 LEU A C 1
ATOM 5097 O O . LEU A 1 665 ? -35.547 4.155 34.983 1.00 91.25 665 LEU A O 1
ATOM 5101 N N . LYS A 1 666 ? -34.781 5.486 33.334 1.00 88.19 666 LYS A N 1
ATOM 5102 C CA . LYS A 1 666 ? -33.359 5.390 33.657 1.00 88.19 666 LYS A CA 1
ATOM 5103 C C . LYS A 1 666 ? -32.916 6.724 34.246 1.00 88.19 666 LYS A C 1
ATOM 5105 O O . LYS A 1 666 ? -33.225 7.769 33.684 1.00 88.19 666 LYS A O 1
ATOM 5110 N N . ILE A 1 667 ? -32.234 6.696 35.383 1.00 87.00 667 ILE A N 1
ATOM 5111 C CA . ILE A 1 667 ? -31.614 7.871 36.001 1.00 87.00 667 ILE A CA 1
ATOM 5112 C C . ILE A 1 667 ? -30.114 7.622 35.993 1.00 87.00 667 ILE A C 1
ATOM 5114 O O . ILE A 1 667 ? -29.670 6.674 36.631 1.00 87.00 667 ILE A O 1
ATOM 5118 N N . TYR A 1 668 ? -29.368 8.454 35.282 1.00 81.06 668 TYR A N 1
ATOM 5119 C CA . TYR A 1 668 ? -27.918 8.396 35.178 1.00 81.06 668 TYR A CA 1
ATOM 5120 C C . TYR A 1 668 ? -27.330 9.337 36.233 1.00 81.06 668 TYR A C 1
ATOM 5122 O O . TYR A 1 668 ? -27.555 10.548 36.193 1.00 81.06 668 TYR A O 1
ATOM 5130 N N . GLN A 1 669 ? -26.638 8.760 37.203 1.00 80.56 669 GLN A N 1
ATOM 5131 C CA . GLN A 1 669 ? -25.817 9.426 38.210 1.00 80.56 669 GLN A CA 1
ATOM 5132 C C . GLN A 1 669 ? -24.349 9.171 37.883 1.00 80.56 669 GLN A C 1
ATOM 5134 O O . GLN A 1 669 ? -24.058 8.243 37.131 1.00 80.56 669 GLN A O 1
ATOM 5139 N N . TYR A 1 670 ? -23.446 9.969 38.444 1.00 65.75 670 TYR A N 1
ATOM 5140 C CA . TYR A 1 670 ? -22.013 9.950 38.154 1.00 65.75 670 TYR A CA 1
ATOM 5141 C C . TYR A 1 670 ? -21.403 8.539 38.121 1.00 65.75 670 TYR A C 1
ATOM 5143 O O . TYR A 1 670 ? -20.589 8.242 37.249 1.00 65.75 670 TYR A O 1
ATOM 5151 N N . ASP A 1 671 ? -21.853 7.665 39.023 1.00 64.38 671 ASP A N 1
ATOM 5152 C CA . ASP A 1 671 ? -21.351 6.307 39.229 1.00 64.38 671 ASP A CA 1
ATOM 5153 C C . ASP A 1 671 ? -22.390 5.191 38.979 1.00 64.38 671 ASP A C 1
ATOM 5155 O O . ASP A 1 671 ? -22.065 4.010 39.121 1.00 64.38 671 ASP A O 1
ATOM 5159 N N . ALA A 1 672 ? -23.641 5.511 38.618 1.00 69.69 672 ALA A N 1
ATOM 5160 C CA . ALA A 1 672 ? -24.696 4.501 38.492 1.00 69.69 672 ALA A CA 1
ATOM 5161 C C . ALA A 1 672 ? -25.846 4.877 37.551 1.00 69.69 672 ALA A C 1
ATOM 5163 O O . ALA A 1 672 ? -26.277 6.023 37.476 1.00 69.69 672 ALA A O 1
ATOM 5164 N N . THR A 1 673 ? -26.451 3.865 36.913 1.00 75.38 673 THR A N 1
ATOM 5165 C CA . THR A 1 673 ? -27.789 3.991 36.312 1.00 75.38 673 THR A CA 1
ATOM 5166 C C . THR A 1 673 ? -28.834 3.290 37.162 1.00 75.38 673 THR A C 1
ATOM 5168 O O . THR A 1 673 ? -28.799 2.077 37.368 1.00 75.38 673 THR A O 1
ATOM 5171 N N . ILE A 1 674 ? -29.833 4.047 37.603 1.00 83.81 674 ILE A N 1
ATOM 5172 C CA . ILE A 1 674 ? -30.979 3.528 38.341 1.00 83.81 674 ILE A CA 1
ATOM 5173 C C . ILE A 1 674 ? -32.133 3.320 37.369 1.00 83.81 674 ILE A C 1
ATOM 5175 O O . ILE A 1 674 ? -32.666 4.270 36.800 1.00 83.81 674 ILE A O 1
ATOM 5179 N N . VAL A 1 675 ? -32.558 2.066 37.221 1.00 84.62 675 VAL A N 1
ATOM 5180 C CA . VAL A 1 675 ? -33.680 1.689 36.356 1.00 84.62 675 VAL A CA 1
ATOM 5181 C C . VAL A 1 675 ? -34.941 1.470 37.188 1.00 84.62 675 VAL A C 1
ATOM 5183 O O . VAL A 1 675 ? -34.944 0.728 38.175 1.00 84.62 675 VAL A O 1
ATOM 5186 N N . LYS A 1 676 ? -36.045 2.109 36.798 1.00 90.88 676 LYS A N 1
ATOM 5187 C CA . LYS A 1 676 ? -37.324 2.042 37.506 1.00 90.88 676 LYS A CA 1
ATOM 5188 C C . LYS A 1 676 ? -38.498 1.836 36.568 1.00 90.88 676 LYS A C 1
ATOM 5190 O O . LYS A 1 676 ? -38.613 2.448 35.513 1.00 90.88 676 LYS A O 1
ATOM 5195 N N . LYS A 1 677 ? -39.435 1.010 37.025 1.00 92.94 677 LYS A N 1
ATOM 5196 C CA . LYS A 1 677 ? -40.723 0.797 36.371 1.00 92.94 677 LYS A CA 1
ATOM 5197 C C . LYS A 1 677 ? -41.656 1.980 36.637 1.00 92.94 677 LYS A C 1
ATOM 5199 O O . LYS A 1 677 ? -41.961 2.266 37.795 1.00 92.94 677 LYS A O 1
ATOM 5204 N N . VAL A 1 678 ? -42.188 2.594 35.586 1.00 93.00 678 VAL A N 1
ATOM 5205 C CA . VAL A 1 678 ? -43.176 3.681 35.658 1.00 93.00 678 VAL A CA 1
ATOM 5206 C C . VAL A 1 678 ? -44.462 3.257 34.960 1.00 93.00 678 VAL A C 1
ATOM 5208 O O . VAL A 1 678 ? -44.430 2.723 33.858 1.00 93.00 678 VAL A O 1
ATOM 5211 N N . ILE A 1 679 ? -45.609 3.476 35.595 1.00 93.44 679 ILE A N 1
ATOM 5212 C CA . ILE A 1 679 ? -46.929 3.253 35.001 1.00 93.44 679 ILE A CA 1
ATOM 5213 C C . ILE A 1 679 ? -47.580 4.622 34.805 1.00 93.44 679 ILE A C 1
ATOM 5215 O O . ILE A 1 679 ? -47.647 5.407 35.747 1.00 93.44 679 ILE A O 1
ATOM 5219 N N . ILE A 1 680 ? -48.069 4.914 33.602 1.00 93.00 680 ILE A N 1
ATOM 5220 C CA . ILE A 1 680 ? -48.761 6.172 33.282 1.00 93.00 680 ILE A CA 1
ATOM 5221 C C . ILE A 1 680 ? -50.233 5.862 32.986 1.00 93.00 680 ILE A C 1
ATOM 5223 O O . ILE A 1 680 ? -50.520 4.881 32.298 1.00 93.00 680 ILE A O 1
ATOM 5227 N N . GLN A 1 681 ? -51.149 6.658 33.548 1.00 91.31 681 GLN A N 1
ATOM 5228 C CA . GLN A 1 681 ? -52.611 6.510 33.467 1.00 91.31 681 GLN A CA 1
ATOM 5229 C C . GLN A 1 681 ? -53.302 7.635 32.697 1.00 91.31 681 GLN A C 1
ATOM 5231 O O . GLN A 1 681 ? -52.899 8.820 32.818 1.00 91.31 681 GLN A O 1
#

Solvent-accessible surface area (backbone atoms only — not comparable to full-atom values): 37048 Å² total; per-residue (Å²): 112,69,51,69,69,91,82,90,65,104,58,90,55,33,32,67,88,89,62,104,83,65,95,73,57,56,71,73,64,102,56,78,57,68,79,57,78,86,84,79,90,74,95,53,76,80,61,62,84,70,56,46,71,88,78,56,81,84,88,69,89,59,37,36,40,53,94,96,39,77,39,69,65,94,74,86,82,86,85,77,82,72,74,84,74,86,74,69,90,78,62,73,44,19,35,38,43,40,74,45,81,71,49,77,56,95,61,24,44,31,36,28,39,31,39,24,20,72,42,81,43,28,50,45,33,36,46,44,30,38,30,39,31,34,77,16,40,44,58,50,44,41,88,69,49,46,75,45,80,18,60,47,40,53,71,23,43,94,46,55,47,75,47,67,35,56,74,45,58,41,29,41,32,41,37,38,39,35,66,99,74,57,61,80,88,42,43,23,78,38,24,71,63,71,33,37,48,24,37,43,34,42,51,55,66,33,46,79,28,51,32,51,33,28,46,33,73,64,30,49,75,44,71,33,33,28,51,70,76,48,76,96,60,39,57,45,66,42,38,57,49,44,47,86,44,70,48,75,53,45,62,46,83,51,61,52,28,42,53,75,46,63,76,58,58,66,53,50,14,41,77,67,43,68,46,40,41,32,39,40,52,47,41,74,78,37,95,90,36,48,44,47,32,28,13,12,2,72,63,66,38,77,48,77,22,45,51,29,71,60,32,35,30,60,97,86,41,74,37,54,44,40,45,41,36,40,32,31,38,36,15,29,19,34,74,29,44,52,47,38,16,34,16,25,36,48,41,33,44,33,33,69,52,35,61,30,58,35,90,59,58,34,36,13,69,32,12,33,41,25,38,30,87,36,35,79,80,39,60,73,24,51,53,11,45,38,36,74,35,104,77,22,43,48,32,28,39,21,35,39,95,82,38,58,68,49,35,63,55,56,50,31,43,53,51,25,48,46,58,47,26,79,65,53,25,50,17,41,24,41,43,88,62,69,43,87,34,95,57,90,57,81,71,74,62,58,23,32,38,37,49,43,88,80,62,94,52,98,56,64,50,46,67,46,80,19,63,49,80,64,72,101,49,35,66,74,38,34,40,51,52,25,49,27,37,40,30,31,57,89,74,62,63,98,69,73,47,72,36,49,50,36,38,50,24,43,49,43,35,23,37,52,37,44,75,36,40,27,37,30,16,29,55,79,85,26,85,49,90,66,59,42,49,47,41,33,57,71,83,72,48,50,100,83,49,27,68,79,58,56,82,34,73,51,48,40,55,47,32,50,49,38,42,59,42,1,56,65,21,33,36,84,70,53,78,42,49,35,40,61,78,37,92,62,43,69,36,49,67,87,41,89,83,61,70,71,65,73,71,65,61,61,86,35,59,42,66,47,66,67,62,23,78,66,41,65,45,32,49,48,49,68,91,56,77,62,58,95,79,52,43,56,46,37,23,38,86,86,60,57,69,47,66,49,45,77,79,51,77,48,28,39,33,38,80,60,77,75,75,66,43,60,32,42,35,40,34,31,32,86,86,45,76,45,78,43,86,40,40,37,89

Radius of gyration: 47.41 Å; Cα contacts (8 Å, |Δi|>4): 1595; chains: 1; bounding box: 106×72×141 Å

Secondary structure (DSSP, 8-state):
---------SS--EE--S-TT----EE--SS-----------S-GGGGTT--GGG----S--EEEETTEEEE-S--------------TT----EEEEEEEEEEETTEEEEEEEEEESS-EEE--EEEEEE--HHHH-SSGGGT-EEEE-HHHHTT-TT-EEEEEEEETTEEEEEEE--SS--TTTSPEE-SS-EEEEEEEEEPS-TTSB--EEE-THHHHS--EEE---TT--EEE-SSEE---EE-SBTT--PPPEEEEES-SB--BSS--EEEEEEE---S--TTT-EEEEEEGGGTTSSEEEPPHHHHEETTEE-B-SSEEEEE--SS-TT-SS---EEEEEEEEE-SS-EEEEEEEEBB--EE-EE-SSTTTPPPEEEEPB-SBTTBEEEEEEEETTEEPPHHHHHHHHHHHHHHHHHH---EEE-SS-EE--SS-TTSS-EEEEE-S--SSS-SEEEEEEEE--TTTSSS-EEEEEEEEEE-GGG--SS--HHHHHHHHHHHHHHHHHHTTEEPBB-STT-STTSS-TTBS-----TT-PPP-PPPHHHHHHHHHHHHHHHHH--GGGTSPBP---S-TT-BTT-TT--------GGGEEEESSSBSSSEEEEEESSSPPPTT-EEEEEETT-PEEPEEEEETTEEEESS-PPSEEEEEEEEETTEEEEEEEEE-